Protein AF-A0A950AE88-F1 (afdb_monomer_lite)

Secondary structure (DSSP, 8-state):
----BTTBTT-EEEEEEE--S-EEEGGGTEEEE---EEEEEEEEEEETTEEEEEEEEEEEE--B-SS-TT--B-STT--BPPPPBPPEEEEEEEEEEEEEE-SSSEEEEEEEEEEEPPPB------EEE-TTS-EEEEEEEEPPEEEEEEEEEEEEEEETTEEEEEEEEEEEES--SSS------HHHHHHHHHHHHTT---TTEEEEETTEEEEEE-TTTT-EEEEEEEEEEEEEETTEEEEEEEEEEEEE-SS--EEE---SSS--PEEE--SEEEEEEEEEEEEEEEETTEEEEEEEEEEEESS----TTS------EEEEEEEEEEEE--SS-TT---EEEEEEEEEEE-GGGTT----TTSS----SS--S--TT-SEEEEEEEEEE---

pLDDT: mean 74.87, std 23.25, range [30.36, 98.56]

Foldseek 3Di:
DACPDVVQRRKDKDFAFDFPPWDDDVVVRDTLATPTAGWIWIWQCDDPQWIKTKIKHKDKPAFLCLPPDPPFDDDPPDTFDDDTQGIKIKIKIKIKTWQRDPPQFIKMKIKIKIKIAKGWPDDDQDFDQDPVRDTAGEGEIEHIWIKIKIWMKTWGDPPLPWIKIKIKMKMAIPDPSDPDQRAHDVVVVVVCVVCVVVPHHDPFWDAPDVRYIYGYDRQRHGKMKIKIKIWTWDPPDQFKTKIKIKMKIKTFSSAWDWEWQPDDDDDTDTATQDRIKIKIKIKMKMWGDPDQFKIKIKMKMKMKMARQQAHYNDHRLNDIWMKMKIKIWIKGFGGRGDPGDWIKTWMKMKMFMDLSCQLPDHPCPVPDPDPPPRPPRDSPDGMDMDTGMDTDDDD

Radius of gyration: 24.98 Å; chains: 1; bounding box: 53×55×70 Å

Sequence (395 aa):
MKNVFKSAPEITFWAGQRFYDRWNIDPNDWFWLDTSGFGIGAYNIHLGPGNLYLAWIGANQDNLNLLGNNGTFGVNGAQGQLNSIGDQFEQTFDVRYRDVDIGFGKLNFIGIGNYIKGGVVTNGTQTFTNVLGATDTVNVSSSDAYGGGGGLIWEYDYGNKSYFRLAGLAGWGVTNFSAENTGQSLNAFEQGVNGLLIGKSEPNVHEVAPGVFDGSINPYRAAHEFRVIAEWVYNVNDCFSYDLWAYWDENNQGFTTVGKNASTNTTGTFYTAGKTRDFVGVGFRPVYWLADNFAIQASGAWQYVSNVRGYSGINAFGTNGNMGIITIAPTIKPRGGYFTRPELRVFATWSIWTHNLRGSTTPIAEGGNTGPSSPPYNGNTNQGWLIGSQMEIWF

Structure (mmCIF, N/CA/C/O backbone):
data_AF-A0A950AE88-F1
#
_entry.id   AF-A0A950AE88-F1
#
loop_
_atom_site.group_PDB
_atom_site.id
_atom_site.type_symbol
_atom_site.label_atom_id
_atom_site.label_alt_id
_atom_site.label_comp_id
_atom_site.label_asym_id
_atom_site.label_entity_id
_atom_site.label_seq_id
_atom_site.pdbx_PDB_ins_code
_atom_site.Cartn_x
_atom_site.Cartn_y
_atom_site.Cartn_z
_atom_site.occupancy
_atom_site.B_iso_or_equiv
_atom_site.auth_seq_id
_atom_site.auth_comp_id
_atom_site.auth_asym_id
_atom_site.auth_atom_id
_atom_site.pdbx_PDB_model_num
ATOM 1 N N . MET A 1 1 ? 15.732 12.201 16.302 1.00 89.62 1 MET A N 1
ATOM 2 C CA . MET A 1 1 ? 16.109 13.233 17.284 1.00 89.62 1 MET A CA 1
ATOM 3 C C . MET A 1 1 ? 14.958 14.218 17.433 1.00 89.62 1 MET A C 1
ATOM 5 O O . MET A 1 1 ? 14.518 14.756 16.427 1.00 89.62 1 MET A O 1
ATOM 9 N N . LYS A 1 2 ? 14.435 14.399 18.649 1.00 90.62 2 LYS A N 1
ATOM 10 C CA . LYS A 1 2 ? 13.381 15.381 18.980 1.00 90.62 2 LYS A CA 1
ATOM 11 C C . LYS A 1 2 ? 13.991 16.550 19.755 1.00 90.62 2 LYS A C 1
ATOM 13 O O . LYS A 1 2 ? 15.105 16.397 20.255 1.00 90.62 2 LYS A O 1
ATOM 18 N N . ASN A 1 3 ? 13.263 17.658 19.904 1.00 88.81 3 ASN A N 1
ATOM 19 C CA . ASN A 1 3 ? 13.676 18.807 20.719 1.00 88.81 3 ASN A CA 1
ATOM 20 C C . ASN A 1 3 ? 15.033 19.407 20.304 1.00 88.81 3 ASN A C 1
ATOM 22 O O . ASN A 1 3 ? 15.810 19.841 21.153 1.00 88.81 3 ASN A O 1
ATOM 26 N N . VAL A 1 4 ? 15.342 19.407 19.002 1.00 91.75 4 VAL A N 1
ATOM 27 C CA . VAL A 1 4 ? 16.603 19.972 18.485 1.00 91.75 4 VAL A CA 1
ATOM 28 C C . VAL A 1 4 ? 16.596 21.498 18.594 1.00 91.75 4 VAL A C 1
ATOM 30 O O . VAL A 1 4 ? 17.584 22.095 19.020 1.00 91.75 4 VAL A O 1
ATOM 33 N N . PHE A 1 5 ? 15.466 22.130 18.270 1.00 90.56 5 PHE A N 1
ATOM 34 C CA . PHE A 1 5 ? 15.280 23.572 18.394 1.00 90.56 5 PHE A CA 1
ATOM 35 C C . PHE A 1 5 ? 14.406 23.898 19.601 1.00 90.56 5 PHE A C 1
ATOM 37 O O . PHE A 1 5 ? 13.294 23.396 19.723 1.00 90.56 5 PHE A O 1
ATOM 44 N N . LYS A 1 6 ? 14.874 24.793 20.479 1.00 88.94 6 LYS A N 1
ATOM 45 C CA . LYS A 1 6 ? 14.087 25.237 21.645 1.00 88.94 6 LYS A CA 1
ATOM 46 C C . LYS A 1 6 ? 12.805 25.977 21.253 1.00 88.94 6 LYS A C 1
ATOM 48 O O . LYS A 1 6 ? 11.823 25.891 21.974 1.00 88.94 6 LYS A O 1
ATOM 53 N N . SER A 1 7 ? 12.835 26.711 20.141 1.00 92.12 7 SER A N 1
ATOM 54 C CA . SER A 1 7 ? 11.694 27.471 19.617 1.00 92.12 7 SER A CA 1
ATOM 55 C C . SER A 1 7 ? 10.706 26.626 18.810 1.00 92.12 7 SER A C 1
ATOM 57 O O . SER A 1 7 ? 9.644 27.134 18.477 1.00 92.12 7 SER A O 1
ATOM 59 N N . ALA A 1 8 ? 11.069 25.385 18.474 1.00 90.94 8 ALA A N 1
ATOM 60 C CA . ALA A 1 8 ? 10.250 24.445 17.708 1.00 90.94 8 ALA A CA 1
ATOM 61 C C . ALA A 1 8 ? 10.560 22.997 18.154 1.00 90.94 8 ALA A C 1
ATOM 63 O O . ALA A 1 8 ? 11.153 22.216 17.395 1.00 90.94 8 ALA A O 1
ATOM 64 N N . PRO A 1 9 ? 10.286 22.649 19.430 1.00 91.69 9 PRO A N 1
ATOM 65 C CA . PRO A 1 9 ? 10.652 21.352 20.002 1.00 91.69 9 PRO A CA 1
ATOM 66 C C . PRO A 1 9 ? 9.952 20.161 19.325 1.00 91.69 9 PRO A C 1
ATOM 68 O O . PRO A 1 9 ? 10.479 19.046 19.331 1.00 91.69 9 PRO A O 1
ATOM 71 N N . GLU A 1 10 ? 8.793 20.399 18.712 1.00 92.38 10 GLU A N 1
ATOM 72 C CA . GLU A 1 10 ? 7.983 19.422 17.987 1.00 92.38 10 GLU A CA 1
ATOM 73 C C . GLU A 1 10 ? 8.688 18.828 16.757 1.00 92.38 10 GLU A C 1
ATOM 75 O O . GLU A 1 10 ? 8.434 17.666 16.404 1.00 92.38 10 GLU A O 1
ATOM 80 N N . ILE A 1 11 ? 9.615 19.579 16.146 1.00 95.94 11 ILE A N 1
ATOM 81 C CA . ILE A 1 11 ? 10.335 19.138 14.952 1.00 95.94 11 ILE A CA 1
ATOM 82 C C . ILE A 1 11 ? 11.180 17.912 15.292 1.00 95.94 11 ILE A C 1
ATOM 84 O O . ILE A 1 11 ? 12.029 17.913 16.191 1.00 95.94 11 ILE A O 1
ATOM 88 N N . THR A 1 12 ? 10.958 16.842 14.533 1.00 96.25 12 THR A N 1
ATOM 89 C CA . THR A 1 12 ? 11.644 15.566 14.729 1.00 96.25 12 THR A CA 1
ATOM 90 C C . THR A 1 12 ? 12.478 15.220 13.510 1.00 96.25 12 THR A C 1
ATOM 92 O O . THR A 1 12 ? 11.931 14.945 12.449 1.00 96.25 12 THR A O 1
ATOM 95 N N . PHE A 1 13 ? 13.794 15.142 13.679 1.00 97.06 13 PHE A N 1
ATOM 96 C CA . PHE A 1 13 ? 14.717 14.688 12.639 1.00 97.06 13 PHE A CA 1
ATOM 97 C C . PHE A 1 13 ? 14.945 13.180 12.709 1.00 97.06 13 PHE A C 1
ATOM 99 O O . PHE A 1 13 ? 14.918 12.586 13.793 1.00 97.06 13 PHE A O 1
ATOM 106 N N . TRP A 1 14 ? 15.235 12.550 11.580 1.00 96.81 14 TRP A N 1
ATOM 107 C CA . TRP A 1 14 ? 15.638 11.149 11.512 1.00 96.81 14 TRP A CA 1
ATOM 108 C C . TRP A 1 14 ? 16.672 10.932 10.407 1.00 96.81 14 TRP A C 1
ATOM 110 O O . TRP A 1 14 ? 16.745 11.707 9.457 1.00 96.81 14 TRP A O 1
ATOM 120 N N . ALA A 1 15 ? 17.476 9.884 10.570 1.00 96.88 15 ALA A N 1
ATOM 121 C CA . ALA A 1 15 ? 18.443 9.404 9.595 1.00 96.88 15 ALA A CA 1
ATOM 122 C C . ALA A 1 15 ? 18.585 7.880 9.743 1.00 96.88 15 ALA A C 1
ATOM 124 O O . ALA A 1 15 ? 18.522 7.381 10.870 1.00 96.88 15 ALA A O 1
ATOM 125 N N . GLY A 1 16 ? 18.772 7.161 8.637 1.00 93.94 16 GLY A N 1
ATOM 126 C CA . GLY A 1 16 ? 18.920 5.702 8.590 1.00 93.94 16 GLY A CA 1
ATOM 127 C C . GLY A 1 16 ? 17.777 4.997 7.854 1.00 93.94 16 GLY A C 1
ATOM 128 O O . GLY A 1 16 ? 16.996 5.635 7.158 1.00 93.94 16 GLY A O 1
ATOM 129 N N . GLN A 1 17 ? 17.675 3.674 8.001 1.00 92.75 17 GLN A N 1
ATOM 130 C CA . GLN A 1 17 ? 16.579 2.891 7.422 1.00 92.75 17 GLN A CA 1
ATOM 131 C C . GLN A 1 17 ? 15.291 3.061 8.231 1.00 92.75 17 GLN A C 1
ATOM 133 O O . GLN A 1 17 ? 15.312 2.960 9.461 1.00 92.75 17 GLN A O 1
ATOM 138 N N . ARG A 1 18 ? 14.167 3.327 7.557 1.00 89.94 18 ARG A N 1
ATOM 139 C CA . ARG A 1 18 ? 12.909 3.653 8.232 1.00 89.94 18 ARG A CA 1
ATOM 140 C C . ARG A 1 18 ? 11.674 3.263 7.427 1.00 89.94 18 ARG A C 1
ATOM 142 O O . ARG A 1 18 ? 11.602 3.542 6.236 1.00 89.94 18 ARG A O 1
ATOM 149 N N . PHE A 1 19 ? 10.661 2.754 8.134 1.00 91.75 19 PHE A N 1
ATOM 150 C CA . PHE A 1 19 ? 9.282 2.771 7.650 1.00 91.75 19 PHE A CA 1
ATOM 151 C C . PHE A 1 19 ? 8.733 4.201 7.699 1.00 91.75 19 PHE A C 1
ATOM 153 O O . PHE A 1 19 ? 8.424 4.725 8.777 1.00 91.75 19 PHE A O 1
ATOM 160 N N . TYR A 1 20 ? 8.722 4.867 6.547 1.00 92.50 20 TYR A N 1
ATOM 161 C CA . TYR A 1 20 ? 8.401 6.281 6.409 1.00 92.50 20 TYR A CA 1
ATOM 162 C C . TYR A 1 20 ? 6.918 6.458 6.087 1.00 92.50 20 TYR A C 1
ATOM 164 O O . TYR A 1 20 ? 6.498 6.321 4.946 1.00 92.50 20 TYR A O 1
ATOM 172 N N . ASP A 1 21 ? 6.137 6.763 7.126 1.00 93.69 21 ASP A N 1
ATOM 173 C CA . ASP A 1 21 ? 4.763 7.264 7.023 1.00 93.69 21 ASP A CA 1
ATOM 174 C C . ASP A 1 21 ? 3.876 6.529 5.996 1.00 93.69 21 ASP A C 1
ATOM 176 O O . ASP A 1 21 ? 3.365 7.104 5.035 1.00 93.69 21 ASP A O 1
ATOM 180 N N . ARG A 1 22 ? 3.752 5.216 6.165 1.00 92.25 22 ARG A N 1
ATOM 181 C CA . ARG A 1 22 ? 3.100 4.351 5.183 1.00 92.25 22 ARG A CA 1
ATOM 182 C C . ARG A 1 22 ? 1.588 4.335 5.348 1.00 92.25 22 ARG A C 1
ATOM 184 O O . ARG A 1 22 ? 1.099 4.384 6.475 1.00 92.25 22 ARG A O 1
ATOM 191 N N . TRP A 1 23 ? 0.878 4.157 4.241 1.00 93.88 23 TRP A N 1
ATOM 192 C CA . TRP A 1 23 ? -0.568 3.957 4.234 1.00 93.88 23 TRP A CA 1
ATOM 193 C C . TRP A 1 23 ? -0.923 2.639 3.564 1.00 93.88 23 TRP A C 1
ATOM 195 O O . TRP A 1 23 ? -0.399 2.317 2.495 1.00 93.88 23 TRP A O 1
ATOM 205 N N . ASN A 1 24 ? -1.818 1.890 4.199 1.00 93.50 24 ASN A N 1
ATOM 206 C CA . ASN A 1 24 ? -2.275 0.592 3.732 1.00 93.50 24 ASN A CA 1
ATOM 207 C C . ASN A 1 24 ? -3.795 0.445 3.816 1.00 93.50 24 ASN A C 1
ATOM 209 O O . ASN A 1 24 ? -4.474 1.281 4.407 1.00 93.50 24 ASN A O 1
ATOM 213 N N . ILE A 1 25 ? -4.286 -0.634 3.207 1.00 93.94 25 ILE A N 1
ATOM 214 C CA . ILE A 1 25 ? -5.578 -1.255 3.510 1.00 93.94 25 ILE A CA 1
ATOM 215 C C . ILE A 1 25 ? -5.266 -2.547 4.270 1.00 93.94 25 ILE A C 1
ATOM 217 O O . ILE A 1 25 ? -4.708 -3.482 3.690 1.00 93.94 25 ILE A O 1
ATOM 221 N N . ASP A 1 26 ? -5.594 -2.592 5.561 1.00 92.56 26 ASP A N 1
ATOM 222 C CA . ASP A 1 26 ? -5.211 -3.685 6.474 1.00 92.56 26 ASP A CA 1
ATOM 223 C C . ASP A 1 26 ? -5.719 -5.076 6.035 1.00 92.56 26 ASP A C 1
ATOM 225 O O . ASP A 1 26 ? -4.896 -5.987 5.933 1.00 92.56 26 ASP A O 1
ATOM 229 N N . PRO A 1 27 ? -7.007 -5.279 5.671 1.00 92.12 27 PRO A N 1
ATOM 230 C CA . PRO A 1 27 ? -7.495 -6.584 5.216 1.00 92.12 27 PRO A CA 1
ATOM 231 C C . PRO A 1 27 ? -6.754 -7.172 4.012 1.00 92.12 27 PRO A C 1
ATOM 233 O O . PRO A 1 27 ? -6.742 -8.394 3.857 1.00 92.12 27 PRO A O 1
ATOM 236 N N . ASN A 1 28 ? -6.194 -6.311 3.159 1.00 85.94 28 ASN A N 1
ATOM 237 C CA . ASN A 1 28 ? -5.517 -6.690 1.923 1.00 85.94 28 ASN A CA 1
ATOM 238 C C . ASN A 1 28 ? -3.986 -6.695 2.053 1.00 85.94 28 ASN A C 1
ATOM 240 O O . ASN A 1 28 ? -3.322 -7.066 1.090 1.00 85.94 28 ASN A O 1
ATOM 244 N N . ASP A 1 29 ? -3.439 -6.256 3.194 1.00 88.50 29 ASP A N 1
ATOM 245 C CA . ASP A 1 29 ? -2.001 -6.034 3.418 1.00 88.50 29 ASP A CA 1
ATOM 246 C C . ASP A 1 29 ? -1.324 -5.232 2.286 1.00 88.50 29 ASP A C 1
ATOM 248 O O . ASP A 1 29 ? -0.165 -5.437 1.926 1.00 88.50 29 ASP A O 1
ATOM 252 N N . TRP A 1 30 ? -2.079 -4.316 1.670 1.00 88.75 30 TRP A N 1
ATOM 253 C CA . TRP A 1 30 ? -1.602 -3.550 0.525 1.00 88.75 30 TRP A CA 1
ATOM 254 C C . TRP A 1 30 ? -1.238 -2.134 0.942 1.00 88.75 30 TRP A C 1
ATOM 256 O O . TRP A 1 30 ? -2.110 -1.325 1.269 1.00 88.75 30 TRP A O 1
ATOM 266 N N . PHE A 1 31 ? 0.059 -1.836 0.897 1.00 89.69 31 PHE A N 1
ATOM 267 C CA . PHE A 1 31 ? 0.603 -0.499 1.092 1.00 89.69 31 PHE A CA 1
ATOM 268 C C . PHE A 1 31 ? 0.510 0.306 -0.207 1.00 89.69 31 PHE A C 1
ATOM 270 O O . PHE A 1 31 ? 1.356 0.199 -1.093 1.00 89.69 31 PHE A O 1
ATOM 277 N N . TRP A 1 32 ? -0.536 1.119 -0.319 1.00 89.12 32 TRP A N 1
ATOM 278 C CA . TRP A 1 32 ? -0.797 1.944 -1.499 1.00 89.12 32 TRP A CA 1
ATOM 279 C C . TRP A 1 32 ? -0.041 3.283 -1.482 1.00 89.12 32 TRP A C 1
ATOM 281 O O . TRP A 1 32 ? -0.015 3.967 -2.507 1.00 89.12 32 TRP A O 1
ATOM 291 N N . LEU A 1 33 ? 0.576 3.656 -0.355 1.00 90.56 33 LEU A N 1
ATOM 292 C CA . LEU A 1 33 ? 1.559 4.738 -0.270 1.00 90.56 33 LEU A CA 1
ATOM 293 C C . LEU A 1 33 ? 2.710 4.340 0.664 1.00 90.56 33 LEU A C 1
ATOM 295 O O . LEU A 1 33 ? 2.550 4.352 1.887 1.00 90.56 33 LEU A O 1
ATOM 299 N N . ASP A 1 34 ? 3.872 4.019 0.099 1.00 88.50 34 ASP A N 1
ATOM 300 C CA . ASP A 1 34 ? 5.073 3.634 0.842 1.00 88.50 34 ASP A CA 1
ATOM 301 C C . ASP A 1 34 ? 6.359 4.081 0.127 1.00 88.50 34 ASP A C 1
ATOM 303 O O . ASP A 1 34 ? 6.734 3.536 -0.909 1.00 88.50 34 ASP A O 1
ATOM 307 N N . THR A 1 35 ? 7.048 5.060 0.718 1.00 87.12 35 THR A N 1
ATOM 308 C CA . THR A 1 35 ? 8.373 5.540 0.287 1.00 87.12 35 THR A CA 1
ATOM 309 C C . THR A 1 35 ? 9.481 5.110 1.251 1.00 87.12 35 THR A C 1
ATOM 311 O O . THR A 1 35 ? 10.569 5.671 1.242 1.00 87.12 35 THR A O 1
ATOM 314 N N . SER A 1 36 ? 9.225 4.132 2.123 1.00 86.56 36 SER A N 1
ATOM 315 C CA . SER A 1 36 ? 10.174 3.664 3.137 1.00 86.56 36 SER A CA 1
ATOM 316 C C . SER A 1 36 ? 11.513 3.240 2.547 1.00 86.56 36 SER A C 1
ATOM 318 O O . SER A 1 36 ? 11.587 2.607 1.500 1.00 86.56 36 SER A O 1
ATOM 320 N N . GLY A 1 37 ? 12.592 3.520 3.271 1.00 85.19 37 GLY A N 1
ATOM 321 C CA . GLY A 1 37 ? 13.935 3.207 2.801 1.00 85.19 37 GLY A CA 1
ATOM 322 C C . GLY A 1 37 ? 15.017 3.783 3.697 1.00 85.19 37 GLY A C 1
ATOM 323 O O . GLY A 1 37 ? 14.762 4.159 4.846 1.00 85.19 37 GLY A O 1
ATOM 324 N N . PHE A 1 38 ? 16.243 3.822 3.178 1.00 89.38 38 PHE A N 1
ATOM 325 C CA . PHE A 1 38 ? 17.376 4.445 3.851 1.00 89.38 38 PHE A CA 1
ATOM 326 C C . PHE A 1 38 ? 17.440 5.923 3.480 1.00 89.38 38 PHE A C 1
ATOM 328 O O . PHE A 1 38 ? 17.540 6.275 2.311 1.00 89.38 38 PHE A O 1
ATOM 335 N N . GLY A 1 39 ? 17.383 6.812 4.466 1.00 93.25 39 GLY A N 1
ATOM 336 C CA . GLY A 1 39 ? 17.287 8.232 4.163 1.00 93.25 39 GLY A CA 1
ATOM 337 C C . GLY A 1 39 ? 17.497 9.141 5.353 1.00 93.25 39 GLY A C 1
ATOM 338 O O . GLY A 1 39 ? 17.981 8.731 6.411 1.00 93.25 39 GLY A O 1
ATOM 339 N N . ILE A 1 40 ? 17.120 10.398 5.155 1.00 97.00 40 ILE A N 1
ATOM 340 C CA . ILE A 1 40 ? 17.052 11.424 6.188 1.00 97.00 40 ILE A CA 1
ATOM 341 C C . ILE A 1 40 ? 15.756 12.208 6.030 1.00 97.00 40 ILE A C 1
ATOM 343 O O . ILE A 1 40 ? 15.226 12.355 4.931 1.00 97.00 40 ILE A O 1
ATOM 347 N N . GLY A 1 41 ? 15.262 12.783 7.117 1.00 97.31 41 GLY A N 1
ATOM 348 C CA . GLY A 1 41 ? 14.115 13.668 7.016 1.00 97.31 41 GLY A CA 1
ATOM 349 C C . GLY A 1 41 ? 13.751 14.363 8.310 1.00 97.31 41 GLY A C 1
ATOM 350 O O . GLY A 1 41 ? 14.387 14.186 9.354 1.00 97.31 41 GLY A O 1
ATOM 351 N N . ALA A 1 42 ? 12.694 15.156 8.219 1.00 97.25 42 ALA A N 1
ATOM 352 C CA . ALA A 1 42 ? 12.116 15.919 9.303 1.00 97.25 42 ALA A CA 1
ATOM 353 C C . ALA A 1 42 ? 10.590 15.773 9.300 1.00 97.25 42 ALA A C 1
ATOM 355 O O . ALA A 1 42 ? 9.948 15.782 8.251 1.00 97.25 42 ALA A O 1
ATOM 356 N N . TYR A 1 43 ? 10.020 15.657 10.492 1.00 95.25 43 TYR A N 1
ATOM 357 C CA . TYR A 1 43 ? 8.583 15.627 10.739 1.00 95.25 43 TYR A CA 1
ATOM 358 C C . TYR A 1 43 ? 8.157 16.838 11.556 1.00 95.25 43 TYR A C 1
ATOM 360 O O . TYR A 1 43 ? 8.968 17.402 12.297 1.00 95.25 43 TYR A O 1
ATOM 368 N N . ASN A 1 44 ? 6.855 17.125 11.513 1.00 95.69 44 ASN A N 1
ATOM 369 C CA . ASN A 1 44 ? 6.182 18.085 12.388 1.00 95.69 44 ASN A CA 1
ATOM 370 C C . ASN A 1 44 ? 6.770 19.498 12.310 1.00 95.69 44 ASN A C 1
ATOM 372 O O . ASN A 1 44 ? 6.878 20.178 13.324 1.00 95.69 44 ASN A O 1
ATOM 376 N N . ILE A 1 45 ? 7.163 19.948 11.117 1.00 96.31 45 ILE A N 1
ATOM 377 C CA . ILE A 1 45 ? 7.503 21.356 10.909 1.00 96.31 45 ILE A CA 1
ATOM 378 C C . ILE A 1 45 ? 6.181 22.117 10.835 1.00 96.31 45 ILE A C 1
ATOM 380 O O . ILE A 1 45 ? 5.491 22.068 9.817 1.00 96.31 45 ILE A O 1
ATOM 384 N N . HIS A 1 46 ? 5.792 22.767 11.928 1.00 94.94 46 HIS A N 1
ATOM 385 C CA . HIS A 1 46 ? 4.523 23.480 11.986 1.00 94.94 46 HIS A CA 1
ATOM 386 C C . HIS A 1 46 ? 4.516 24.652 10.994 1.00 94.94 46 HIS A C 1
ATOM 388 O O . HIS A 1 46 ? 5.383 25.528 11.042 1.00 94.94 46 HIS A O 1
ATOM 394 N N . LEU A 1 47 ? 3.548 24.662 10.076 1.00 93.56 47 LEU A N 1
ATOM 395 C CA . LEU A 1 47 ? 3.430 25.679 9.036 1.00 93.56 47 LEU A CA 1
ATOM 396 C C . LEU A 1 47 ? 1.952 25.989 8.800 1.00 93.56 47 LEU A C 1
ATOM 398 O O . LEU A 1 47 ? 1.277 25.283 8.056 1.00 93.56 47 LEU A O 1
ATOM 402 N N . GLY A 1 48 ? 1.442 27.056 9.418 1.00 93.50 48 GLY A N 1
ATOM 403 C CA . GLY A 1 48 ? 0.044 27.469 9.270 1.00 93.50 48 GLY A CA 1
ATOM 404 C C . GLY A 1 48 ? -0.940 26.410 9.801 1.00 93.50 48 GLY A C 1
ATOM 405 O O . GLY A 1 48 ? -0.757 25.947 10.923 1.00 93.50 48 GLY A O 1
ATOM 406 N N . PRO A 1 49 ? -1.984 26.024 9.041 1.00 95.44 49 PRO A N 1
ATOM 407 C CA . PRO A 1 49 ? -3.020 25.097 9.516 1.00 95.44 49 PRO A CA 1
ATOM 408 C C . PRO A 1 49 ? -2.599 23.620 9.596 1.00 95.44 49 PRO A C 1
ATOM 410 O O . PRO A 1 49 ? -3.424 22.783 9.944 1.00 95.44 49 PRO A O 1
ATOM 413 N N . GLY A 1 50 ? -1.354 23.279 9.264 1.00 96.19 50 GLY A N 1
ATOM 414 C CA . GLY A 1 50 ? -0.894 21.897 9.176 1.00 96.19 50 GLY A CA 1
ATOM 415 C C . GLY A 1 50 ? 0.595 21.744 9.461 1.00 96.19 50 GLY A C 1
ATOM 416 O O . GLY A 1 50 ? 1.280 22.673 9.901 1.00 96.19 50 GLY A O 1
ATOM 417 N N . ASN A 1 51 ? 1.106 20.546 9.196 1.00 97.38 51 ASN A N 1
ATOM 418 C CA . ASN A 1 51 ? 2.485 20.166 9.480 1.00 97.38 51 ASN A CA 1
ATOM 419 C C . ASN A 1 51 ? 3.206 19.727 8.206 1.00 97.38 51 ASN A C 1
ATOM 421 O O . ASN A 1 51 ? 2.743 18.838 7.495 1.00 97.38 51 ASN A O 1
ATOM 425 N N . LEU A 1 52 ? 4.362 20.327 7.935 1.00 97.94 52 LEU A N 1
ATOM 426 C CA . LEU A 1 52 ? 5.224 19.974 6.815 1.00 97.94 52 LEU A CA 1
ATOM 427 C C . LEU A 1 52 ? 6.183 18.846 7.212 1.00 97.94 52 LEU A C 1
ATOM 429 O O . LEU A 1 52 ? 6.879 18.916 8.231 1.00 97.94 52 LEU A O 1
ATOM 433 N N . TYR A 1 53 ? 6.188 17.786 6.411 1.00 97.75 53 TYR A N 1
ATOM 434 C CA . TYR A 1 53 ? 7.073 16.633 6.516 1.00 97.75 53 TYR A CA 1
ATOM 435 C C . TYR A 1 53 ? 7.955 16.619 5.270 1.00 97.75 53 TYR A C 1
ATOM 437 O O . TYR A 1 53 ? 7.463 16.814 4.159 1.00 97.75 53 TYR A O 1
ATOM 445 N N . LEU A 1 54 ? 9.252 16.405 5.464 1.00 97.69 54 LEU A N 1
ATOM 446 C CA . LEU A 1 54 ? 10.242 16.366 4.391 1.00 97.69 54 LEU A CA 1
ATOM 447 C C . LEU A 1 54 ? 11.105 15.124 4.558 1.00 97.69 54 LEU A C 1
ATOM 449 O O . LEU A 1 54 ? 11.574 14.840 5.664 1.00 97.69 54 LEU A O 1
ATOM 453 N N . ALA A 1 55 ? 11.362 14.414 3.471 1.00 96.88 55 ALA A N 1
ATOM 454 C CA . ALA A 1 55 ? 12.331 13.337 3.451 1.00 96.88 55 ALA A CA 1
ATOM 455 C C . ALA A 1 55 ? 13.089 13.281 2.128 1.00 96.88 55 ALA A C 1
ATOM 457 O O . ALA A 1 55 ? 12.556 13.575 1.061 1.00 96.88 55 ALA A O 1
ATOM 458 N N . TRP A 1 56 ? 14.346 12.872 2.233 1.00 95.38 56 TRP A N 1
ATOM 459 C CA . TRP A 1 56 ? 15.111 12.327 1.128 1.00 95.38 56 TRP A CA 1
ATOM 460 C C . TRP A 1 56 ? 15.401 10.868 1.448 1.00 95.38 56 TRP A C 1
ATOM 462 O O . TRP A 1 56 ? 15.878 10.551 2.543 1.00 95.38 56 TRP A O 1
ATOM 472 N N . ILE A 1 57 ? 15.084 9.986 0.513 1.00 89.19 57 ILE A N 1
ATOM 473 C CA . ILE A 1 57 ? 15.188 8.544 0.681 1.00 89.19 57 ILE A CA 1
ATOM 474 C C . ILE A 1 57 ? 15.928 8.003 -0.533 1.00 89.19 57 ILE A C 1
ATOM 476 O O . ILE A 1 57 ? 15.527 8.231 -1.670 1.00 89.19 57 ILE A O 1
ATOM 480 N N . GLY A 1 58 ? 17.040 7.324 -0.279 1.00 81.00 58 GLY A N 1
ATOM 481 C CA . GLY A 1 58 ? 17.766 6.578 -1.289 1.00 81.00 58 GLY A CA 1
ATOM 482 C C . GLY A 1 58 ? 17.287 5.133 -1.288 1.00 81.00 58 GLY A C 1
ATOM 483 O O . GLY A 1 58 ? 17.238 4.489 -0.235 1.00 81.00 58 GLY A O 1
ATOM 484 N N . ALA A 1 59 ? 16.967 4.618 -2.467 1.00 67.44 59 ALA A N 1
ATOM 485 C CA . ALA A 1 59 ? 16.758 3.198 -2.683 1.00 67.44 59 ALA A CA 1
ATOM 486 C C . ALA A 1 59 ? 17.817 2.677 -3.658 1.00 67.44 59 ALA A C 1
ATOM 488 O O . ALA A 1 59 ? 18.087 3.279 -4.700 1.00 67.44 59 ALA A O 1
ATOM 489 N N . ASN A 1 60 ? 18.414 1.539 -3.315 1.00 52.38 60 ASN A N 1
ATOM 490 C CA . ASN A 1 60 ? 19.183 0.771 -4.280 1.00 52.38 60 ASN A CA 1
ATOM 491 C C . ASN A 1 60 ? 18.182 -0.079 -5.055 1.00 52.38 60 ASN A C 1
ATOM 493 O O . ASN A 1 60 ? 17.449 -0.867 -4.456 1.00 52.38 60 ASN A O 1
ATOM 497 N N . GLN A 1 61 ? 18.148 0.072 -6.372 1.00 55.50 61 GLN A N 1
ATOM 498 C CA . GLN A 1 61 ? 17.623 -0.980 -7.224 1.00 55.50 61 GLN A CA 1
ATOM 499 C C . GLN A 1 61 ? 18.811 -1.874 -7.566 1.00 55.50 61 GLN A C 1
ATOM 501 O O . GLN A 1 61 ? 19.606 -1.567 -8.459 1.00 55.50 61 GLN A O 1
ATOM 506 N N . ASP A 1 62 ? 18.958 -2.944 -6.785 1.00 41.84 62 ASP A N 1
ATOM 507 C CA . ASP A 1 62 ? 19.998 -3.946 -6.996 1.00 41.84 62 ASP A CA 1
ATOM 508 C C . ASP A 1 62 ? 19.787 -4.567 -8.371 1.00 41.84 62 ASP A C 1
ATOM 510 O O . ASP A 1 62 ? 18.762 -5.206 -8.601 1.00 41.84 62 ASP A O 1
ATOM 514 N N . ASN A 1 63 ? 20.755 -4.344 -9.263 1.00 40.84 63 ASN A N 1
ATOM 515 C CA . ASN A 1 63 ? 20.782 -4.782 -10.653 1.00 40.84 63 ASN A CA 1
ATOM 516 C C . ASN A 1 63 ? 19.413 -4.750 -11.335 1.00 40.84 63 ASN A C 1
ATOM 518 O O . ASN A 1 63 ? 18.619 -5.691 -11.255 1.00 40.84 63 ASN A O 1
ATOM 522 N N . LEU A 1 64 ? 19.197 -3.723 -12.155 1.00 45.28 64 LEU A N 1
ATOM 523 C CA . LEU A 1 64 ? 18.262 -3.831 -13.262 1.00 45.28 64 LEU A CA 1
ATOM 524 C C . LEU A 1 64 ? 18.747 -4.981 -14.161 1.00 45.28 64 LEU A C 1
ATOM 526 O O . LEU A 1 64 ? 19.465 -4.794 -15.145 1.00 45.28 64 LEU A O 1
ATOM 530 N N . ASN A 1 65 ? 18.324 -6.199 -13.813 1.00 40.50 65 ASN A N 1
ATOM 531 C CA . ASN A 1 65 ? 18.302 -7.378 -14.654 1.00 40.50 65 ASN A CA 1
ATOM 532 C C . ASN A 1 65 ? 17.256 -7.090 -15.728 1.00 40.50 65 ASN A C 1
ATOM 534 O O . ASN A 1 65 ? 16.190 -7.699 -15.810 1.00 40.50 65 ASN A O 1
ATOM 538 N N . LEU A 1 66 ? 17.590 -6.133 -16.593 1.00 40.50 66 LEU A N 1
ATOM 539 C CA . LEU A 1 66 ? 16.933 -5.881 -17.868 1.00 40.50 66 LEU A CA 1
ATOM 540 C C . LEU A 1 66 ? 16.966 -7.131 -18.754 1.00 40.50 66 LEU A C 1
ATOM 542 O O . LEU A 1 66 ? 16.289 -7.194 -19.774 1.00 40.50 66 LEU A O 1
ATOM 546 N N . LEU A 1 67 ? 17.758 -8.110 -18.321 1.00 43.00 67 LEU A N 1
ATOM 547 C CA . LEU A 1 67 ? 18.158 -9.350 -18.926 1.00 43.00 67 LEU A CA 1
ATOM 548 C C . LEU A 1 67 ? 18.092 -10.366 -17.793 1.00 43.00 67 LEU A C 1
ATOM 550 O O . LEU A 1 67 ? 18.980 -10.396 -16.947 1.00 43.00 67 LEU A O 1
ATOM 554 N N . GLY A 1 68 ? 16.982 -11.102 -17.691 1.00 37.25 68 GLY A N 1
ATOM 555 C CA . GLY A 1 68 ? 16.784 -12.077 -16.618 1.00 37.25 68 GLY A CA 1
ATOM 556 C C . GLY A 1 68 ? 18.001 -12.994 -16.462 1.00 37.25 68 GLY A C 1
ATOM 557 O O . GLY A 1 68 ? 18.702 -13.263 -17.440 1.00 37.25 68 GLY A O 1
ATOM 558 N N . ASN A 1 69 ? 18.246 -13.468 -15.237 1.00 35.75 69 ASN A N 1
ATOM 559 C CA . ASN A 1 69 ? 19.243 -14.501 -14.949 1.00 35.75 69 ASN A CA 1
ATOM 560 C C . ASN A 1 69 ? 19.272 -15.543 -16.083 1.00 35.75 69 ASN A C 1
ATOM 562 O O . ASN A 1 69 ? 18.292 -16.255 -16.294 1.00 35.75 69 ASN A O 1
ATOM 566 N N . ASN A 1 70 ? 20.385 -15.620 -16.818 1.00 39.19 70 ASN A N 1
ATOM 567 C CA . ASN A 1 70 ? 20.594 -16.579 -17.908 1.00 39.19 70 ASN A CA 1
ATOM 568 C C . ASN A 1 70 ? 19.577 -16.535 -19.072 1.00 39.19 70 ASN A C 1
ATOM 570 O O . ASN A 1 70 ? 19.224 -17.574 -19.635 1.00 39.19 70 ASN A O 1
ATOM 574 N N . GLY A 1 71 ? 19.157 -15.349 -19.515 1.00 38.88 71 GLY A N 1
ATOM 575 C CA . GLY A 1 71 ? 18.531 -15.194 -20.831 1.00 38.88 71 GLY A CA 1
ATOM 576 C C . GLY A 1 71 ? 19.525 -15.500 -21.957 1.00 38.88 71 GLY A C 1
ATOM 577 O O . GLY A 1 71 ? 20.214 -14.608 -22.440 1.00 38.88 71 GLY A O 1
ATOM 578 N N . THR A 1 72 ? 19.625 -16.764 -22.374 1.00 37.78 72 THR A N 1
ATOM 579 C CA . THR A 1 72 ? 20.432 -17.168 -23.537 1.00 37.78 72 THR A CA 1
ATOM 580 C C . THR A 1 72 ? 19.807 -16.563 -24.796 1.00 37.78 72 THR A C 1
ATOM 582 O O . THR A 1 72 ? 18.775 -17.046 -25.265 1.00 37.78 72 THR A O 1
ATOM 585 N N . PHE A 1 73 ? 20.409 -15.512 -25.355 1.00 40.22 73 PHE A N 1
ATOM 586 C CA . PHE A 1 73 ? 20.030 -15.020 -26.677 1.00 40.22 73 PHE A CA 1
ATOM 587 C C . PHE A 1 73 ? 20.842 -15.770 -27.731 1.00 40.22 73 PHE A C 1
ATOM 589 O O . PHE A 1 73 ? 22.071 -15.763 -27.703 1.00 40.22 73 PHE A O 1
ATOM 596 N N . GLY A 1 74 ? 20.140 -16.438 -28.643 1.00 34.81 74 GLY A N 1
ATOM 597 C CA . GLY A 1 74 ? 20.739 -17.114 -29.782 1.00 34.81 74 GLY A CA 1
ATOM 598 C C . GLY A 1 74 ? 19.776 -17.135 -30.961 1.00 34.81 74 GLY A C 1
ATOM 599 O O . GLY A 1 74 ? 18.650 -17.634 -30.861 1.00 34.81 74 GLY A O 1
ATOM 600 N N . VAL A 1 75 ? 20.241 -16.603 -32.085 1.00 36.16 75 VAL A N 1
ATOM 601 C CA . VAL A 1 75 ? 19.760 -16.953 -33.421 1.00 36.16 75 VAL A CA 1
ATOM 602 C C . VAL A 1 75 ? 20.896 -17.773 -34.033 1.00 36.16 75 VAL A C 1
ATOM 604 O O . VAL A 1 75 ? 22.033 -17.316 -34.053 1.00 36.16 75 VAL A O 1
ATOM 607 N N . ASN A 1 76 ? 20.619 -19.012 -34.448 1.00 37.44 76 ASN A N 1
ATOM 608 C CA . ASN A 1 76 ? 21.595 -19.918 -35.074 1.00 37.44 76 ASN A CA 1
ATOM 609 C C . ASN A 1 76 ? 22.871 -20.219 -34.252 1.00 37.44 76 ASN A C 1
ATOM 611 O O . ASN A 1 76 ? 23.981 -20.164 -34.770 1.00 37.44 76 ASN A O 1
ATOM 615 N N . GLY A 1 77 ? 22.727 -20.600 -32.979 1.00 39.56 77 GLY A N 1
ATOM 616 C CA . GLY A 1 77 ? 23.806 -21.276 -32.237 1.00 39.56 77 GLY A CA 1
ATOM 617 C C . GLY A 1 77 ? 24.939 -20.398 -31.688 1.00 39.56 77 GLY A C 1
ATOM 618 O O . GLY A 1 77 ? 25.834 -20.936 -31.043 1.00 39.56 77 GLY A O 1
ATOM 619 N N . ALA A 1 78 ? 24.899 -19.075 -31.861 1.00 38.00 78 ALA A N 1
ATOM 620 C CA . ALA A 1 78 ? 25.778 -18.157 -31.134 1.00 38.00 78 ALA A CA 1
ATOM 621 C C . ALA A 1 78 ? 25.142 -17.790 -29.779 1.00 38.00 78 ALA A C 1
ATOM 623 O O . ALA A 1 78 ? 24.069 -17.192 -29.743 1.00 38.00 78 ALA A O 1
ATOM 624 N N . GLN A 1 79 ? 25.774 -18.193 -28.671 1.00 42.28 79 GLN A N 1
ATOM 625 C CA . GLN A 1 79 ? 25.352 -17.864 -27.305 1.00 42.28 79 GLN A CA 1
ATOM 626 C C . GLN A 1 79 ? 26.117 -16.627 -26.817 1.00 42.28 79 GLN A C 1
ATOM 628 O O . GLN A 1 79 ? 27.312 -16.713 -26.545 1.00 42.28 79 GLN A O 1
ATOM 633 N N . GLY A 1 80 ? 25.437 -15.487 -26.689 1.00 40.56 80 GLY A N 1
ATOM 634 C CA . GLY A 1 80 ? 25.971 -14.306 -26.004 1.00 40.56 80 GLY A CA 1
ATOM 635 C C . GLY A 1 80 ? 25.332 -14.157 -24.625 1.00 40.56 80 GLY A C 1
ATOM 636 O O . GLY A 1 80 ? 24.113 -14.021 -24.531 1.00 40.56 80 GLY A O 1
ATOM 637 N N . GLN A 1 81 ? 26.131 -14.184 -23.553 1.00 41.62 81 GLN A N 1
ATOM 638 C CA . GLN A 1 81 ? 25.676 -13.792 -22.214 1.00 41.62 81 GLN A CA 1
ATOM 639 C C . GLN A 1 81 ? 25.603 -12.266 -22.152 1.00 41.62 81 GLN A C 1
ATOM 641 O O . GLN A 1 81 ? 26.525 -11.590 -22.603 1.00 41.62 81 GLN A O 1
ATOM 646 N N . LEU A 1 82 ? 24.504 -11.716 -21.644 1.00 46.53 82 LEU A N 1
ATOM 647 C CA . LEU A 1 82 ? 24.348 -10.273 -21.503 1.00 46.53 82 LEU A CA 1
ATOM 648 C C . LEU A 1 82 ? 24.719 -9.864 -20.072 1.00 46.53 82 LEU A C 1
ATOM 650 O O . LEU A 1 82 ? 24.107 -10.341 -19.118 1.00 46.53 82 LEU A O 1
ATOM 654 N N . ASN A 1 83 ? 25.734 -9.008 -19.932 1.00 44.84 83 ASN A N 1
ATOM 655 C CA . ASN A 1 83 ? 26.170 -8.476 -18.639 1.00 44.84 83 ASN A CA 1
ATOM 656 C C . ASN A 1 83 ? 25.197 -7.387 -18.153 1.00 44.84 83 ASN A C 1
ATOM 658 O O . ASN A 1 83 ? 24.636 -6.645 -18.962 1.00 44.84 83 ASN A O 1
ATOM 662 N N . SER A 1 84 ? 24.979 -7.315 -16.837 1.00 48.47 84 SER A N 1
ATOM 663 C CA . SER A 1 84 ? 24.016 -6.415 -16.197 1.00 48.47 84 SER A CA 1
ATOM 664 C C . SER A 1 84 ? 24.276 -4.936 -16.518 1.00 48.47 84 SER A C 1
ATOM 666 O O . SER A 1 84 ? 25.419 -4.488 -16.628 1.00 48.47 84 SER A O 1
ATOM 668 N N . ILE A 1 85 ? 23.198 -4.150 -16.638 1.00 47.44 85 ILE A N 1
ATOM 669 C CA . ILE A 1 85 ? 23.295 -2.694 -16.481 1.00 47.44 85 ILE A CA 1
ATOM 670 C C . ILE A 1 85 ? 23.425 -2.502 -14.971 1.00 47.44 85 ILE A C 1
ATOM 672 O O . ILE A 1 85 ? 22.515 -2.900 -14.248 1.00 47.44 85 ILE A O 1
ATOM 676 N N . GLY A 1 86 ? 24.587 -2.030 -14.508 1.00 48.81 86 GLY A N 1
ATOM 677 C CA . GLY A 1 86 ? 24.926 -1.970 -13.081 1.00 48.81 86 GLY A CA 1
ATOM 678 C C . GLY A 1 86 ? 23.880 -1.262 -12.210 1.00 48.81 86 GLY A C 1
ATOM 679 O O . GLY A 1 86 ? 22.942 -0.650 -12.718 1.00 48.81 86 GLY A O 1
ATOM 680 N N . ASP A 1 87 ? 24.059 -1.350 -10.891 1.00 54.31 87 ASP A N 1
ATOM 681 C CA . ASP A 1 87 ? 23.088 -0.876 -9.898 1.00 54.31 87 ASP A CA 1
ATOM 682 C C . ASP A 1 87 ? 22.606 0.555 -10.180 1.00 54.31 87 ASP A C 1
ATOM 684 O O . ASP A 1 87 ? 23.400 1.495 -10.313 1.00 54.31 87 ASP A O 1
ATOM 688 N N . GLN A 1 88 ? 21.285 0.713 -10.282 1.00 58.78 88 GLN A N 1
ATOM 689 C CA . GLN A 1 88 ? 20.652 2.017 -10.424 1.00 58.78 88 GLN A CA 1
ATOM 690 C C . GLN A 1 88 ? 20.184 2.491 -9.053 1.00 58.78 88 GLN A C 1
ATOM 692 O O . GLN A 1 88 ? 19.530 1.769 -8.304 1.00 58.78 88 GLN A O 1
ATOM 697 N N . PHE A 1 89 ? 20.536 3.728 -8.720 1.00 68.44 89 PHE A N 1
ATOM 698 C CA . PHE A 1 89 ? 20.177 4.336 -7.446 1.00 68.44 89 PHE A CA 1
ATOM 699 C C . PHE A 1 89 ? 19.007 5.284 -7.668 1.00 68.44 89 PHE A C 1
ATOM 701 O O . PHE A 1 89 ? 19.149 6.293 -8.366 1.00 68.44 89 PHE A O 1
ATOM 708 N N . GLU A 1 90 ? 17.868 4.960 -7.065 1.00 75.44 90 GLU A N 1
ATOM 709 C CA . GLU A 1 90 ? 16.703 5.831 -7.035 1.00 75.44 90 GLU A CA 1
ATOM 710 C C . GLU A 1 90 ? 16.815 6.803 -5.862 1.00 75.44 90 GLU A C 1
ATOM 712 O O . GLU A 1 90 ? 17.158 6.441 -4.735 1.00 75.44 90 GLU A O 1
ATOM 717 N N . GLN A 1 91 ? 16.547 8.066 -6.161 1.00 83.75 91 GLN A N 1
ATOM 718 C CA . GLN A 1 91 ? 16.550 9.178 -5.230 1.00 83.75 91 GLN A CA 1
ATOM 719 C C . GLN A 1 91 ? 15.125 9.698 -5.113 1.00 83.75 91 GLN A C 1
ATOM 721 O O . GLN A 1 91 ? 14.606 10.265 -6.073 1.00 83.75 91 GLN A O 1
ATOM 726 N N . THR A 1 92 ? 14.522 9.538 -3.942 1.00 87.62 92 THR A N 1
ATOM 727 C CA . THR A 1 92 ? 13.157 9.971 -3.641 1.00 87.62 92 THR A CA 1
ATOM 728 C C . THR A 1 92 ? 13.180 11.204 -2.754 1.00 87.62 92 THR A C 1
ATOM 730 O O . THR A 1 92 ? 13.742 11.194 -1.660 1.00 87.62 92 THR A O 1
ATOM 733 N N . PHE A 1 93 ? 12.536 12.270 -3.210 1.00 93.31 93 PHE A N 1
ATOM 734 C CA . PHE A 1 93 ? 12.226 13.459 -2.427 1.00 93.31 93 PHE A CA 1
ATOM 735 C C . PHE A 1 93 ? 10.735 13.438 -2.098 1.00 93.31 93 PHE A C 1
ATOM 737 O O . PHE A 1 93 ? 9.902 13.568 -2.992 1.00 93.31 93 PHE A O 1
ATOM 744 N N . ASP A 1 94 ? 10.401 13.271 -0.822 1.00 94.94 94 ASP A N 1
ATOM 745 C CA . ASP A 1 94 ? 9.028 13.176 -0.324 1.00 94.94 94 ASP A CA 1
ATOM 746 C C . ASP A 1 94 ? 8.696 14.434 0.493 1.00 94.94 94 ASP A C 1
ATOM 748 O O . ASP A 1 94 ? 9.410 14.806 1.432 1.00 94.94 94 ASP A O 1
ATOM 752 N N . VAL A 1 95 ? 7.630 15.122 0.092 1.00 97.25 95 VAL A N 1
ATOM 753 C CA . VAL A 1 95 ? 7.106 16.328 0.729 1.00 97.25 95 VAL A CA 1
ATOM 754 C C . VAL A 1 95 ? 5.645 16.087 1.063 1.00 97.25 95 VAL A C 1
ATOM 756 O O . VAL A 1 95 ? 4.828 15.850 0.174 1.00 97.25 95 VAL A O 1
ATOM 759 N N . ARG A 1 96 ? 5.281 16.211 2.340 1.00 97.56 96 ARG A N 1
ATOM 760 C CA . ARG A 1 96 ? 3.884 16.069 2.774 1.00 97.56 96 ARG A CA 1
ATOM 761 C C . ARG A 1 96 ? 3.449 17.246 3.609 1.00 97.56 96 ARG A C 1
ATOM 763 O O . ARG A 1 96 ? 4.188 17.701 4.476 1.00 97.56 96 ARG A O 1
ATOM 770 N N . TYR A 1 97 ? 2.228 17.703 3.383 1.00 98.19 97 TYR A N 1
ATOM 771 C CA . TYR A 1 97 ? 1.585 18.700 4.222 1.00 98.19 97 TYR A CA 1
ATOM 772 C C . TYR A 1 97 ? 0.356 18.081 4.872 1.00 98.19 97 TYR A C 1
ATOM 774 O O . TYR A 1 97 ? -0.605 17.732 4.191 1.00 98.19 97 TYR A O 1
ATOM 782 N N . ARG A 1 98 ? 0.435 17.862 6.181 1.00 97.19 98 ARG A N 1
ATOM 783 C CA . ARG A 1 98 ? -0.460 16.976 6.924 1.00 97.19 98 ARG A CA 1
ATOM 784 C C . ARG A 1 98 ? -1.349 17.706 7.906 1.00 97.19 98 ARG A C 1
ATOM 786 O O . ARG A 1 98 ? -1.015 18.796 8.366 1.00 97.19 98 ARG A O 1
ATOM 793 N N . ASP A 1 99 ? -2.429 17.021 8.275 1.00 95.88 99 ASP A N 1
ATOM 794 C CA . ASP A 1 99 ? -3.345 17.418 9.344 1.00 95.88 99 ASP A CA 1
ATOM 795 C C . ASP A 1 99 ? -4.007 18.787 9.128 1.00 95.88 99 ASP A C 1
ATOM 797 O O . ASP A 1 99 ? -4.306 19.482 10.096 1.00 95.88 99 ASP A O 1
ATOM 801 N N . VAL A 1 100 ? -4.261 19.171 7.872 1.00 98.00 100 VAL A N 1
ATOM 802 C CA . VAL A 1 100 ? -4.998 20.403 7.574 1.00 98.00 100 VAL A CA 1
ATOM 803 C C . VAL A 1 100 ? -6.468 20.179 7.901 1.00 98.00 100 VAL A C 1
ATOM 805 O O . VAL A 1 100 ? -7.157 19.436 7.203 1.00 98.00 100 VAL A O 1
ATOM 808 N N . ASP A 1 101 ? -6.947 20.810 8.966 1.00 96.50 101 ASP A N 1
ATOM 809 C CA . ASP A 1 101 ? -8.359 20.769 9.342 1.00 96.50 101 ASP A CA 1
ATOM 810 C C . ASP A 1 101 ? -9.197 21.595 8.354 1.00 96.50 101 ASP A C 1
ATOM 812 O O . ASP A 1 101 ? -8.948 22.786 8.147 1.00 96.50 101 ASP A O 1
ATOM 816 N N . ILE A 1 102 ? -10.185 20.950 7.732 1.00 96.50 102 ILE A N 1
ATOM 817 C CA . ILE A 1 102 ? -11.125 21.582 6.795 1.00 96.50 102 ILE A CA 1
ATOM 818 C C . ILE A 1 102 ? -12.564 21.619 7.342 1.00 96.50 102 ILE A C 1
ATOM 820 O O . ILE A 1 102 ? -13.512 21.851 6.594 1.00 96.50 102 ILE A O 1
ATOM 824 N N . GLY A 1 103 ? -12.747 21.383 8.645 1.00 94.94 103 GLY A N 1
ATOM 825 C CA . GLY A 1 103 ? -14.019 21.447 9.375 1.00 94.94 103 GLY A CA 1
ATOM 826 C C . GLY A 1 103 ? -14.860 20.167 9.327 1.00 94.94 103 GLY A C 1
ATOM 827 O O . GLY A 1 103 ? -15.655 19.917 10.229 1.00 94.94 103 GLY A O 1
ATOM 828 N N . PHE A 1 104 ? -14.675 19.332 8.306 1.00 95.44 104 PHE A N 1
ATOM 829 C CA . PHE A 1 104 ? -15.344 18.034 8.148 1.00 95.44 104 PHE A CA 1
ATOM 830 C C . PHE A 1 104 ? -14.325 16.918 7.896 1.00 95.44 104 PHE A C 1
ATOM 832 O O . PHE A 1 104 ? -14.532 16.032 7.073 1.00 95.44 104 PHE A O 1
ATOM 839 N N . GLY A 1 105 ? -13.195 16.976 8.595 1.00 97.00 105 GLY A N 1
ATOM 840 C CA . GLY A 1 105 ? -12.106 16.012 8.482 1.00 97.00 105 GLY A CA 1
ATOM 841 C C . GLY A 1 105 ? -10.765 16.693 8.251 1.00 97.00 105 GLY A C 1
ATOM 842 O O . GLY A 1 105 ? -10.660 17.922 8.230 1.00 97.00 105 GLY A O 1
ATOM 843 N N . LYS A 1 106 ? -9.736 15.872 8.075 1.00 98.12 106 LYS A N 1
ATOM 844 C CA . LYS A 1 106 ? -8.363 16.309 7.844 1.00 98.12 106 LYS A CA 1
ATOM 845 C C . LYS A 1 106 ? -7.941 16.017 6.418 1.00 98.12 106 LYS A C 1
ATOM 847 O O . LYS A 1 106 ? -8.211 14.937 5.899 1.00 98.12 106 LYS A O 1
ATOM 852 N N . LEU A 1 107 ? -7.232 16.962 5.817 1.00 98.25 107 LEU A N 1
ATOM 853 C CA . LEU A 1 107 ? -6.629 16.826 4.502 1.00 98.25 107 LEU A CA 1
ATOM 854 C C . LEU A 1 107 ? -5.108 16.704 4.634 1.00 98.25 107 LEU A C 1
ATOM 856 O O . LEU A 1 107 ? -4.462 17.460 5.363 1.00 98.25 107 LEU A O 1
ATOM 860 N N . ASN A 1 108 ? -4.539 15.747 3.912 1.00 98.12 108 ASN A N 1
ATOM 861 C CA . ASN A 1 108 ? -3.104 15.565 3.757 1.00 98.12 108 ASN A CA 1
ATOM 862 C C . ASN A 1 108 ? -2.765 15.696 2.274 1.00 98.12 108 ASN A C 1
ATOM 864 O O . ASN A 1 108 ? -3.415 15.070 1.441 1.00 98.12 108 ASN A O 1
ATOM 868 N N . PHE A 1 109 ? -1.743 16.477 1.956 1.00 98.00 109 PHE A N 1
ATOM 869 C CA . PHE A 1 109 ? -1.199 16.630 0.612 1.00 98.00 109 PHE A CA 1
ATOM 870 C C . PHE A 1 109 ? 0.137 15.909 0.529 1.00 98.00 109 PHE A C 1
ATOM 872 O O . PHE A 1 109 ? 0.938 15.986 1.462 1.00 98.00 109 PHE A O 1
ATOM 879 N N . ILE A 1 110 ? 0.382 15.240 -0.591 1.00 96.62 110 ILE A N 1
ATOM 880 C CA . ILE A 1 110 ? 1.590 14.458 -0.838 1.00 96.62 110 ILE A CA 1
ATOM 881 C C . ILE A 1 110 ? 2.181 14.902 -2.169 1.00 96.62 110 ILE A C 1
ATOM 883 O O . ILE A 1 110 ? 1.462 14.996 -3.161 1.00 96.62 110 ILE A O 1
ATOM 887 N N . GLY A 1 111 ? 3.484 15.156 -2.186 1.00 95.94 111 GLY A N 1
ATOM 888 C CA . GLY A 1 111 ? 4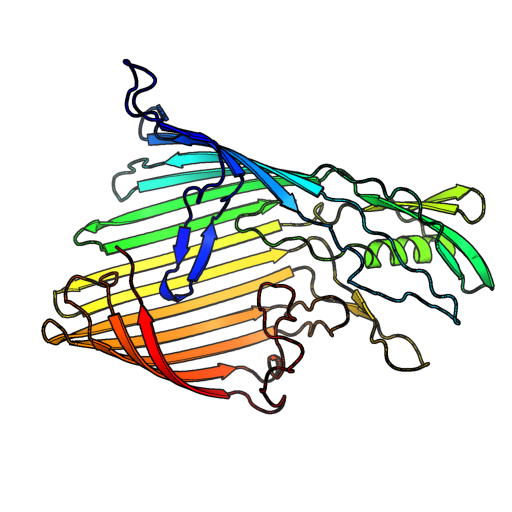.283 15.380 -3.381 1.00 95.94 111 GLY A CA 1
ATOM 889 C C . GLY A 1 111 ? 5.552 14.541 -3.310 1.00 95.94 111 GLY A C 1
ATOM 890 O O . GLY A 1 111 ? 6.274 14.584 -2.319 1.00 95.94 111 GLY A O 1
ATOM 891 N N . ILE A 1 112 ? 5.812 13.767 -4.357 1.00 92.12 112 ILE A N 1
ATOM 892 C CA . ILE A 1 112 ? 6.949 12.857 -4.464 1.00 92.12 112 ILE A CA 1
ATOM 893 C C . ILE A 1 112 ? 7.658 13.142 -5.783 1.00 92.12 112 ILE A C 1
ATOM 895 O O . ILE A 1 112 ? 7.043 13.132 -6.851 1.00 92.12 112 ILE A O 1
ATOM 899 N N . GLY A 1 113 ? 8.957 13.402 -5.703 1.00 89.69 113 GLY A N 1
ATOM 900 C CA . GLY A 1 113 ? 9.840 13.534 -6.853 1.00 89.69 113 GLY A CA 1
ATOM 901 C C . GLY A 1 113 ? 10.901 12.446 -6.824 1.00 89.69 113 GLY A C 1
ATOM 902 O O . GLY A 1 113 ? 11.572 12.279 -5.811 1.00 89.69 113 GLY A O 1
ATOM 903 N N . ASN A 1 114 ? 11.076 11.742 -7.934 1.00 84.62 114 ASN A N 1
ATOM 904 C CA . ASN A 1 114 ? 12.031 10.651 -8.055 1.00 84.62 114 ASN A CA 1
ATOM 905 C C . ASN A 1 114 ? 13.039 10.920 -9.170 1.00 84.62 114 ASN A C 1
ATOM 907 O O . ASN A 1 114 ? 12.706 11.470 -10.225 1.00 84.62 114 ASN A O 1
ATOM 911 N N . TYR A 1 115 ? 14.276 10.500 -8.937 1.00 83.25 115 TYR A N 1
ATOM 912 C CA . TYR A 1 115 ? 15.353 10.541 -9.913 1.00 83.25 115 TYR A CA 1
ATOM 913 C C . TYR A 1 115 ? 16.140 9.238 -9.880 1.00 83.25 115 TYR A C 1
ATOM 915 O O . TYR A 1 115 ? 16.643 8.838 -8.834 1.00 83.25 115 TYR A O 1
ATOM 923 N N . ILE A 1 116 ? 16.283 8.611 -11.041 1.00 75.44 116 ILE A N 1
ATOM 924 C CA . ILE A 1 116 ? 17.191 7.494 -11.255 1.00 75.44 116 ILE A CA 1
ATOM 925 C C . ILE A 1 116 ? 18.257 7.949 -12.240 1.00 75.44 116 ILE A C 1
ATOM 927 O O . ILE A 1 116 ? 17.955 8.399 -13.348 1.00 75.44 116 ILE A O 1
ATOM 931 N N . LYS A 1 117 ? 19.518 7.800 -11.843 1.00 74.94 117 LYS A N 1
ATOM 932 C CA . LYS A 1 117 ? 20.640 8.041 -12.743 1.00 74.94 117 LYS A CA 1
ATOM 933 C C . LYS A 1 117 ? 20.773 6.887 -13.736 1.00 74.94 117 LYS A C 1
ATOM 935 O O . LYS A 1 117 ? 20.812 5.724 -13.337 1.00 74.94 117 LYS A O 1
ATOM 940 N N . GLY A 1 118 ? 20.893 7.219 -15.016 1.00 63.91 118 GLY A N 1
ATOM 941 C CA . GLY A 1 118 ? 21.158 6.262 -16.077 1.00 63.91 118 GLY A CA 1
ATOM 942 C C . GLY A 1 118 ? 22.525 5.600 -15.909 1.00 63.91 118 GLY A C 1
ATOM 943 O O . GLY A 1 118 ? 23.524 6.242 -15.575 1.00 63.91 118 GLY A O 1
ATOM 944 N N . GLY A 1 119 ? 22.563 4.294 -16.143 1.00 59.69 119 GLY A N 1
ATOM 945 C CA . GLY A 1 119 ? 23.781 3.498 -16.233 1.00 59.69 119 GLY A CA 1
ATOM 946 C C . GLY A 1 119 ? 24.222 3.295 -17.684 1.00 59.69 119 GLY A C 1
ATOM 947 O O . GLY A 1 119 ? 23.400 3.045 -18.575 1.00 59.69 119 GLY A O 1
ATOM 948 N N . VAL A 1 120 ? 25.534 3.360 -17.908 1.00 55.19 120 VAL A N 1
ATOM 949 C CA . VAL A 1 120 ? 26.183 2.951 -19.161 1.00 55.19 120 VAL A CA 1
ATOM 950 C C . VAL A 1 120 ? 26.546 1.470 -19.049 1.00 55.19 120 VAL A C 1
ATOM 952 O O . VAL A 1 120 ? 27.183 1.070 -18.072 1.00 55.19 120 VAL A O 1
ATOM 955 N N . VAL A 1 121 ? 26.179 0.653 -20.042 1.00 52.69 121 VAL A N 1
ATOM 956 C CA . VAL A 1 121 ? 26.729 -0.706 -20.160 1.00 52.69 121 VAL A CA 1
ATOM 957 C C . VAL A 1 121 ? 28.223 -0.578 -20.412 1.00 52.69 121 VAL A C 1
ATOM 959 O O . VAL A 1 121 ? 28.656 -0.072 -21.445 1.00 52.69 121 VAL A O 1
ATOM 962 N N . THR A 1 122 ? 29.024 -1.033 -19.454 1.00 43.41 122 THR A N 1
ATOM 963 C CA . THR A 1 122 ? 30.467 -1.138 -19.648 1.00 43.41 122 THR A CA 1
ATOM 964 C C . THR A 1 122 ? 30.751 -2.494 -20.288 1.00 43.41 122 THR A C 1
ATOM 966 O O . THR A 1 122 ? 30.709 -3.513 -19.612 1.00 43.41 122 THR A O 1
ATOM 969 N N . ASN A 1 123 ? 31.025 -2.483 -21.596 1.00 42.72 123 ASN A N 1
ATOM 970 C CA . ASN A 1 123 ? 31.615 -3.573 -22.382 1.00 42.72 123 ASN A CA 1
ATOM 971 C C . ASN A 1 123 ? 30.962 -4.963 -22.263 1.00 42.72 123 ASN A C 1
ATOM 973 O O . ASN A 1 123 ? 31.394 -5.829 -21.503 1.00 42.72 123 ASN A O 1
ATOM 977 N N . GLY A 1 124 ? 30.026 -5.232 -23.168 1.00 42.31 124 GLY A N 1
ATOM 978 C CA . GLY A 1 124 ? 29.818 -6.573 -23.704 1.00 42.31 124 GLY A CA 1
ATOM 979 C C . GLY A 1 124 ? 29.636 -6.456 -25.209 1.00 42.31 124 GLY A C 1
ATOM 980 O O . GLY A 1 124 ? 28.561 -6.081 -25.658 1.00 42.31 124 GLY A O 1
ATOM 981 N N . THR A 1 125 ? 30.685 -6.698 -25.996 1.00 43.38 125 THR A N 1
ATOM 982 C CA . THR A 1 125 ? 30.572 -6.804 -27.457 1.00 43.38 125 THR A CA 1
ATOM 983 C C . THR A 1 125 ? 29.657 -7.984 -27.788 1.00 43.38 125 THR A C 1
ATOM 985 O O . THR A 1 125 ? 30.089 -9.130 -27.703 1.00 43.38 125 THR A O 1
ATOM 988 N N . GLN A 1 126 ? 28.403 -7.722 -28.159 1.00 50.34 126 GLN A N 1
ATOM 989 C CA . GLN A 1 126 ? 27.456 -8.771 -28.548 1.00 50.34 126 GLN A CA 1
ATOM 990 C C . GLN A 1 126 ? 27.333 -8.829 -30.063 1.00 50.34 126 GLN A C 1
ATOM 992 O O . GLN A 1 126 ? 26.953 -7.847 -30.683 1.00 50.34 126 GLN A O 1
ATOM 997 N N . THR A 1 127 ? 27.645 -9.985 -30.639 1.00 48.44 127 THR A N 1
ATOM 998 C CA . THR A 1 127 ? 27.497 -10.282 -32.066 1.00 48.44 127 THR A CA 1
ATOM 999 C C . THR A 1 127 ? 26.136 -10.912 -32.329 1.00 48.44 127 THR A C 1
ATOM 1001 O O . THR A 1 127 ? 25.846 -11.980 -31.787 1.00 48.44 127 THR A O 1
ATOM 1004 N N . PHE A 1 128 ? 25.333 -10.317 -33.209 1.00 49.06 128 PHE A N 1
ATOM 1005 C CA . PHE A 1 128 ? 24.161 -10.985 -33.778 1.00 49.06 128 PHE A CA 1
ATOM 1006 C C . PHE A 1 128 ? 24.365 -11.215 -35.268 1.00 49.06 128 PHE A C 1
ATOM 1008 O O . PHE A 1 128 ? 24.916 -10.363 -35.959 1.00 49.06 128 PHE A O 1
ATOM 1015 N N . THR A 1 129 ? 23.920 -12.372 -35.759 1.00 46.22 129 THR A N 1
ATOM 1016 C CA . THR A 1 129 ? 23.867 -12.655 -37.193 1.00 46.22 129 THR A CA 1
ATOM 1017 C C . THR A 1 129 ? 22.552 -12.118 -37.739 1.00 46.22 129 THR A C 1
ATOM 1019 O O . THR A 1 129 ? 21.487 -12.655 -37.424 1.00 46.22 129 THR A O 1
ATOM 1022 N N . ASN A 1 130 ? 22.612 -11.047 -38.527 1.00 48.00 130 ASN A N 1
ATOM 1023 C CA . ASN A 1 130 ? 21.420 -10.457 -39.127 1.00 48.00 130 ASN A CA 1
ATOM 1024 C C . ASN A 1 130 ? 20.806 -11.376 -40.207 1.00 48.00 130 ASN A C 1
ATOM 1026 O O . ASN A 1 130 ? 21.364 -12.414 -40.569 1.00 48.00 130 ASN A O 1
ATOM 1030 N N . VAL A 1 131 ? 19.646 -10.994 -40.754 1.00 43.78 131 VAL A N 1
ATOM 1031 C CA . VAL A 1 131 ? 18.921 -11.765 -41.792 1.00 43.78 131 VAL A CA 1
ATOM 1032 C C . VAL A 1 131 ? 19.772 -12.000 -43.058 1.00 43.78 131 VAL A C 1
ATOM 1034 O O . VAL A 1 131 ? 19.485 -12.906 -43.837 1.00 43.78 131 VAL A O 1
ATOM 1037 N N . LEU A 1 132 ? 20.846 -11.222 -43.241 1.00 48.12 132 LEU A N 1
ATOM 1038 C CA . LEU A 1 132 ? 21.797 -11.302 -44.352 1.00 48.12 132 LEU A CA 1
ATOM 1039 C C . LEU A 1 132 ? 23.099 -12.047 -43.996 1.00 48.12 132 LEU A C 1
ATOM 1041 O O . LEU A 1 132 ? 23.970 -12.179 -44.853 1.00 48.12 132 LEU A O 1
ATOM 1045 N N . GLY A 1 133 ? 23.246 -12.554 -42.768 1.00 49.78 133 GLY A N 1
ATOM 1046 C CA . GLY A 1 133 ? 24.417 -13.320 -42.341 1.00 49.78 133 GLY A CA 1
ATOM 1047 C C . GLY A 1 133 ? 25.596 -12.498 -41.800 1.00 49.78 133 GLY A C 1
ATOM 1048 O O . GLY A 1 133 ? 26.649 -13.085 -41.561 1.00 49.78 133 GLY A O 1
ATOM 1049 N N . ALA A 1 134 ? 25.460 -11.180 -41.603 1.00 53.19 134 ALA A N 1
ATOM 1050 C CA . ALA A 1 134 ? 26.537 -10.333 -41.076 1.00 53.19 134 ALA A CA 1
ATOM 1051 C C . ALA A 1 134 ? 26.511 -10.229 -39.542 1.00 53.19 134 ALA A C 1
ATOM 1053 O O . ALA A 1 134 ? 25.450 -10.344 -38.930 1.00 53.19 134 ALA A O 1
ATOM 1054 N N . THR A 1 135 ? 27.693 -10.025 -38.952 1.00 56.16 135 THR A N 1
ATOM 1055 C CA . THR A 1 135 ? 27.931 -9.852 -37.512 1.00 56.16 135 THR A CA 1
ATOM 1056 C C . THR A 1 135 ? 27.865 -8.374 -37.141 1.00 56.16 135 THR A C 1
ATOM 1058 O O . THR A 1 135 ? 28.769 -7.627 -37.507 1.00 56.16 135 THR A O 1
ATOM 1061 N N . ASP A 1 136 ? 26.854 -7.991 -36.363 1.00 56.00 136 ASP A N 1
ATOM 1062 C CA . ASP A 1 136 ? 26.675 -6.621 -35.868 1.00 56.00 136 ASP A CA 1
ATOM 1063 C C . ASP A 1 136 ? 26.884 -6.551 -34.341 1.00 56.00 136 ASP A C 1
ATOM 1065 O O . ASP A 1 136 ? 26.477 -7.460 -33.615 1.00 56.00 136 ASP A O 1
ATOM 1069 N N . THR A 1 137 ? 27.533 -5.483 -33.862 1.00 60.16 137 THR A N 1
ATOM 1070 C CA . THR A 1 137 ? 27.763 -5.138 -32.448 1.00 60.16 137 THR A CA 1
ATOM 1071 C C . THR A 1 137 ? 26.750 -4.108 -31.971 1.00 60.16 137 THR A C 1
ATOM 1073 O O . THR A 1 137 ? 26.464 -3.145 -32.681 1.00 60.16 137 THR A O 1
ATOM 1076 N N . VAL A 1 138 ? 26.242 -4.266 -30.746 1.00 56.38 138 VAL A N 1
ATOM 1077 C CA . VAL A 1 138 ? 25.236 -3.347 -30.209 1.00 56.38 138 VAL A CA 1
ATOM 1078 C C . VAL A 1 138 ? 25.557 -2.882 -28.791 1.00 56.38 138 VAL A C 1
ATOM 1080 O O . VAL A 1 138 ? 25.694 -3.704 -27.885 1.00 56.38 138 VAL A O 1
ATOM 1083 N N . ASN A 1 139 ? 25.612 -1.562 -28.593 1.00 64.25 139 ASN A N 1
ATOM 1084 C CA . ASN A 1 139 ? 25.746 -0.932 -27.283 1.00 64.25 139 ASN A CA 1
ATOM 1085 C C . ASN A 1 139 ? 24.393 -0.380 -26.816 1.00 64.25 139 ASN A C 1
ATOM 1087 O O . ASN A 1 139 ? 23.723 0.378 -27.522 1.00 64.25 139 ASN A O 1
ATOM 1091 N N . VAL A 1 140 ? 24.009 -0.727 -25.587 1.00 58.34 140 VAL A N 1
ATOM 1092 C CA . VAL A 1 140 ? 22.789 -0.226 -24.940 1.00 58.34 140 VAL A CA 1
ATOM 1093 C C . VAL A 1 140 ? 23.175 0.624 -23.747 1.00 58.34 140 VAL A C 1
ATOM 1095 O O . VAL A 1 140 ? 23.975 0.216 -22.914 1.00 58.34 140 VAL A O 1
ATOM 1098 N N . SER A 1 141 ? 22.579 1.800 -23.626 1.00 62.44 141 SER A N 1
ATOM 1099 C CA . SER A 1 141 ? 22.670 2.619 -22.420 1.00 62.44 141 SER A CA 1
ATOM 1100 C C . SER A 1 141 ? 21.277 2.904 -21.878 1.00 62.44 141 SER A C 1
ATOM 1102 O O . SER A 1 141 ? 20.295 2.934 -22.621 1.00 62.44 141 SER A O 1
ATOM 1104 N N . SER A 1 142 ? 21.182 3.127 -20.573 1.00 62.91 142 SER A N 1
ATOM 1105 C CA . SER A 1 142 ? 19.970 3.686 -19.975 1.00 62.91 142 SER A CA 1
ATOM 1106 C C . SER A 1 142 ? 20.160 5.183 -19.776 1.00 62.91 142 SER A C 1
ATOM 1108 O O . SER A 1 142 ? 21.218 5.613 -19.314 1.00 62.91 142 SER A O 1
ATOM 1110 N N . SER A 1 143 ? 19.163 5.980 -20.153 1.00 68.44 143 SER A N 1
ATOM 1111 C CA . SER A 1 143 ? 19.177 7.408 -19.837 1.00 68.44 143 SER A CA 1
ATOM 1112 C C . SER A 1 143 ? 18.764 7.631 -18.386 1.00 68.44 143 SER A C 1
ATOM 1114 O O . SER A 1 143 ? 18.063 6.806 -17.799 1.00 68.44 143 SER A O 1
ATOM 1116 N N . ASP A 1 144 ? 19.093 8.804 -17.856 1.00 75.38 144 ASP A N 1
ATOM 1117 C CA . ASP A 1 144 ? 18.472 9.315 -16.638 1.00 75.38 144 ASP A CA 1
ATOM 1118 C C . ASP A 1 144 ? 16.941 9.261 -16.742 1.00 75.38 144 ASP A C 1
ATOM 1120 O O . ASP A 1 144 ? 16.355 9.499 -17.808 1.00 75.38 144 ASP A O 1
ATOM 1124 N N . ALA A 1 145 ? 16.297 8.941 -15.626 1.00 72.62 145 ALA A N 1
ATOM 1125 C CA . ALA A 1 145 ? 14.855 8.871 -15.515 1.00 72.62 145 ALA A CA 1
ATOM 1126 C C . ALA A 1 145 ? 14.372 9.738 -14.356 1.00 72.62 145 ALA A C 1
ATOM 1128 O O . ALA A 1 145 ? 14.972 9.786 -13.284 1.00 72.62 145 ALA A O 1
ATOM 1129 N N . TYR A 1 146 ? 13.268 10.432 -14.597 1.00 80.25 146 TYR A N 1
ATOM 1130 C CA . TYR A 1 146 ? 12.657 11.346 -13.647 1.00 80.25 146 TYR A CA 1
ATOM 1131 C C . TYR A 1 146 ? 11.202 10.946 -13.464 1.00 80.25 146 TYR A C 1
ATOM 1133 O O . TYR A 1 146 ? 10.560 10.467 -14.403 1.00 80.25 146 TYR A O 1
ATOM 1141 N N . GLY A 1 147 ? 10.686 11.143 -12.261 1.00 80.19 147 GLY A N 1
ATOM 1142 C CA . GLY A 1 147 ? 9.284 10.944 -11.944 1.00 80.19 147 GLY A CA 1
ATOM 1143 C C . GLY A 1 147 ? 8.781 12.022 -11.004 1.00 80.19 147 GLY A C 1
ATOM 1144 O O . GLY A 1 147 ? 9.526 12.526 -10.166 1.00 80.19 147 GLY A O 1
ATOM 1145 N N . GLY A 1 148 ? 7.517 12.386 -11.156 1.00 86.88 148 GLY A N 1
ATOM 1146 C CA . GLY A 1 148 ? 6.846 13.333 -10.280 1.00 86.88 148 GLY A CA 1
ATOM 1147 C C . GLY A 1 148 ? 5.399 12.924 -10.096 1.00 86.88 148 GLY A C 1
ATOM 1148 O O . GLY A 1 148 ? 4.691 12.672 -11.072 1.00 86.88 148 GLY A O 1
ATOM 1149 N N . GLY A 1 149 ? 4.968 12.830 -8.847 1.00 90.00 149 GLY A N 1
ATOM 1150 C CA . GLY A 1 149 ? 3.624 12.403 -8.507 1.00 90.00 149 GLY A CA 1
ATOM 1151 C C . GLY A 1 149 ? 3.201 12.917 -7.149 1.00 90.00 149 GLY A C 1
ATOM 1152 O O . GLY A 1 149 ? 3.966 13.546 -6.422 1.00 90.00 149 GLY A O 1
ATOM 1153 N N . GLY A 1 150 ? 1.950 12.676 -6.811 1.00 93.50 150 GLY A N 1
ATOM 1154 C CA . GLY A 1 150 ? 1.396 13.132 -5.556 1.00 93.50 150 GLY A CA 1
ATOM 1155 C C . GLY A 1 150 ? -0.109 13.030 -5.548 1.00 93.50 150 GLY A C 1
ATOM 1156 O O . GLY A 1 150 ? -0.720 12.426 -6.428 1.00 93.50 150 GLY A O 1
ATOM 1157 N N . GLY A 1 151 ? -0.710 13.647 -4.546 1.00 96.81 151 GLY A N 1
ATOM 1158 C CA . GLY A 1 151 ? -2.150 13.687 -4.430 1.00 96.81 151 GLY A CA 1
ATOM 1159 C C . GLY A 1 151 ? -2.596 14.110 -3.050 1.00 96.81 151 GLY A C 1
ATOM 1160 O O . GLY A 1 151 ? -1.904 14.861 -2.356 1.00 96.81 151 GLY A O 1
ATOM 1161 N N . LEU A 1 152 ? -3.778 13.644 -2.674 1.00 97.81 152 LEU A N 1
ATOM 1162 C CA . LEU A 1 152 ? -4.425 14.035 -1.435 1.00 97.81 152 LEU A CA 1
ATOM 1163 C C . LEU A 1 152 ? -5.075 12.847 -0.739 1.00 97.81 152 LEU A C 1
ATOM 1165 O O . LEU A 1 152 ? -5.573 11.926 -1.384 1.00 97.81 152 LEU A O 1
ATOM 1169 N N . ILE A 1 153 ? -5.081 12.909 0.588 1.00 98.44 153 ILE A N 1
ATOM 1170 C CA . ILE A 1 153 ? -5.760 11.964 1.471 1.00 98.44 153 ILE A CA 1
ATOM 1171 C C . ILE A 1 153 ? -6.655 12.782 2.388 1.00 98.44 153 ILE A C 1
ATOM 1173 O O . ILE A 1 153 ? -6.164 13.586 3.185 1.00 98.44 153 ILE A O 1
ATOM 1177 N N . TRP A 1 154 ? -7.957 12.573 2.275 1.00 98.56 154 TRP A N 1
ATOM 1178 C CA . TRP A 1 154 ? -8.943 13.099 3.202 1.00 98.56 154 TRP A CA 1
ATOM 1179 C C . TRP A 1 154 ? -9.388 11.997 4.160 1.00 98.56 154 TRP A C 1
ATOM 1181 O O . TRP A 1 154 ? -9.640 10.867 3.742 1.00 98.56 154 TRP A O 1
ATOM 1191 N N . GLU A 1 155 ? -9.494 12.330 5.441 1.00 98.31 155 GLU A N 1
ATOM 1192 C CA . GLU A 1 155 ? -9.967 11.410 6.469 1.00 98.31 155 GLU A CA 1
ATOM 1193 C C . GLU A 1 155 ? -10.943 12.112 7.413 1.00 98.31 155 GLU A C 1
ATOM 1195 O O . GLU A 1 155 ? -10.669 13.203 7.924 1.00 98.31 155 GLU A O 1
ATOM 1200 N N . TYR A 1 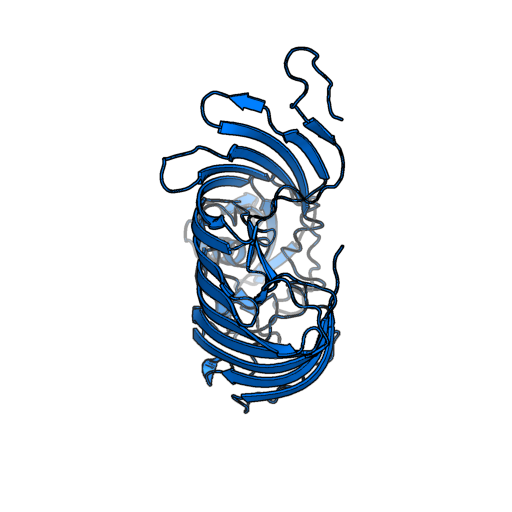156 ? -12.079 11.470 7.658 1.00 98.25 156 TYR A N 1
ATOM 1201 C CA . TYR A 1 156 ? -13.032 11.850 8.688 1.00 98.25 156 TYR A CA 1
ATOM 1202 C C . TYR A 1 156 ? -12.962 10.856 9.844 1.00 98.25 156 TYR A C 1
ATOM 1204 O O . TYR A 1 156 ? -13.244 9.672 9.662 1.00 98.25 156 TYR A O 1
ATOM 1212 N N . ASP A 1 157 ? -12.610 11.346 11.030 1.00 96.88 157 ASP A N 1
ATOM 1213 C CA . ASP A 1 157 ? -12.597 10.570 12.270 1.00 96.88 157 ASP A CA 1
ATOM 1214 C C . ASP A 1 157 ? -13.982 10.646 12.932 1.00 96.88 157 ASP A C 1
ATOM 1216 O O . ASP A 1 157 ? -14.428 11.716 13.352 1.00 96.88 157 ASP A O 1
ATOM 1220 N N . TYR A 1 158 ? -14.673 9.508 13.027 1.00 96.25 158 TYR A N 1
ATOM 1221 C CA . TYR A 1 158 ? -15.967 9.398 13.713 1.00 96.25 158 TYR A CA 1
ATOM 1222 C C . TYR A 1 158 ? -15.816 9.274 15.240 1.00 96.25 158 TYR A C 1
ATOM 1224 O O . TYR A 1 158 ? -16.813 9.151 15.955 1.00 96.25 158 TYR A O 1
ATOM 1232 N N . GLY A 1 159 ? -14.587 9.255 15.758 1.00 94.19 159 GLY A N 1
ATOM 1233 C CA . GLY A 1 159 ? -14.278 8.832 17.114 1.00 94.19 159 GLY A CA 1
ATOM 1234 C C . GLY A 1 159 ? -14.349 7.310 17.262 1.00 94.19 159 GLY A C 1
ATOM 1235 O O . GLY A 1 159 ? -14.569 6.562 16.310 1.00 94.19 159 GLY A O 1
ATOM 1236 N N . ASN A 1 160 ? -14.132 6.814 18.483 1.00 94.12 160 ASN A N 1
ATOM 1237 C CA . ASN A 1 160 ? -14.154 5.376 18.788 1.00 94.12 160 ASN A CA 1
ATOM 1238 C C . ASN A 1 160 ? -13.277 4.531 17.833 1.00 94.12 160 ASN A C 1
ATOM 1240 O O . ASN A 1 160 ? -13.680 3.451 17.402 1.00 94.12 160 ASN A O 1
ATOM 1244 N N . LYS A 1 161 ? -12.097 5.047 17.448 1.00 94.12 161 LYS A N 1
ATOM 1245 C CA . LYS A 1 161 ? -11.166 4.402 16.498 1.00 94.12 161 LYS A CA 1
ATOM 1246 C C . LYS A 1 161 ? -11.816 4.053 15.147 1.00 94.12 161 LYS A C 1
ATOM 1248 O O . LYS A 1 161 ? -11.506 3.014 14.565 1.00 94.12 161 LYS A O 1
ATOM 1253 N N . SER A 1 162 ? -12.764 4.871 14.702 1.00 97.75 162 SER A N 1
ATOM 1254 C CA . SER A 1 162 ? -13.511 4.685 13.462 1.00 97.75 162 SER A CA 1
ATOM 1255 C C . SER A 1 162 ? -13.224 5.841 12.520 1.00 97.75 162 SER A C 1
ATOM 1257 O O . SER A 1 162 ? -13.245 6.992 12.945 1.00 97.75 162 SER A O 1
ATOM 1259 N N . TYR A 1 163 ? -13.001 5.557 11.245 1.00 97.94 163 TYR A N 1
ATOM 1260 C CA . TYR A 1 163 ? -12.681 6.580 10.262 1.00 97.94 163 TYR A CA 1
ATOM 1261 C C . TYR A 1 163 ? -13.230 6.223 8.886 1.00 97.94 163 TYR A C 1
ATOM 1263 O O . TYR A 1 163 ? -13.369 5.049 8.549 1.00 97.94 163 TYR A O 1
ATOM 1271 N N . PHE A 1 164 ? -13.499 7.246 8.080 1.00 98.38 164 PHE A N 1
ATOM 1272 C CA . PHE A 1 164 ? -13.662 7.104 6.638 1.00 98.38 164 PHE A CA 1
ATOM 1273 C C . PHE A 1 164 ? -12.559 7.872 5.926 1.00 98.38 164 PHE A C 1
ATOM 1275 O O . PHE A 1 164 ? -12.314 9.039 6.227 1.00 98.38 164 PHE A O 1
ATOM 1282 N N . ARG A 1 165 ? -11.893 7.206 4.990 1.00 98.25 165 ARG A N 1
ATOM 1283 C CA . ARG A 1 165 ? -10.746 7.715 4.252 1.00 98.25 165 ARG A CA 1
ATOM 1284 C C . ARG A 1 165 ? -11.031 7.681 2.764 1.00 98.25 165 ARG A C 1
ATOM 1286 O O . ARG A 1 165 ? -11.493 6.669 2.244 1.00 98.25 165 ARG A O 1
ATOM 1293 N N . LEU A 1 166 ? -10.683 8.769 2.088 1.00 98.44 166 LEU A N 1
ATOM 1294 C CA . LEU A 1 166 ? -10.611 8.855 0.636 1.00 98.44 166 LEU A CA 1
ATOM 1295 C C . LEU A 1 166 ? -9.223 9.336 0.233 1.00 98.44 166 LEU A C 1
ATOM 1297 O O . LEU A 1 166 ? -8.721 10.315 0.784 1.00 98.44 166 LEU A O 1
ATOM 1301 N N . ALA A 1 167 ? -8.616 8.686 -0.752 1.00 98.31 167 ALA A N 1
ATOM 1302 C CA . ALA A 1 167 ? -7.353 9.127 -1.321 1.00 98.31 167 ALA A CA 1
ATOM 1303 C C . ALA A 1 167 ? -7.397 9.106 -2.846 1.00 98.31 167 ALA A C 1
ATOM 1305 O O . ALA A 1 167 ? -8.040 8.248 -3.451 1.00 98.31 167 ALA A O 1
ATOM 1306 N N . GLY A 1 168 ? -6.688 10.051 -3.453 1.00 97.69 168 GLY A N 1
ATOM 1307 C CA . GLY A 1 168 ? -6.447 10.103 -4.888 1.00 97.69 168 GLY A CA 1
ATOM 1308 C C . GLY A 1 168 ? -4.994 10.470 -5.140 1.00 97.69 168 GLY A C 1
ATOM 1309 O O . GLY A 1 168 ? -4.549 11.510 -4.653 1.00 97.69 168 GLY A O 1
ATOM 1310 N N . LEU A 1 169 ? -4.270 9.629 -5.877 1.00 95.75 169 LEU A N 1
ATOM 1311 C CA . LEU A 1 169 ? -2.863 9.815 -6.230 1.00 95.75 169 LEU A CA 1
ATOM 1312 C C . LEU A 1 169 ? -2.683 9.710 -7.748 1.00 95.75 169 LEU A C 1
ATOM 1314 O O . LEU A 1 169 ? -3.342 8.903 -8.404 1.00 95.75 169 LEU A O 1
ATOM 1318 N N . ALA A 1 170 ? -1.784 10.521 -8.297 1.00 94.44 170 ALA A N 1
ATOM 1319 C CA . ALA A 1 170 ? -1.432 10.526 -9.711 1.00 94.44 170 ALA A CA 1
ATOM 1320 C C . ALA A 1 170 ? 0.062 10.796 -9.886 1.00 94.44 170 ALA A C 1
ATOM 1322 O O . ALA A 1 170 ? 0.611 11.712 -9.263 1.00 94.44 170 ALA A O 1
ATOM 1323 N N . GLY A 1 171 ? 0.716 10.010 -10.732 1.00 89.38 171 GLY A N 1
ATOM 1324 C CA . GLY A 1 171 ? 2.150 10.088 -10.960 1.00 89.38 171 GLY A CA 1
ATOM 1325 C C . GLY A 1 171 ? 2.541 9.784 -12.398 1.00 89.38 171 GLY A C 1
ATOM 1326 O O . GLY A 1 171 ? 1.857 9.040 -13.099 1.00 89.38 171 GLY A O 1
ATOM 1327 N N . TRP A 1 172 ? 3.649 10.383 -12.834 1.00 84.69 172 TRP A N 1
ATOM 1328 C CA . TRP A 1 172 ? 4.241 10.185 -14.154 1.00 84.69 172 TRP A CA 1
ATOM 1329 C C . TRP A 1 172 ? 5.736 9.941 -14.050 1.00 84.69 172 TRP A C 1
ATOM 1331 O O . TRP A 1 172 ? 6.424 10.565 -13.240 1.00 84.69 172 TRP A O 1
ATOM 1341 N N . GLY A 1 173 ? 6.261 9.112 -14.944 1.00 75.00 173 GLY A N 1
ATOM 1342 C CA . GLY A 1 173 ? 7.669 8.751 -14.943 1.00 75.00 173 GLY A CA 1
ATOM 1343 C C . GLY A 1 173 ? 7.976 7.711 -13.874 1.00 75.00 173 GLY A C 1
ATOM 1344 O O . GLY A 1 173 ? 7.195 6.792 -13.643 1.00 75.00 173 GLY A O 1
ATOM 1345 N N . VAL A 1 174 ? 9.115 7.862 -13.202 1.00 70.00 174 VAL A N 1
ATOM 1346 C CA . VAL A 1 174 ? 9.537 6.982 -12.098 1.00 70.00 174 VAL A CA 1
ATOM 1347 C C . VAL A 1 174 ? 8.754 7.273 -10.808 1.00 70.00 174 VAL A C 1
ATOM 1349 O O . VAL A 1 174 ? 9.338 7.497 -9.759 1.00 70.00 174 VAL A O 1
ATOM 1352 N N . THR A 1 175 ? 7.431 7.382 -10.841 1.00 65.94 175 THR A N 1
ATOM 1353 C CA . THR A 1 175 ? 6.646 7.628 -9.623 1.00 65.94 175 THR A CA 1
ATOM 1354 C C . THR A 1 175 ? 6.362 6.331 -8.907 1.00 65.94 175 THR A C 1
ATOM 1356 O O . THR A 1 175 ? 5.615 5.503 -9.414 1.00 65.94 175 THR A O 1
ATOM 1359 N N . ASN A 1 176 ? 6.941 6.175 -7.723 1.00 64.06 176 ASN A N 1
ATOM 1360 C CA . ASN A 1 176 ? 6.700 5.025 -6.869 1.00 64.06 176 ASN A CA 1
ATOM 1361 C C . ASN A 1 176 ? 5.800 5.466 -5.713 1.00 64.06 176 ASN A C 1
ATOM 1363 O O . ASN A 1 176 ? 6.279 5.999 -4.714 1.00 64.06 176 ASN A O 1
ATOM 1367 N N . PHE A 1 177 ? 4.487 5.256 -5.849 1.00 59.19 177 PHE A N 1
ATOM 1368 C CA . PHE A 1 177 ? 3.594 5.263 -4.684 1.00 59.19 177 PHE A CA 1
ATOM 1369 C C . PHE A 1 177 ? 3.766 3.982 -3.855 1.00 59.19 177 PHE A C 1
ATOM 1371 O O . PHE A 1 177 ? 3.400 3.944 -2.690 1.00 59.19 177 PHE A O 1
ATOM 1378 N N . SER A 1 178 ? 4.366 2.944 -4.433 1.00 50.88 178 SER A N 1
ATOM 1379 C CA . SER A 1 178 ? 4.879 1.754 -3.753 1.00 50.88 178 SER A CA 1
ATOM 1380 C C . SER A 1 178 ? 6.036 1.194 -4.585 1.00 50.88 178 SER A C 1
ATOM 1382 O O . SER A 1 178 ? 5.986 1.258 -5.813 1.00 50.88 178 SER A O 1
ATOM 1384 N N . ALA A 1 179 ? 7.086 0.686 -3.943 1.00 41.09 179 ALA A N 1
ATOM 1385 C CA . ALA A 1 179 ? 8.267 0.159 -4.623 1.00 41.09 179 ALA A CA 1
ATOM 1386 C C . ALA A 1 179 ? 7.923 -1.087 -5.455 1.00 41.09 179 ALA A C 1
ATOM 1388 O O . ALA A 1 179 ? 7.805 -2.156 -4.881 1.00 41.09 179 ALA A O 1
ATOM 1389 N N . GLU A 1 180 ? 7.746 -0.941 -6.773 1.00 43.41 180 GLU A N 1
ATOM 1390 C CA . GLU A 1 180 ? 7.767 -2.027 -7.772 1.00 43.41 180 GLU A CA 1
ATOM 1391 C C . GLU A 1 180 ? 7.544 -1.442 -9.179 1.00 43.41 180 GLU A C 1
ATOM 1393 O O . GLU A 1 180 ? 6.421 -1.360 -9.665 1.00 43.41 180 GLU A O 1
ATOM 1398 N N . ASN A 1 181 ? 8.606 -1.003 -9.864 1.00 42.06 181 ASN A N 1
ATOM 1399 C CA . ASN A 1 181 ? 8.489 -0.541 -11.257 1.00 42.06 181 ASN A CA 1
ATOM 1400 C C . ASN A 1 181 ? 9.693 -0.912 -12.135 1.00 42.06 181 ASN A C 1
ATOM 1402 O O . ASN A 1 181 ? 10.009 -0.206 -13.084 1.00 42.06 181 ASN A O 1
ATOM 1406 N N . THR A 1 182 ? 10.386 -2.021 -11.882 1.00 40.94 182 THR A N 1
ATOM 1407 C CA . THR A 1 182 ? 11.601 -2.357 -12.645 1.00 40.94 182 THR A CA 1
ATOM 1408 C C . THR A 1 182 ? 11.491 -3.702 -13.340 1.00 40.94 182 THR A C 1
ATOM 1410 O O . THR A 1 182 ? 11.808 -4.750 -12.789 1.00 40.94 182 THR A O 1
ATOM 1413 N N . GLY A 1 183 ? 11.041 -3.681 -14.599 1.00 42.34 183 GLY A N 1
ATOM 1414 C CA . GLY A 1 183 ? 10.735 -4.925 -15.302 1.00 42.34 183 GLY A CA 1
ATOM 1415 C C . GLY A 1 183 ? 10.820 -4.923 -16.826 1.00 42.34 183 GLY A C 1
ATOM 1416 O O . GLY A 1 183 ? 9.893 -5.411 -17.450 1.00 42.34 183 GLY A O 1
ATOM 1417 N N . GLN A 1 184 ? 11.973 -4.539 -17.395 1.00 46.78 184 GLN A N 1
ATOM 1418 C CA . GLN A 1 184 ? 12.528 -5.026 -18.687 1.00 46.78 184 GLN A CA 1
ATOM 1419 C C . GLN A 1 184 ? 12.276 -4.220 -19.984 1.00 46.78 184 GLN A C 1
ATOM 1421 O O . GLN A 1 184 ? 11.201 -4.210 -20.572 1.00 46.78 184 GLN A O 1
ATOM 1426 N N . SER A 1 185 ? 13.359 -3.641 -20.515 1.00 43.66 185 SER A N 1
ATOM 1427 C CA . SER A 1 185 ? 13.393 -2.644 -21.598 1.00 43.66 185 SER A CA 1
ATOM 1428 C C . SER A 1 185 ? 14.055 -3.101 -22.913 1.00 43.66 185 SER A C 1
ATOM 1430 O O . SER A 1 185 ? 14.068 -2.332 -23.875 1.00 43.66 185 SER A O 1
ATOM 1432 N N . LEU A 1 186 ? 14.595 -4.324 -23.011 1.00 41.44 186 LEU A N 1
ATOM 1433 C CA . LEU A 1 186 ? 15.396 -4.717 -24.184 1.00 41.44 186 LEU A CA 1
ATOM 1434 C C . LEU A 1 186 ? 14.605 -4.961 -25.474 1.00 41.44 186 LEU A C 1
ATOM 1436 O O . LEU A 1 186 ? 15.114 -4.704 -26.562 1.00 41.44 186 LEU A O 1
ATOM 1440 N N . ASN A 1 187 ? 13.352 -5.397 -25.379 1.00 42.88 187 ASN A N 1
ATOM 1441 C CA . ASN A 1 187 ? 12.563 -5.743 -26.567 1.00 42.88 187 ASN A CA 1
ATOM 1442 C C . ASN A 1 187 ? 12.211 -4.520 -27.437 1.00 42.88 187 ASN A C 1
ATOM 1444 O O . ASN A 1 187 ? 12.092 -4.634 -28.655 1.00 42.88 187 ASN A O 1
ATOM 1448 N N . ALA A 1 188 ? 12.071 -3.336 -26.826 1.00 41.22 188 ALA A N 1
ATOM 1449 C CA . ALA A 1 188 ? 11.839 -2.080 -27.546 1.00 41.22 188 ALA A CA 1
ATOM 1450 C C . ALA A 1 188 ? 13.083 -1.630 -28.332 1.00 41.22 188 ALA A C 1
ATOM 1452 O O . ALA A 1 188 ? 12.970 -1.031 -29.399 1.00 41.22 188 ALA A O 1
ATOM 1453 N N . PHE A 1 189 ? 14.268 -1.957 -27.821 1.00 47.03 189 PHE A N 1
ATOM 1454 C CA . PHE A 1 189 ? 15.537 -1.647 -28.459 1.00 47.03 189 PHE A CA 1
ATOM 1455 C C . PHE A 1 189 ? 15.869 -2.636 -29.594 1.00 47.03 189 PHE A C 1
ATOM 1457 O O . PHE A 1 189 ? 16.309 -2.208 -30.657 1.00 47.03 189 PHE A O 1
ATOM 1464 N N . GLU A 1 190 ? 15.539 -3.925 -29.444 1.00 44.34 190 GLU A N 1
ATOM 1465 C CA . GLU A 1 190 ? 15.633 -4.924 -30.525 1.00 44.34 190 GLU A CA 1
ATOM 1466 C C . GLU A 1 190 ? 14.713 -4.586 -31.715 1.00 44.34 190 GLU A C 1
ATOM 1468 O O . GLU A 1 190 ? 15.110 -4.735 -32.871 1.00 44.34 190 GLU A O 1
ATOM 1473 N N . GLN A 1 191 ? 13.505 -4.064 -31.465 1.00 46.19 191 GLN A N 1
ATOM 1474 C CA . GLN A 1 191 ? 12.655 -3.531 -32.539 1.00 46.19 191 GLN A CA 1
ATOM 1475 C C . GLN A 1 191 ? 13.246 -2.273 -33.186 1.00 46.19 191 GLN A C 1
ATOM 1477 O O . GLN A 1 191 ? 13.133 -2.120 -34.401 1.00 46.19 191 GLN A O 1
ATOM 1482 N N . GLY A 1 192 ? 13.921 -1.425 -32.403 1.00 43.66 192 GLY A N 1
ATOM 1483 C CA . GLY A 1 192 ? 14.655 -0.259 -32.895 1.00 43.66 192 GLY A CA 1
ATOM 1484 C C . GLY A 1 192 ? 15.776 -0.628 -33.875 1.00 43.66 192 GLY A C 1
ATOM 1485 O O . GLY A 1 192 ? 15.855 -0.081 -34.974 1.00 43.66 192 GLY A O 1
ATOM 1486 N N . VAL A 1 193 ? 16.603 -1.610 -33.503 1.00 47.56 193 VAL A N 1
ATOM 1487 C CA . VAL A 1 193 ? 17.696 -2.131 -34.342 1.00 47.56 193 VAL A CA 1
ATOM 1488 C C . VAL A 1 193 ? 17.145 -2.852 -35.578 1.00 47.56 193 VAL A C 1
ATOM 1490 O O . VAL A 1 193 ? 17.566 -2.556 -36.692 1.00 47.56 193 VAL A O 1
ATOM 1493 N N . ASN A 1 194 ? 16.145 -3.730 -35.426 1.00 44.34 194 ASN A N 1
ATOM 1494 C CA . ASN A 1 194 ? 15.511 -4.408 -36.565 1.00 44.34 194 ASN A CA 1
ATOM 1495 C C . ASN A 1 194 ? 14.836 -3.427 -37.535 1.00 44.34 194 ASN A C 1
ATOM 1497 O O . ASN A 1 194 ? 14.884 -3.646 -38.742 1.00 44.34 194 ASN A O 1
ATOM 1501 N N . GLY A 1 195 ? 14.226 -2.352 -37.024 1.00 40.75 195 GLY A N 1
ATOM 1502 C CA . GLY A 1 195 ? 13.656 -1.265 -37.817 1.00 40.75 195 GLY A CA 1
ATOM 1503 C C . GLY A 1 195 ? 14.714 -0.537 -38.645 1.00 40.75 195 GLY A C 1
ATOM 1504 O O . GLY A 1 195 ? 14.529 -0.377 -39.853 1.00 40.75 195 GLY A O 1
ATOM 1505 N N . LEU A 1 196 ? 15.846 -0.180 -38.034 1.00 44.75 196 LEU A N 1
ATOM 1506 C CA . LEU A 1 196 ? 16.966 0.476 -38.715 1.00 44.75 196 LEU A CA 1
ATOM 1507 C C . LEU A 1 196 ? 17.580 -0.409 -39.811 1.00 44.75 196 LEU A C 1
ATOM 1509 O O . LEU A 1 196 ? 17.799 0.059 -40.928 1.00 44.75 196 LEU A O 1
ATOM 1513 N N . LEU A 1 197 ? 17.765 -1.704 -39.535 1.00 45.09 197 LEU A N 1
ATOM 1514 C CA . LEU A 1 197 ? 18.322 -2.678 -40.483 1.00 45.09 197 LEU A CA 1
ATOM 1515 C C . LEU A 1 197 ? 17.430 -2.930 -41.714 1.00 45.09 197 LEU A C 1
ATOM 1517 O O . LEU A 1 197 ? 17.928 -3.350 -42.756 1.00 45.09 197 LEU A O 1
ATOM 1521 N N . ILE A 1 198 ? 16.123 -2.653 -41.625 1.00 38.81 198 ILE A N 1
ATOM 1522 C CA . ILE A 1 198 ? 15.180 -2.712 -42.760 1.00 38.81 198 ILE A CA 1
ATOM 1523 C C . ILE A 1 198 ? 14.835 -1.323 -43.326 1.00 38.81 198 ILE A C 1
ATOM 1525 O O . ILE A 1 198 ? 13.871 -1.185 -44.081 1.00 38.81 198 ILE A O 1
ATOM 1529 N N . GLY A 1 199 ? 15.615 -0.293 -42.974 1.00 31.80 199 GLY A N 1
ATOM 1530 C CA . GLY A 1 199 ? 15.517 1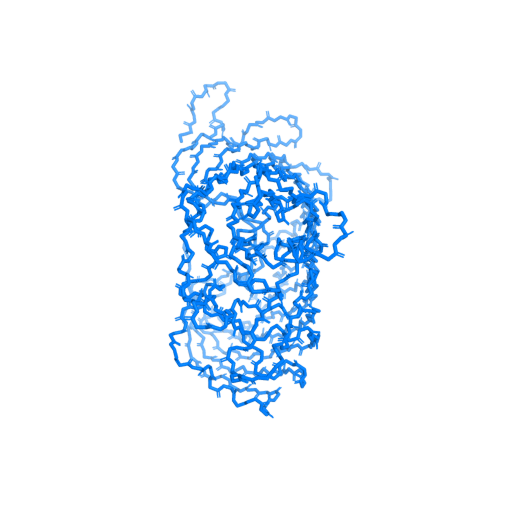.056 -43.541 1.00 31.80 199 GLY A CA 1
ATOM 1531 C C . GLY A 1 199 ? 14.454 1.964 -42.914 1.00 31.80 199 GLY A C 1
ATOM 1532 O O . GLY A 1 199 ? 14.068 2.957 -43.531 1.00 31.80 199 GLY A O 1
ATOM 1533 N N . LYS A 1 200 ? 13.959 1.653 -41.710 1.00 35.72 200 LYS A N 1
ATOM 1534 C CA . LYS A 1 200 ? 13.079 2.541 -40.931 1.00 35.72 200 LYS A CA 1
ATOM 1535 C C . LYS A 1 200 ? 13.899 3.359 -39.935 1.00 35.72 200 LYS A C 1
ATOM 1537 O O . LYS A 1 200 ? 14.717 2.816 -39.205 1.00 35.72 200 LYS A O 1
ATOM 1542 N N . SER A 1 201 ? 13.664 4.667 -39.876 1.00 35.44 201 SER A N 1
ATOM 1543 C CA . SER A 1 201 ? 14.299 5.534 -38.880 1.00 35.44 201 SER A CA 1
ATOM 1544 C C . SER A 1 201 ? 13.636 5.359 -37.513 1.00 35.44 201 SER A C 1
ATOM 1546 O O . SER A 1 201 ? 12.453 5.670 -37.372 1.00 35.44 201 SER A O 1
ATOM 1548 N N . GLU A 1 202 ? 14.400 4.932 -36.511 1.00 52.03 202 GLU A N 1
ATOM 1549 C CA . GLU A 1 202 ? 13.961 4.861 -35.115 1.00 52.03 202 GLU A CA 1
ATOM 1550 C C . GLU A 1 202 ? 14.736 5.900 -34.288 1.00 52.03 202 GLU A C 1
ATOM 1552 O O . GLU A 1 202 ? 15.961 5.963 -34.380 1.00 52.03 202 GLU A O 1
ATOM 1557 N N . PRO A 1 203 ? 14.065 6.749 -33.488 1.00 49.06 203 PRO A N 1
ATOM 1558 C CA . PRO A 1 203 ? 14.661 7.972 -32.938 1.00 49.06 203 PRO A CA 1
ATOM 1559 C C . PRO A 1 203 ? 15.774 7.747 -31.903 1.00 49.06 203 PRO A C 1
ATOM 1561 O O . PRO A 1 203 ? 16.454 8.700 -31.537 1.00 49.06 203 PRO A O 1
ATOM 1564 N N . ASN A 1 204 ? 15.962 6.512 -31.429 1.00 57.59 204 ASN A N 1
ATOM 1565 C CA . ASN A 1 204 ? 16.877 6.186 -30.333 1.00 57.59 204 ASN A CA 1
ATOM 1566 C C . ASN A 1 204 ? 17.955 5.157 -30.707 1.00 57.59 204 ASN A C 1
ATOM 1568 O O . ASN A 1 204 ? 18.644 4.682 -29.808 1.00 57.59 204 ASN A O 1
ATOM 1572 N N . VAL A 1 205 ? 18.093 4.797 -31.988 1.00 57.97 205 VAL A N 1
ATOM 1573 C CA . VAL A 1 205 ? 19.107 3.847 -32.476 1.00 57.97 205 VAL A CA 1
ATOM 1574 C C . VAL A 1 205 ? 19.849 4.474 -33.649 1.00 57.97 205 VAL A C 1
ATOM 1576 O O . VAL A 1 205 ? 19.225 4.953 -34.592 1.00 57.97 205 VAL A O 1
ATOM 1579 N N . HIS A 1 206 ? 21.177 4.481 -33.592 1.00 66.44 206 HIS A N 1
ATOM 1580 C CA . HIS A 1 206 ? 22.024 5.031 -34.645 1.00 66.44 206 HIS A CA 1
ATOM 1581 C C . HIS A 1 206 ? 23.255 4.157 -34.868 1.00 66.44 206 HIS A C 1
ATOM 1583 O O . HIS A 1 206 ? 23.832 3.615 -33.928 1.00 66.44 206 HIS A O 1
ATOM 1589 N N . GLU A 1 207 ? 23.649 4.010 -36.129 1.00 66.25 207 GLU A N 1
ATOM 1590 C CA . GLU A 1 207 ? 24.897 3.346 -36.493 1.00 66.25 207 GLU A CA 1
ATOM 1591 C C . GLU A 1 207 ? 26.063 4.316 -36.261 1.00 66.25 207 GLU A C 1
ATOM 1593 O O . GLU A 1 207 ? 26.071 5.428 -36.795 1.00 66.25 207 GLU A O 1
ATOM 1598 N N . VAL A 1 208 ? 27.029 3.916 -35.437 1.00 72.19 208 VAL A N 1
ATOM 1599 C CA . VAL A 1 208 ? 28.205 4.734 -35.078 1.00 72.19 208 VAL A CA 1
ATOM 1600 C C . VAL A 1 208 ? 29.464 4.309 -35.831 1.00 72.19 208 VAL A C 1
ATOM 1602 O O . VAL A 1 208 ? 30.384 5.104 -36.015 1.00 72.19 208 VAL A O 1
ATOM 1605 N N . ALA A 1 209 ? 29.493 3.067 -36.304 1.00 68.12 209 ALA A N 1
ATOM 1606 C CA . ALA A 1 209 ? 30.475 2.523 -37.233 1.00 68.12 209 ALA A CA 1
ATOM 1607 C C . ALA A 1 209 ? 29.817 1.370 -38.010 1.00 68.12 209 ALA A C 1
ATOM 1609 O O . ALA A 1 209 ? 28.815 0.850 -37.527 1.00 68.12 209 ALA A O 1
ATOM 1610 N N . PRO A 1 210 ? 30.354 0.942 -39.168 1.00 71.44 210 PRO A N 1
ATOM 1611 C CA . PRO A 1 210 ? 29.787 -0.168 -39.931 1.00 71.44 210 PRO A CA 1
ATOM 1612 C C . PRO A 1 210 ? 29.545 -1.404 -39.058 1.00 71.44 210 PRO A C 1
ATOM 1614 O O . PRO A 1 210 ? 30.497 -1.975 -38.521 1.00 71.44 210 PRO A O 1
ATOM 1617 N N . GLY A 1 211 ? 28.278 -1.785 -38.899 1.00 59.31 211 GLY A N 1
ATOM 1618 C CA . GLY A 1 211 ? 27.870 -2.909 -38.053 1.00 59.31 211 GLY A CA 1
ATOM 1619 C C . GLY A 1 211 ? 28.010 -2.660 -36.547 1.00 59.31 211 GLY A C 1
ATOM 1620 O O . GLY A 1 211 ? 28.077 -3.614 -35.779 1.00 59.31 211 GLY A O 1
ATOM 1621 N N . VAL A 1 212 ? 28.082 -1.403 -36.096 1.00 64.38 212 VAL A N 1
ATOM 1622 C CA . VAL A 1 212 ? 28.075 -1.007 -34.678 1.00 64.38 212 VAL A CA 1
ATOM 1623 C C . VAL A 1 212 ? 26.941 -0.020 -34.436 1.00 64.38 212 VAL A C 1
ATOM 1625 O O . VAL A 1 212 ? 26.943 1.087 -34.978 1.00 64.38 212 VAL A O 1
ATOM 1628 N N . PHE A 1 213 ? 25.996 -0.406 -33.583 1.00 64.69 213 PHE A N 1
ATOM 1629 C CA . PHE A 1 213 ? 24.801 0.376 -33.282 1.00 64.69 213 PHE A CA 1
ATOM 1630 C C . PHE A 1 213 ? 24.764 0.803 -31.818 1.00 64.69 213 PHE A C 1
ATOM 1632 O O . PHE A 1 213 ? 24.927 -0.024 -30.920 1.00 64.69 213 PHE A O 1
ATOM 1639 N N . ASP A 1 214 ? 24.461 2.078 -31.594 1.00 66.19 214 ASP A N 1
ATOM 1640 C CA . ASP A 1 214 ? 24.262 2.658 -30.273 1.00 66.19 214 ASP A CA 1
ATOM 1641 C C . ASP A 1 214 ? 22.799 3.057 -30.089 1.00 66.19 214 ASP A C 1
ATOM 1643 O O . ASP A 1 214 ? 22.150 3.607 -30.987 1.00 66.19 214 ASP A O 1
ATOM 1647 N N . GLY A 1 215 ? 22.284 2.858 -28.879 1.00 62.19 215 GLY A N 1
ATOM 1648 C CA . GLY A 1 215 ? 21.067 3.543 -28.482 1.00 62.19 215 GLY A CA 1
ATOM 1649 C C . GLY A 1 215 ? 20.837 3.641 -26.989 1.00 62.19 215 GLY A C 1
ATOM 1650 O O . GLY A 1 215 ? 21.507 3.021 -26.157 1.00 62.19 215 GLY A O 1
ATOM 1651 N N . SER A 1 216 ? 19.880 4.501 -26.663 1.00 60.97 216 SER A N 1
ATOM 1652 C CA . SER A 1 216 ? 19.499 4.814 -25.295 1.00 60.97 216 SER A CA 1
ATOM 1653 C C . SER A 1 216 ? 18.037 4.466 -25.065 1.00 60.97 216 SER A C 1
ATOM 1655 O O . SER A 1 216 ? 17.170 4.768 -25.888 1.00 60.97 216 SER A O 1
ATOM 1657 N N . ILE A 1 217 ? 17.762 3.829 -23.934 1.00 59.50 217 ILE A N 1
ATOM 1658 C CA . ILE A 1 217 ? 16.416 3.458 -23.507 1.00 59.50 217 ILE A CA 1
ATOM 1659 C C . ILE A 1 217 ? 16.031 4.208 -22.232 1.00 59.50 217 ILE A C 1
ATOM 1661 O O . ILE A 1 217 ? 16.794 4.268 -21.268 1.00 59.50 217 ILE A O 1
ATOM 1665 N N . ASN A 1 218 ? 14.803 4.727 -22.216 1.00 60.38 218 ASN A N 1
ATOM 1666 C CA . ASN A 1 218 ? 14.150 5.232 -21.014 1.00 60.38 218 ASN A CA 1
ATOM 1667 C C . ASN A 1 218 ? 12.801 4.519 -20.845 1.00 60.38 218 ASN A C 1
ATOM 1669 O O . ASN A 1 218 ? 11.818 4.943 -21.463 1.00 60.38 218 ASN A O 1
ATOM 1673 N N . PRO A 1 219 ? 12.732 3.434 -20.053 1.00 56.03 219 PRO A N 1
ATOM 1674 C CA . PRO A 1 219 ? 11.489 2.681 -19.892 1.00 56.03 219 PRO A CA 1
ATOM 1675 C C . PRO A 1 219 ? 10.389 3.511 -19.215 1.00 56.03 219 PRO A C 1
ATOM 1677 O O . PRO A 1 219 ? 9.209 3.282 -19.451 1.00 56.03 219 PRO A O 1
ATOM 1680 N N . TYR A 1 220 ? 10.765 4.536 -18.451 1.00 62.12 220 TYR A N 1
ATOM 1681 C CA . TYR A 1 220 ? 9.847 5.304 -17.617 1.00 62.12 220 TYR A CA 1
ATOM 1682 C C . TYR A 1 220 ? 9.213 6.497 -18.333 1.00 62.12 220 TYR A C 1
ATOM 1684 O O . TYR A 1 220 ? 8.272 7.087 -17.818 1.00 62.12 220 TYR A O 1
ATOM 1692 N N . ARG A 1 221 ? 9.677 6.872 -19.533 1.00 62.69 221 ARG A N 1
ATOM 1693 C CA . ARG A 1 221 ? 9.245 8.117 -20.200 1.00 62.69 221 ARG A CA 1
ATOM 1694 C C . ARG A 1 221 ? 7.734 8.204 -20.450 1.00 62.69 221 ARG A C 1
ATOM 1696 O O . ARG A 1 221 ? 7.191 9.303 -20.488 1.00 62.69 221 ARG A O 1
ATOM 1703 N N . ALA A 1 222 ? 7.073 7.067 -20.654 1.00 68.06 222 ALA A N 1
ATOM 1704 C CA . ALA A 1 222 ? 5.625 6.986 -20.848 1.00 68.06 222 ALA A CA 1
ATOM 1705 C C . ALA A 1 222 ? 4.891 6.359 -19.649 1.00 68.06 222 ALA A C 1
ATOM 1707 O O . ALA A 1 222 ? 3.685 6.118 -19.735 1.00 68.06 222 ALA A O 1
ATOM 1708 N N . ALA A 1 223 ? 5.613 6.073 -18.561 1.00 74.00 223 ALA A N 1
ATOM 1709 C CA . ALA A 1 223 ? 5.043 5.454 -17.381 1.00 74.00 223 ALA A CA 1
ATOM 1710 C C . ALA A 1 223 ? 4.144 6.440 -16.631 1.00 74.00 223 ALA A C 1
ATOM 1712 O O . ALA A 1 223 ? 4.414 7.644 -16.584 1.00 74.00 223 ALA A O 1
ATOM 1713 N N . HIS A 1 224 ? 3.061 5.921 -16.072 1.00 82.06 224 HIS A N 1
ATOM 1714 C CA . HIS A 1 224 ? 2.151 6.666 -15.216 1.00 82.06 224 HIS A CA 1
ATOM 1715 C C . HIS A 1 224 ? 1.397 5.721 -14.296 1.00 82.06 224 HIS A C 1
ATOM 1717 O O . HIS A 1 224 ? 1.213 4.543 -14.605 1.00 82.06 224 HIS A O 1
ATOM 1723 N N . GLU A 1 225 ? 0.939 6.263 -13.179 1.00 85.00 225 GLU A N 1
ATOM 1724 C CA . GLU A 1 225 ? 0.168 5.530 -12.191 1.00 85.00 225 GLU A CA 1
ATOM 1725 C C . GLU A 1 225 ? -0.920 6.422 -11.597 1.00 85.00 225 GLU A C 1
ATOM 1727 O O . GLU A 1 225 ? -0.673 7.581 -11.249 1.00 85.00 225 GLU A O 1
ATOM 1732 N N . PHE A 1 226 ? -2.121 5.870 -11.472 1.00 92.00 226 PHE A N 1
ATOM 1733 C CA . PHE A 1 226 ? -3.280 6.516 -10.876 1.00 92.00 226 PHE A CA 1
ATOM 1734 C C . PHE A 1 226 ? -3.887 5.596 -9.828 1.00 92.00 226 PHE A C 1
ATOM 1736 O O . PHE A 1 226 ? -4.117 4.417 -10.087 1.00 92.00 226 PHE A O 1
ATOM 1743 N N . ARG A 1 227 ? -4.176 6.144 -8.647 1.00 93.81 227 ARG A N 1
ATOM 1744 C CA . ARG A 1 227 ? -4.818 5.408 -7.556 1.00 93.81 227 ARG A CA 1
ATOM 1745 C C . ARG A 1 227 ? -5.972 6.198 -6.983 1.00 93.81 227 ARG A C 1
ATOM 1747 O O . ARG A 1 227 ? -5.839 7.387 -6.702 1.00 93.81 227 ARG A O 1
ATOM 1754 N N . VAL A 1 228 ? -7.079 5.513 -6.743 1.00 97.75 228 VAL A N 1
ATOM 1755 C CA . VAL A 1 228 ? -8.200 6.010 -5.947 1.00 97.75 228 VAL A CA 1
ATOM 1756 C C . VAL A 1 228 ? -8.497 4.977 -4.879 1.00 97.75 228 VAL A C 1
ATOM 1758 O O . VAL A 1 228 ? -8.688 3.810 -5.201 1.00 97.75 228 VAL A O 1
ATOM 1761 N N . ILE A 1 229 ? -8.539 5.407 -3.621 1.00 97.94 229 ILE A N 1
ATOM 1762 C CA . ILE A 1 229 ? -8.778 4.549 -2.459 1.00 97.94 229 ILE A CA 1
ATOM 1763 C C . ILE A 1 229 ? -9.969 5.090 -1.675 1.00 97.94 229 ILE A C 1
ATOM 1765 O O . ILE A 1 229 ? -10.076 6.298 -1.458 1.00 97.94 229 ILE A O 1
ATOM 1769 N N . ALA A 1 230 ? -10.825 4.189 -1.210 1.00 98.44 230 ALA A N 1
ATOM 1770 C CA . ALA A 1 230 ? -11.820 4.450 -0.186 1.00 98.44 230 ALA A CA 1
ATOM 1771 C C . ALA A 1 230 ? -11.749 3.352 0.878 1.00 98.44 230 ALA A C 1
ATOM 1773 O O . ALA A 1 230 ? -11.724 2.172 0.540 1.00 98.44 230 ALA A O 1
ATOM 1774 N N . GLU A 1 231 ? -11.735 3.726 2.151 1.00 98.31 231 GLU A N 1
ATOM 1775 C CA . GLU A 1 231 ? -11.682 2.778 3.268 1.00 98.31 231 GLU A CA 1
ATOM 1776 C C . GLU A 1 231 ? -12.531 3.305 4.421 1.00 98.31 231 GLU A C 1
ATOM 1778 O O . GLU A 1 231 ? -12.407 4.464 4.819 1.00 98.31 231 GLU A O 1
ATOM 1783 N N . TRP A 1 232 ? -13.419 2.467 4.944 1.00 98.56 232 TRP A N 1
ATOM 1784 C CA . TRP A 1 232 ? -14.316 2.801 6.036 1.00 98.56 232 TRP A CA 1
ATOM 1785 C C . TRP A 1 232 ? -14.217 1.757 7.135 1.00 98.56 232 TRP A C 1
ATOM 1787 O O . TRP A 1 232 ? -14.814 0.683 7.048 1.00 98.56 232 TRP A O 1
ATOM 1797 N N . VAL A 1 233 ? -13.529 2.127 8.210 1.00 98.50 233 VAL A N 1
ATOM 1798 C CA . VAL A 1 233 ? -13.504 1.348 9.443 1.00 98.50 233 VAL A CA 1
ATOM 1799 C C . VAL A 1 233 ? -14.507 1.940 10.411 1.00 98.50 233 VAL A C 1
ATOM 1801 O O . VAL A 1 233 ? -14.418 3.114 10.778 1.00 98.50 233 VAL A O 1
ATOM 1804 N N . TYR A 1 234 ? -15.455 1.126 10.864 1.00 98.44 234 TYR A N 1
ATOM 1805 C CA . TYR A 1 234 ? -16.502 1.594 11.759 1.00 98.44 234 TYR A CA 1
ATOM 1806 C C . TYR A 1 234 ? -16.765 0.606 12.894 1.00 98.44 234 TYR A C 1
ATOM 1808 O O . TYR A 1 234 ? -17.165 -0.541 12.684 1.00 98.44 234 TYR A O 1
ATOM 1816 N N . ASN A 1 235 ? -16.543 1.068 14.124 1.00 98.25 235 ASN A N 1
ATOM 1817 C CA . ASN A 1 235 ? -16.880 0.360 15.354 1.00 98.25 235 ASN A CA 1
ATOM 1818 C C . ASN A 1 235 ? -18.283 0.794 15.790 1.00 98.25 235 ASN A C 1
ATOM 1820 O O . ASN A 1 235 ? -18.437 1.736 16.570 1.00 98.25 235 ASN A O 1
ATOM 1824 N N . VAL A 1 236 ? -19.298 0.119 15.242 1.00 96.88 236 VAL A N 1
ATOM 1825 C CA . VAL A 1 236 ? -20.721 0.460 15.413 1.00 96.88 236 VAL A CA 1
ATOM 1826 C C . VAL A 1 236 ? -21.129 0.409 16.884 1.00 96.88 236 VAL A C 1
ATOM 1828 O O . VAL A 1 236 ? -21.826 1.293 17.374 1.00 96.88 236 VAL A O 1
ATOM 1831 N N . ASN A 1 237 ? -20.733 -0.658 17.576 1.00 94.56 237 ASN A N 1
ATOM 1832 C CA . ASN A 1 237 ? -20.957 -0.865 19.003 1.00 94.56 237 ASN A CA 1
ATOM 1833 C C . ASN A 1 237 ? -19.967 -1.911 19.538 1.00 94.56 237 ASN A C 1
ATOM 1835 O O . ASN A 1 237 ? -19.165 -2.465 18.789 1.00 94.56 237 ASN A O 1
ATOM 1839 N N . ASP A 1 238 ? -20.059 -2.233 20.827 1.00 91.50 238 ASP A N 1
ATOM 1840 C CA . ASP A 1 238 ? -19.155 -3.182 21.484 1.00 91.50 238 ASP A CA 1
ATOM 1841 C C . ASP A 1 238 ? -19.194 -4.600 20.885 1.00 91.50 238 ASP A C 1
ATOM 1843 O O . ASP A 1 238 ? -18.264 -5.381 21.080 1.00 91.50 238 ASP A O 1
ATOM 1847 N N . CYS A 1 239 ? -20.270 -4.988 20.199 1.00 95.00 239 CYS A N 1
ATOM 1848 C CA . CYS A 1 239 ? -20.430 -6.314 19.601 1.00 95.00 239 CYS A CA 1
ATOM 1849 C C . CYS A 1 239 ? -20.124 -6.352 18.105 1.00 95.00 239 CYS A C 1
ATOM 1851 O O . CYS A 1 239 ? -20.034 -7.451 17.566 1.00 95.00 239 CYS A O 1
ATOM 1853 N N . PHE A 1 240 ? -20.009 -5.214 17.418 1.00 97.50 240 PHE A N 1
ATOM 1854 C CA . PHE A 1 240 ? -19.935 -5.198 15.962 1.00 97.50 240 PHE A CA 1
ATOM 1855 C C . PHE A 1 240 ? -19.036 -4.085 15.430 1.00 97.50 240 PHE A C 1
ATOM 1857 O O . PHE A 1 240 ? -19.262 -2.898 15.676 1.00 97.50 240 PHE A O 1
ATOM 1864 N N . SER A 1 241 ? -18.068 -4.503 14.622 1.00 98.38 241 SER A N 1
ATOM 1865 C CA . SER A 1 241 ? -17.180 -3.633 13.861 1.00 98.38 241 SER A CA 1
ATOM 1866 C C . SER A 1 241 ? -17.081 -4.134 12.431 1.00 98.38 241 SER A C 1
ATOM 1868 O O . SER A 1 241 ? -17.250 -5.327 12.175 1.00 98.38 241 SER A O 1
ATOM 1870 N N . TYR A 1 242 ? -16.747 -3.253 11.501 1.00 98.31 242 TYR A N 1
ATOM 1871 C CA . TYR A 1 242 ? -16.403 -3.666 10.150 1.00 98.31 242 TYR A CA 1
ATOM 1872 C C . TYR A 1 242 ? -15.341 -2.773 9.528 1.00 98.31 242 TYR A C 1
ATOM 1874 O O . TYR A 1 242 ? -15.090 -1.660 9.991 1.00 98.31 242 TYR A O 1
ATOM 1882 N N . ASP A 1 243 ? -14.789 -3.290 8.441 1.00 98.56 243 ASP A N 1
ATOM 1883 C CA . ASP A 1 243 ? -13.995 -2.565 7.466 1.00 98.56 243 ASP A CA 1
ATOM 1884 C C . ASP A 1 243 ? -14.595 -2.786 6.071 1.00 98.56 243 ASP A C 1
ATOM 1886 O O . ASP A 1 243 ? -14.970 -3.908 5.719 1.00 98.56 243 ASP A O 1
ATOM 1890 N N . LEU A 1 244 ? -14.755 -1.710 5.311 1.00 98.38 244 LEU A N 1
ATOM 1891 C CA . LEU A 1 244 ? -15.193 -1.700 3.921 1.00 98.38 244 LEU A CA 1
ATOM 1892 C C . LEU A 1 244 ? -14.153 -0.929 3.121 1.00 98.38 244 LEU A C 1
ATOM 1894 O O . LEU A 1 244 ? -13.930 0.248 3.389 1.00 98.38 244 LEU A O 1
ATOM 1898 N N . TRP A 1 245 ? -13.594 -1.548 2.091 1.00 98.38 245 TRP A N 1
ATOM 1899 C CA . TRP A 1 245 ? -12.605 -0.904 1.241 1.00 98.38 245 TRP A CA 1
ATOM 1900 C C . TRP A 1 245 ? -12.965 -1.029 -0.232 1.00 98.38 245 TRP A C 1
ATOM 1902 O O . TRP A 1 245 ? -13.612 -1.982 -0.671 1.00 98.38 245 TRP A O 1
ATOM 1912 N N . ALA A 1 246 ? -12.519 -0.047 -1.000 1.00 98.25 246 ALA A N 1
ATOM 1913 C CA . ALA A 1 246 ? -12.574 -0.040 -2.444 1.00 98.25 246 ALA A CA 1
ATOM 1914 C C . ALA A 1 246 ? -11.336 0.659 -2.998 1.00 98.25 246 ALA A C 1
ATOM 1916 O O . ALA A 1 246 ? -10.830 1.616 -2.409 1.00 98.25 246 ALA A O 1
ATOM 1917 N N . TYR A 1 247 ? -10.860 0.200 -4.144 1.00 97.38 247 TYR A N 1
ATOM 1918 C CA . TYR A 1 247 ? -9.763 0.849 -4.836 1.00 97.38 247 TYR A CA 1
ATOM 1919 C C . TYR A 1 247 ? -9.850 0.678 -6.341 1.00 97.38 247 TYR A C 1
ATOM 1921 O O . TYR A 1 247 ? -10.379 -0.312 -6.851 1.00 97.38 247 TYR A O 1
ATOM 1929 N N . TRP A 1 248 ? -9.268 1.646 -7.033 1.00 96.19 248 TRP A N 1
ATOM 1930 C CA . TRP A 1 248 ? -8.858 1.543 -8.421 1.00 96.19 248 TRP A CA 1
ATOM 1931 C C . TRP A 1 248 ? -7.376 1.908 -8.507 1.00 96.19 248 TRP A C 1
ATOM 1933 O O . TRP A 1 248 ? -6.964 2.925 -7.953 1.00 96.19 248 TRP A O 1
ATOM 1943 N N . ASP A 1 249 ? -6.592 1.057 -9.157 1.00 90.81 249 ASP A N 1
ATOM 1944 C CA . ASP A 1 249 ? -5.166 1.236 -9.434 1.00 90.81 249 ASP A CA 1
ATOM 1945 C C . ASP A 1 249 ? -4.956 1.013 -10.930 1.00 90.81 249 ASP A C 1
ATOM 1947 O O . ASP A 1 249 ? -5.124 -0.102 -11.419 1.00 90.81 249 ASP A O 1
ATOM 1951 N N . GLU A 1 250 ? -4.630 2.071 -11.662 1.00 88.25 250 GLU A N 1
ATOM 1952 C CA . GLU A 1 250 ? -4.154 1.980 -13.038 1.00 88.25 250 GLU A CA 1
ATOM 1953 C C . GLU A 1 250 ? -2.654 2.238 -13.031 1.00 88.25 250 GLU A C 1
ATOM 1955 O O . GLU A 1 250 ? -2.190 3.278 -12.570 1.00 88.25 250 GLU A O 1
ATOM 1960 N N . ASN A 1 251 ? -1.890 1.306 -13.584 1.00 79.62 251 ASN A N 1
ATOM 1961 C CA . ASN A 1 251 ? -0.452 1.447 -13.723 1.00 79.62 251 ASN A CA 1
ATOM 1962 C C . ASN A 1 251 ? -0.036 1.102 -15.153 1.00 79.62 251 ASN A C 1
ATOM 1964 O O . ASN A 1 251 ? -0.266 -0.011 -15.645 1.00 79.62 251 ASN A O 1
ATOM 1968 N N . ASN A 1 252 ? 0.643 2.048 -15.792 1.00 76.56 252 ASN A N 1
ATOM 1969 C CA . ASN A 1 252 ? 1.330 1.873 -17.055 1.00 76.56 252 ASN A CA 1
ATOM 1970 C C . ASN A 1 252 ? 2.838 1.941 -16.831 1.00 76.56 252 ASN A C 1
ATOM 1972 O O . ASN A 1 252 ? 3.366 2.982 -16.448 1.00 76.56 252 ASN A O 1
ATOM 1976 N N . GLN A 1 253 ? 3.546 0.859 -17.147 1.00 65.75 253 GLN A N 1
ATOM 1977 C CA . GLN A 1 253 ? 5.001 0.808 -16.974 1.00 65.75 253 GLN A CA 1
ATOM 1978 C C . GLN A 1 253 ? 5.771 1.509 -18.104 1.00 65.75 253 GLN A C 1
ATOM 1980 O O . GLN A 1 253 ? 6.994 1.493 -18.124 1.00 65.75 253 GLN A O 1
ATOM 1985 N N . GLY A 1 254 ? 5.083 2.130 -19.065 1.00 54.78 254 GLY A N 1
ATOM 1986 C CA . GLY A 1 254 ? 5.679 2.868 -20.181 1.00 54.78 254 GLY A CA 1
ATOM 1987 C C . GLY A 1 254 ? 6.173 1.983 -21.331 1.00 54.78 254 GLY A C 1
ATOM 1988 O O . GLY A 1 254 ? 6.345 2.471 -22.452 1.00 54.78 254 GLY A O 1
ATOM 1989 N N . PHE A 1 255 ? 6.325 0.675 -21.110 1.00 53.56 255 PHE A N 1
ATOM 1990 C CA . PHE A 1 255 ? 6.797 -0.288 -22.103 1.00 53.56 255 PHE A CA 1
ATOM 1991 C C . PHE A 1 255 ? 6.012 -1.604 -22.064 1.00 53.56 255 PHE A C 1
ATOM 1993 O O . PHE A 1 255 ? 5.217 -1.877 -21.170 1.00 53.56 255 PHE A O 1
ATOM 2000 N N . THR A 1 256 ? 6.217 -2.404 -23.105 1.00 47.22 256 THR A N 1
ATOM 2001 C CA . THR A 1 256 ? 5.545 -3.681 -23.329 1.00 47.22 256 THR A CA 1
ATOM 2002 C C . THR A 1 256 ? 6.556 -4.803 -23.113 1.00 47.22 256 THR A C 1
ATOM 2004 O O . THR A 1 256 ? 7.519 -4.900 -23.878 1.00 47.22 256 THR A O 1
ATOM 2007 N N . THR A 1 257 ? 6.375 -5.655 -22.102 1.00 46.06 257 THR A N 1
ATOM 2008 C CA . THR A 1 257 ? 7.245 -6.829 -21.916 1.00 46.06 257 THR A CA 1
ATOM 2009 C C . THR A 1 257 ? 6.983 -7.810 -23.050 1.00 46.06 257 THR A C 1
ATOM 2011 O O . THR A 1 257 ? 5.845 -8.230 -23.244 1.00 46.06 257 THR A O 1
ATOM 2014 N N . VAL A 1 258 ? 8.009 -8.176 -23.819 1.00 42.00 258 VAL A N 1
ATOM 2015 C CA . VAL A 1 258 ? 7.886 -9.208 -24.850 1.00 42.00 258 VAL A CA 1
ATOM 2016 C C . VAL A 1 258 ? 8.596 -10.474 -24.379 1.00 42.00 258 VAL A C 1
ATOM 2018 O O . VAL A 1 258 ? 9.805 -10.474 -24.162 1.00 42.00 258 VAL A O 1
ATOM 2021 N N . GLY A 1 259 ? 7.840 -11.551 -24.177 1.00 39.75 259 GLY A N 1
ATOM 2022 C CA . GLY A 1 259 ? 8.387 -12.875 -23.886 1.00 39.75 259 GLY A CA 1
ATOM 2023 C C . GLY A 1 259 ? 8.605 -13.666 -25.176 1.00 39.75 259 GLY A C 1
ATOM 2024 O O . GLY A 1 259 ? 7.717 -13.707 -26.031 1.00 39.75 259 GLY A O 1
ATOM 2025 N N . LYS A 1 260 ? 9.764 -14.321 -25.318 1.00 37.94 260 LYS A N 1
ATOM 2026 C CA . LYS A 1 260 ? 9.999 -15.352 -26.342 1.00 37.94 260 LYS A CA 1
ATOM 2027 C C . LYS A 1 260 ? 9.698 -16.717 -25.734 1.00 37.94 260 LYS A C 1
ATOM 2029 O O . LYS A 1 260 ? 10.266 -17.067 -24.703 1.00 37.94 260 LYS A O 1
ATOM 2034 N N . ASN A 1 261 ? 8.858 -17.512 -26.391 1.00 36.88 261 ASN A N 1
ATOM 2035 C CA . ASN A 1 261 ? 8.706 -18.915 -26.024 1.00 36.88 261 ASN A CA 1
ATOM 2036 C C . ASN A 1 261 ? 9.963 -19.673 -26.487 1.00 36.88 261 ASN A C 1
ATOM 2038 O O . ASN A 1 261 ? 10.182 -19.862 -27.686 1.00 36.88 261 ASN A O 1
ATOM 2042 N N . ALA A 1 262 ? 10.835 -20.048 -25.551 1.00 38.78 262 ALA A N 1
ATOM 2043 C CA . ALA A 1 262 ? 12.022 -20.852 -25.824 1.00 38.78 262 ALA A CA 1
ATOM 2044 C C . ALA A 1 262 ? 11.635 -22.334 -25.957 1.00 38.78 262 ALA A C 1
ATOM 2046 O O . ALA A 1 262 ? 12.046 -23.176 -25.168 1.00 38.78 262 ALA A O 1
ATOM 2047 N N . SER A 1 263 ? 10.816 -22.659 -26.957 1.00 36.19 263 SER A N 1
ATOM 2048 C CA . SER A 1 263 ? 10.522 -24.041 -27.323 1.00 36.19 263 SER A CA 1
ATOM 2049 C C . SER A 1 263 ? 10.541 -24.188 -28.842 1.00 36.19 263 SER A C 1
ATOM 2051 O O . SER A 1 263 ? 9.632 -23.761 -29.546 1.00 36.19 263 SER A O 1
ATOM 2053 N N . THR A 1 264 ? 11.636 -24.784 -29.318 1.00 36.78 264 THR A N 1
ATOM 2054 C CA . THR A 1 264 ? 11.802 -25.495 -30.599 1.00 36.78 264 THR A CA 1
ATOM 2055 C C . THR A 1 264 ? 11.529 -24.741 -31.916 1.00 36.78 264 THR A C 1
ATOM 2057 O O . THR A 1 264 ? 10.396 -24.600 -32.355 1.00 36.78 264 THR A O 1
ATOM 2060 N N . ASN A 1 265 ? 12.620 -24.361 -32.599 1.00 42.31 265 ASN A N 1
ATOM 2061 C CA . ASN A 1 265 ? 12.882 -24.432 -34.054 1.00 42.31 265 ASN A CA 1
ATOM 2062 C C . ASN A 1 265 ? 11.787 -24.138 -35.105 1.00 42.31 265 ASN A C 1
ATOM 2064 O O . ASN A 1 265 ? 11.919 -24.578 -36.244 1.00 42.31 265 ASN A O 1
ATOM 2068 N N . THR A 1 266 ? 10.776 -23.325 -34.816 1.00 40.78 266 THR A N 1
ATOM 2069 C CA . THR A 1 266 ? 9.901 -22.774 -35.865 1.00 40.78 266 THR A CA 1
ATOM 2070 C C . THR A 1 266 ? 9.283 -21.472 -35.374 1.00 40.78 266 THR A C 1
ATOM 2072 O O . THR A 1 266 ? 8.627 -21.469 -34.343 1.00 40.78 266 THR A O 1
ATOM 2075 N N . THR A 1 267 ? 9.545 -20.372 -36.087 1.00 39.47 267 THR A N 1
ATOM 2076 C CA . THR A 1 267 ? 8.877 -19.059 -35.975 1.00 39.47 267 THR A CA 1
ATOM 2077 C C . THR A 1 267 ? 8.590 -18.602 -34.535 1.00 39.47 267 THR A C 1
ATOM 2079 O O . THR A 1 267 ? 7.509 -18.828 -33.995 1.00 39.47 267 THR A O 1
ATOM 2082 N N . GLY A 1 268 ? 9.559 -17.934 -33.899 1.00 41.41 268 GLY A N 1
ATOM 2083 C CA . GLY A 1 268 ? 9.388 -17.390 -32.549 1.00 41.41 268 GLY A CA 1
ATOM 2084 C C . GLY A 1 268 ? 8.152 -16.491 -32.461 1.00 41.41 268 GLY A C 1
ATOM 2085 O O . GLY A 1 268 ? 8.116 -15.422 -33.064 1.00 41.41 268 GLY A O 1
ATOM 2086 N N . THR A 1 269 ? 7.131 -16.936 -31.728 1.00 38.03 269 THR A N 1
ATOM 2087 C CA . THR A 1 269 ? 5.962 -16.110 -31.418 1.00 38.03 269 THR A CA 1
ATOM 2088 C C . THR A 1 269 ? 6.325 -15.219 -30.237 1.00 38.03 269 THR A C 1
ATOM 2090 O O . THR A 1 269 ? 6.681 -15.709 -29.164 1.00 38.03 269 THR A O 1
ATOM 2093 N N . PHE A 1 270 ? 6.289 -13.912 -30.466 1.00 44.38 270 PHE A N 1
ATOM 2094 C CA . PHE A 1 270 ? 6.538 -12.888 -29.462 1.00 44.38 270 PHE A CA 1
ATOM 2095 C C . PHE A 1 270 ? 5.231 -12.594 -28.719 1.00 44.38 270 PHE A C 1
ATOM 2097 O O . PHE A 1 270 ? 4.257 -12.171 -29.341 1.00 44.38 270 PHE A O 1
ATOM 2104 N N . TYR A 1 271 ? 5.193 -12.810 -27.402 1.00 42.41 271 TYR A N 1
ATOM 2105 C CA . TYR A 1 271 ? 4.030 -12.455 -26.583 1.00 42.41 271 TYR A CA 1
ATOM 2106 C C . TYR A 1 271 ? 4.233 -11.089 -25.963 1.00 42.41 271 TYR A C 1
ATOM 2108 O O . TYR A 1 271 ? 5.182 -10.883 -25.218 1.00 42.41 271 TYR A O 1
ATOM 2116 N N . THR A 1 272 ? 3.337 -10.165 -26.275 1.00 45.66 272 THR A N 1
ATOM 2117 C CA . THR A 1 272 ? 3.377 -8.769 -25.851 1.00 45.66 272 THR A CA 1
ATOM 2118 C C . THR A 1 272 ? 2.491 -8.585 -24.611 1.00 45.66 272 THR A C 1
ATOM 2120 O O . THR A 1 272 ? 1.275 -8.723 -24.700 1.00 45.66 272 THR A O 1
ATOM 2123 N N . ALA A 1 273 ? 3.079 -8.297 -23.448 1.00 50.97 273 ALA A N 1
ATOM 2124 C CA . ALA A 1 273 ? 2.354 -7.988 -22.212 1.00 50.97 273 ALA A CA 1
ATOM 2125 C C . ALA A 1 273 ? 1.774 -6.572 -22.274 1.00 50.97 273 ALA A C 1
ATOM 2127 O O . ALA A 1 273 ? 2.507 -5.650 -22.600 1.00 50.97 273 ALA A O 1
ATOM 2128 N N . GLY A 1 274 ? 0.501 -6.361 -21.933 1.00 54.38 274 GLY A N 1
ATOM 2129 C CA . GLY A 1 274 ? -0.096 -5.019 -21.958 1.00 54.38 274 GLY A CA 1
ATOM 2130 C C . GLY A 1 274 ? 0.721 -3.985 -21.166 1.00 54.38 274 GLY A C 1
ATOM 2131 O O . GLY A 1 274 ? 1.168 -4.267 -20.057 1.00 54.38 274 GLY A O 1
ATOM 2132 N N . LYS A 1 275 ? 0.912 -2.786 -21.741 1.00 63.16 275 LYS A N 1
ATOM 2133 C CA . LYS A 1 275 ? 1.637 -1.673 -21.092 1.00 63.16 275 LYS A CA 1
ATOM 2134 C C . LYS A 1 275 ? 0.927 -1.201 -19.821 1.00 63.16 275 LYS A C 1
ATOM 2136 O O . LYS A 1 275 ? 1.563 -0.956 -18.801 1.00 63.16 275 LYS A O 1
ATOM 2141 N N . THR A 1 276 ? -0.398 -1.125 -19.901 1.00 75.06 276 THR A N 1
ATOM 2142 C CA . THR A 1 276 ? -1.302 -0.687 -18.834 1.00 75.06 276 THR A CA 1
ATOM 2143 C C . THR A 1 276 ? -1.947 -1.889 -18.158 1.00 75.06 276 THR A C 1
ATOM 2145 O O . THR A 1 276 ? -2.335 -2.834 -18.846 1.00 75.06 276 THR A O 1
ATOM 2148 N N . ARG A 1 277 ? -2.092 -1.825 -16.837 1.00 80.19 277 ARG A N 1
ATOM 2149 C CA . ARG A 1 277 ? -2.839 -2.760 -15.993 1.00 80.19 277 ARG A CA 1
ATOM 2150 C C . ARG A 1 277 ? -3.779 -1.952 -15.121 1.00 80.19 277 ARG A C 1
ATOM 2152 O O . ARG A 1 277 ? -3.324 -1.026 -14.458 1.00 80.19 277 ARG A O 1
ATOM 215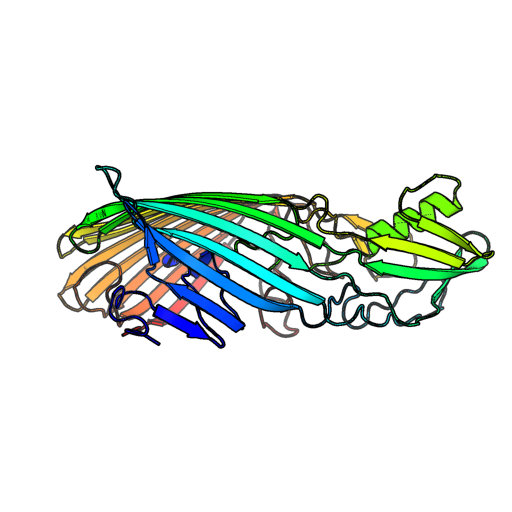9 N N . ASP A 1 278 ? -5.023 -2.395 -15.061 1.00 86.88 278 ASP A N 1
ATOM 2160 C CA . ASP A 1 278 ? -6.023 -1.863 -14.148 1.00 86.88 278 ASP A CA 1
ATOM 2161 C C . ASP A 1 278 ? -6.370 -2.918 -13.114 1.00 86.88 278 ASP A C 1
ATOM 2163 O O . ASP A 1 278 ? -6.664 -4.068 -13.453 1.00 86.88 278 ASP A O 1
ATOM 2167 N N . PHE A 1 279 ? -6.404 -2.504 -11.860 1.00 89.56 279 PHE A N 1
ATOM 2168 C CA . PHE A 1 279 ? -7.022 -3.236 -10.779 1.00 89.56 279 PHE A CA 1
ATOM 2169 C C . PHE A 1 279 ? -8.192 -2.443 -10.237 1.00 89.56 279 PHE A C 1
ATOM 2171 O O . PHE A 1 279 ? -8.079 -1.257 -9.945 1.00 89.56 279 PHE A O 1
ATOM 2178 N N . VAL A 1 280 ? -9.315 -3.123 -10.057 1.00 95.38 280 VAL A N 1
ATOM 2179 C CA . VAL A 1 280 ? -10.437 -2.604 -9.281 1.00 95.38 280 VAL A CA 1
ATOM 2180 C C . VAL A 1 280 ? -10.736 -3.628 -8.213 1.00 95.38 280 VAL A C 1
ATOM 2182 O O . VAL A 1 280 ? -10.928 -4.795 -8.540 1.00 95.38 280 VAL A O 1
ATOM 2185 N N . GLY A 1 281 ? -10.770 -3.213 -6.955 1.00 96.50 281 GLY A N 1
ATOM 2186 C CA . GLY A 1 281 ? -11.086 -4.094 -5.842 1.00 96.50 281 GLY A CA 1
ATOM 2187 C C . GLY A 1 281 ? -12.129 -3.485 -4.929 1.00 96.50 281 GLY A C 1
ATOM 2188 O O . GLY A 1 281 ? -12.158 -2.275 -4.727 1.00 96.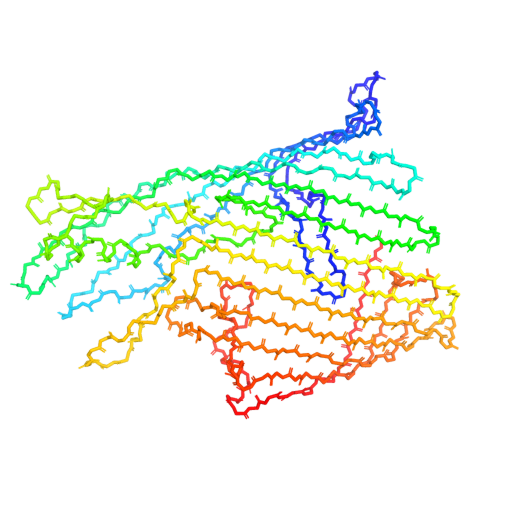50 281 GLY A O 1
ATOM 2189 N N . VAL A 1 282 ? -12.985 -4.335 -4.377 1.00 98.25 282 VAL A N 1
ATOM 2190 C CA . VAL A 1 282 ? -13.922 -3.999 -3.303 1.00 98.25 282 VAL A CA 1
ATOM 2191 C C . VAL A 1 282 ? -13.918 -5.147 -2.313 1.00 98.25 282 VAL A C 1
ATOM 2193 O O . VAL A 1 282 ? -13.953 -6.310 -2.717 1.00 98.25 282 VAL A O 1
ATOM 2196 N N . GLY A 1 283 ? -13.936 -4.844 -1.024 1.00 98.25 283 GLY A N 1
ATOM 2197 C CA . GLY A 1 283 ? -14.133 -5.871 -0.019 1.00 98.25 283 GLY A CA 1
ATOM 2198 C C . GLY A 1 283 ? -14.728 -5.352 1.272 1.00 98.25 283 GLY A C 1
ATOM 2199 O O . GLY A 1 283 ? -14.789 -4.155 1.527 1.00 98.25 283 GLY A O 1
ATOM 2200 N N . PHE A 1 284 ? -15.232 -6.290 2.059 1.00 98.50 284 PHE A N 1
ATOM 2201 C CA . PHE A 1 284 ? -15.928 -6.038 3.304 1.00 98.50 284 PHE A CA 1
ATOM 2202 C C . PHE A 1 284 ? -15.554 -7.104 4.327 1.00 98.50 284 PHE A C 1
ATOM 2204 O O . PHE A 1 284 ? -15.609 -8.302 4.035 1.00 98.50 284 PHE A O 1
ATOM 2211 N N . ARG A 1 285 ? -15.208 -6.674 5.540 1.00 98.19 285 ARG A N 1
ATOM 2212 C CA . ARG A 1 285 ? -14.774 -7.540 6.635 1.00 98.19 285 ARG A CA 1
ATOM 2213 C C . ARG A 1 285 ? -15.482 -7.176 7.941 1.00 98.19 285 ARG A C 1
ATOM 2215 O O . ARG A 1 285 ? -15.011 -6.313 8.680 1.00 98.19 285 ARG A O 1
ATOM 2222 N N . PRO A 1 286 ? -16.617 -7.819 8.257 1.00 98.19 286 PRO A N 1
ATOM 2223 C CA . PRO A 1 286 ? -17.274 -7.663 9.546 1.00 98.19 286 PRO A CA 1
ATOM 2224 C C . PRO A 1 286 ? -16.631 -8.532 10.634 1.00 98.19 286 PRO A C 1
ATOM 2226 O O . PRO A 1 286 ? -16.171 -9.652 10.395 1.00 98.19 286 PRO A O 1
ATOM 2229 N N . VAL A 1 287 ? -16.694 -8.032 11.864 1.00 98.31 287 VAL A N 1
ATOM 2230 C CA . VAL A 1 287 ? -16.320 -8.722 13.098 1.00 98.31 287 VAL A CA 1
ATOM 2231 C C . VAL A 1 287 ? -17.483 -8.611 14.076 1.00 98.31 287 VAL A C 1
ATOM 2233 O O . VAL A 1 287 ? -17.899 -7.507 14.426 1.00 98.31 287 VAL A O 1
ATOM 2236 N N . TYR A 1 288 ? -18.001 -9.753 14.527 1.00 98.00 288 TYR A N 1
ATOM 2237 C CA . TYR A 1 288 ? -19.083 -9.822 15.505 1.00 98.00 288 TYR A CA 1
ATOM 2238 C C . TYR A 1 288 ? -18.639 -10.574 16.762 1.00 98.00 288 TYR A C 1
ATOM 2240 O O . TYR A 1 288 ? -18.328 -11.763 16.692 1.00 98.00 288 TYR A O 1
ATOM 2248 N N . TRP A 1 289 ? -18.613 -9.904 17.914 1.00 98.38 289 TRP A N 1
ATOM 2249 C CA . TRP A 1 289 ? -18.265 -10.519 19.197 1.00 98.38 289 TRP A CA 1
ATOM 2250 C C . TRP A 1 289 ? -19.481 -11.222 19.802 1.00 98.38 289 TRP A C 1
ATOM 2252 O O . TRP A 1 289 ? -20.512 -10.602 20.054 1.00 98.38 289 TRP A O 1
ATOM 2262 N N . LEU A 1 290 ? -19.330 -12.520 20.069 1.00 97.00 290 LEU A N 1
ATOM 2263 C CA . LEU A 1 290 ? -20.317 -13.345 20.773 1.00 97.00 290 LEU A CA 1
ATOM 2264 C C . LEU A 1 290 ? -20.049 -13.387 22.284 1.00 97.00 290 LEU A C 1
ATOM 2266 O O . LEU A 1 290 ? -20.962 -13.628 23.069 1.00 97.00 290 LEU A O 1
ATOM 2270 N N . ALA A 1 291 ? -18.798 -13.157 22.683 1.00 96.06 291 ALA A N 1
ATOM 2271 C CA . ALA A 1 291 ? -18.350 -13.033 24.065 1.00 96.06 291 ALA A CA 1
ATOM 2272 C C . ALA A 1 291 ? -17.164 -12.056 24.139 1.00 96.06 291 ALA A C 1
ATOM 2274 O O . ALA A 1 291 ? -16.608 -11.664 23.113 1.00 96.06 291 ALA A O 1
ATOM 2275 N N . ASP A 1 292 ? -16.725 -11.705 25.348 1.00 95.69 292 ASP A N 1
ATOM 2276 C CA . ASP A 1 292 ? -15.624 -10.747 25.553 1.00 95.69 292 ASP A CA 1
ATOM 2277 C C . ASP A 1 292 ? -14.279 -11.196 24.958 1.00 95.69 292 ASP A C 1
ATOM 2279 O O . ASP A 1 292 ? -13.392 -10.374 24.723 1.00 95.69 292 ASP A O 1
ATOM 2283 N N . ASN A 1 293 ? -14.130 -12.497 24.706 1.00 96.56 293 ASN A N 1
ATOM 2284 C CA . ASN A 1 293 ? -12.923 -13.127 24.178 1.00 96.56 293 ASN A CA 1
ATOM 2285 C C . ASN A 1 293 ? -13.170 -13.972 22.914 1.00 96.56 293 ASN A C 1
ATOM 2287 O O . ASN A 1 293 ? -12.267 -14.691 22.481 1.00 96.56 293 ASN A O 1
ATOM 2291 N N . PHE A 1 294 ? -14.367 -13.908 22.322 1.00 97.81 294 PHE A N 1
ATOM 2292 C CA . PHE A 1 294 ? -14.725 -14.727 21.165 1.00 97.81 294 PHE A CA 1
ATOM 2293 C C . PHE A 1 294 ? -15.571 -13.952 20.155 1.00 97.81 294 PHE A C 1
ATOM 2295 O O . PHE A 1 294 ? -16.605 -13.372 20.496 1.00 97.81 294 PHE A O 1
ATOM 2302 N N . ALA A 1 295 ? -15.148 -13.986 18.894 1.00 98.19 295 ALA A N 1
ATOM 2303 C CA . ALA A 1 295 ? -15.801 -13.320 17.780 1.00 98.19 295 ALA A CA 1
ATOM 2304 C C . ALA A 1 295 ? -15.913 -14.236 16.558 1.00 98.19 295 ALA A C 1
ATOM 2306 O O . ALA A 1 295 ? -15.097 -15.132 16.356 1.00 98.19 295 ALA A O 1
ATOM 2307 N N . ILE A 1 296 ? -16.897 -13.966 15.708 1.00 98.25 296 ILE A N 1
ATOM 2308 C CA . ILE A 1 296 ? -16.949 -14.474 14.339 1.00 98.25 296 ILE A CA 1
ATOM 2309 C C . ILE A 1 296 ? -16.529 -13.338 13.417 1.00 98.25 296 ILE A C 1
ATOM 2311 O O . ILE A 1 296 ? -17.130 -12.264 13.424 1.00 98.25 296 ILE A O 1
ATOM 2315 N N . GLN A 1 297 ? -15.495 -13.581 12.624 1.00 97.94 297 GLN A N 1
ATOM 2316 C CA . GLN A 1 297 ? -15.101 -12.707 11.529 1.00 97.94 297 GLN A CA 1
ATOM 2317 C C . GLN A 1 297 ? -15.556 -13.321 10.212 1.00 97.94 297 GLN A C 1
ATOM 2319 O O . GLN A 1 297 ? -15.544 -14.543 10.047 1.00 97.94 297 GLN A O 1
ATOM 2324 N N . ALA A 1 298 ? -15.914 -12.479 9.257 1.00 97.88 298 ALA A N 1
ATOM 2325 C CA . ALA A 1 298 ? -16.064 -12.890 7.872 1.00 97.88 298 ALA A CA 1
ATOM 2326 C C . ALA A 1 298 ? -15.349 -11.889 6.970 1.00 97.88 298 ALA A C 1
ATOM 2328 O O . ALA A 1 298 ? -15.101 -10.763 7.379 1.00 97.88 298 ALA A O 1
ATOM 2329 N N . SER A 1 299 ? -14.999 -12.297 5.758 1.00 96.88 299 SER A N 1
ATOM 2330 C CA . SER A 1 299 ? -14.487 -11.397 4.728 1.00 96.88 299 SER A CA 1
ATOM 2331 C C . SER A 1 299 ? -15.072 -11.800 3.387 1.00 96.88 299 SER A C 1
ATOM 2333 O O . SER A 1 299 ? -15.186 -12.990 3.097 1.00 96.88 299 SER A O 1
ATOM 2335 N N . GLY A 1 300 ? -15.453 -10.819 2.586 1.00 97.88 300 GLY A N 1
ATOM 2336 C CA . GLY A 1 300 ? -15.798 -10.998 1.187 1.00 97.88 300 GLY A CA 1
ATOM 2337 C C . GLY A 1 300 ? -15.071 -9.939 0.383 1.00 97.88 300 GLY A C 1
ATOM 2338 O O . GLY A 1 300 ? -15.219 -8.758 0.682 1.00 97.88 300 GLY A O 1
ATOM 2339 N N . ALA A 1 301 ? -14.300 -10.341 -0.621 1.00 97.50 301 ALA A N 1
ATOM 2340 C CA . ALA A 1 301 ? -13.636 -9.402 -1.513 1.00 97.50 301 ALA A CA 1
ATOM 2341 C C . ALA A 1 301 ? -13.753 -9.859 -2.963 1.00 97.50 301 ALA A C 1
ATOM 2343 O O . ALA A 1 301 ? -13.784 -11.054 -3.255 1.00 97.50 301 ALA A O 1
ATOM 2344 N N . TRP A 1 302 ? -13.823 -8.890 -3.862 1.00 97.50 302 TRP A N 1
ATOM 2345 C CA . TRP A 1 302 ? -13.847 -9.064 -5.303 1.00 97.50 302 TRP A CA 1
ATOM 2346 C C . TRP A 1 302 ? -12.804 -8.147 -5.925 1.00 97.50 302 TRP A C 1
ATOM 2348 O O . TRP A 1 302 ? -12.626 -7.011 -5.487 1.00 97.50 302 TRP A O 1
ATOM 2358 N N . GLN A 1 303 ? -12.137 -8.643 -6.959 1.00 94.75 303 GLN A N 1
ATOM 2359 C CA . GLN A 1 303 ? -11.146 -7.903 -7.711 1.00 94.75 303 GLN A CA 1
ATOM 2360 C C . GLN A 1 303 ? -11.274 -8.206 -9.200 1.00 94.75 303 GLN A C 1
ATOM 2362 O O . GLN A 1 303 ? -11.338 -9.366 -9.614 1.00 94.75 303 GLN A O 1
ATOM 2367 N N . TYR A 1 304 ? -11.264 -7.154 -10.005 1.00 93.44 304 TYR A N 1
ATOM 2368 C CA . TYR A 1 304 ? -11.057 -7.211 -11.441 1.00 93.44 304 TYR A CA 1
ATOM 2369 C C . TYR A 1 304 ? -9.614 -6.835 -11.765 1.00 93.44 304 TYR A C 1
ATOM 2371 O O . TYR A 1 304 ? -9.054 -5.915 -11.168 1.00 93.44 304 TYR A O 1
ATOM 2379 N N . VAL A 1 305 ? -9.034 -7.542 -12.731 1.00 86.44 305 VAL A N 1
ATOM 2380 C CA . VAL A 1 305 ? -7.728 -7.231 -13.309 1.00 86.44 305 VAL A CA 1
ATOM 2381 C C . VAL A 1 305 ? -7.834 -7.150 -14.824 1.00 86.44 305 VAL A C 1
ATOM 2383 O O . VAL A 1 305 ? -8.375 -8.058 -15.464 1.00 86.44 305 VAL A O 1
ATOM 2386 N N . SER A 1 306 ? -7.299 -6.077 -15.401 1.00 84.88 306 SER A N 1
ATOM 2387 C CA . SER A 1 306 ? -7.047 -5.959 -16.835 1.00 84.88 306 SER A CA 1
ATOM 2388 C C . SER A 1 306 ? -5.575 -6.246 -17.130 1.00 84.88 306 SER A C 1
ATOM 2390 O O . SER A 1 306 ? -4.696 -5.921 -16.333 1.00 84.88 306 SER A O 1
ATOM 2392 N N . ASN A 1 307 ? -5.308 -6.860 -18.286 1.00 72.31 307 ASN A N 1
ATOM 2393 C CA . ASN A 1 307 ? -3.961 -7.070 -18.816 1.00 72.31 307 ASN A CA 1
ATOM 2394 C C . ASN A 1 307 ? -2.987 -7.680 -17.798 1.00 72.31 307 ASN A C 1
ATOM 2396 O O . ASN A 1 307 ? -1.976 -7.066 -17.456 1.00 72.31 307 ASN A O 1
ATOM 2400 N N . VAL 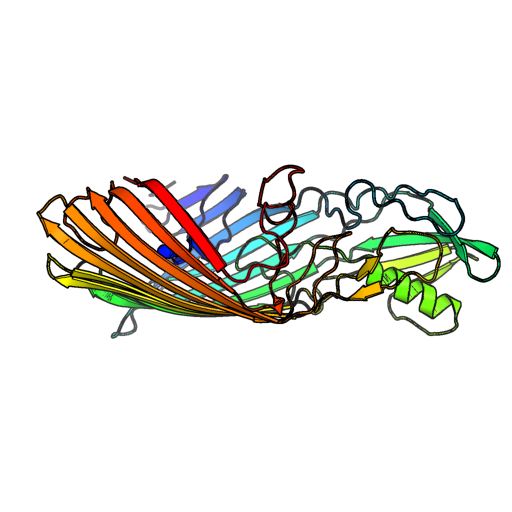A 1 308 ? -3.269 -8.904 -17.336 1.00 65.69 308 VAL A N 1
ATOM 2401 C CA . VAL A 1 308 ? -2.346 -9.649 -16.465 1.00 65.69 308 VAL A CA 1
ATOM 2402 C C . VAL A 1 308 ? -0.965 -9.702 -17.127 1.00 65.69 308 VAL A C 1
ATOM 2404 O O . VAL A 1 308 ? -0.774 -10.343 -18.171 1.00 65.69 308 VAL A O 1
ATOM 2407 N N . ARG A 1 309 ? -0.011 -8.981 -16.530 1.00 63.94 309 ARG A N 1
ATOM 2408 C CA . ARG A 1 309 ? 1.376 -8.904 -16.992 1.00 63.94 309 ARG A CA 1
ATOM 2409 C C . ARG A 1 309 ? 2.141 -10.135 -16.503 1.00 63.94 309 ARG A C 1
ATOM 2411 O O . ARG A 1 309 ? 1.903 -10.623 -15.404 1.00 63.94 309 ARG A O 1
ATOM 2418 N N . GLY A 1 310 ? 3.022 -10.661 -17.350 1.00 48.28 310 GLY A N 1
ATOM 2419 C CA . GLY A 1 310 ? 3.943 -11.749 -17.009 1.00 48.28 310 GLY A CA 1
ATOM 2420 C C . GLY A 1 310 ? 5.376 -11.234 -16.865 1.00 48.28 310 GLY A C 1
ATOM 2421 O O . GLY A 1 310 ? 5.717 -10.195 -17.431 1.00 48.28 310 GLY A O 1
ATOM 2422 N N . TYR A 1 311 ? 6.214 -11.979 -16.142 1.00 42.34 311 TYR A N 1
ATOM 2423 C CA . TYR A 1 311 ? 7.659 -11.742 -16.053 1.00 42.34 311 TYR A CA 1
ATOM 2424 C C . TYR A 1 311 ? 8.429 -12.569 -17.101 1.00 42.34 311 TYR A C 1
ATOM 2426 O O . TYR A 1 311 ? 7.941 -13.593 -17.583 1.00 42.34 311 TYR A O 1
ATOM 2434 N N . SER A 1 312 ? 9.638 -12.109 -17.441 1.00 39.72 312 SER A N 1
ATOM 2435 C CA . SER A 1 312 ? 10.609 -12.699 -18.378 1.00 39.72 312 SER A CA 1
ATOM 2436 C C . SER A 1 312 ? 10.518 -14.229 -18.524 1.00 39.72 312 SER A C 1
ATOM 2438 O O . SER A 1 312 ? 10.663 -14.968 -17.552 1.00 39.72 312 SER A O 1
ATOM 2440 N N . GLY A 1 313 ? 10.295 -14.708 -19.754 1.00 37.50 313 GLY A N 1
ATOM 2441 C CA . GLY A 1 313 ? 10.270 -16.139 -20.094 1.00 37.50 313 GLY A CA 1
ATOM 2442 C C . GLY A 1 313 ? 8.951 -16.876 -19.824 1.00 37.50 313 GLY A C 1
ATOM 2443 O O . GLY A 1 313 ? 8.836 -18.042 -20.196 1.00 37.50 313 GLY A O 1
ATOM 2444 N N . ILE A 1 314 ? 7.946 -16.221 -19.234 1.00 42.34 314 ILE A N 1
ATOM 2445 C CA . ILE A 1 314 ? 6.606 -16.787 -19.031 1.00 42.34 314 ILE A CA 1
ATOM 2446 C C . ILE A 1 314 ? 5.599 -15.942 -19.808 1.00 42.34 314 ILE A C 1
ATOM 2448 O O . ILE A 1 314 ? 5.677 -14.714 -19.830 1.00 42.34 314 ILE A O 1
ATOM 2452 N N . ASN A 1 315 ? 4.667 -16.608 -20.492 1.00 43.28 315 ASN A N 1
ATOM 2453 C CA . ASN A 1 315 ? 3.665 -15.944 -21.318 1.00 43.28 315 ASN A CA 1
ATOM 2454 C C . ASN A 1 315 ? 2.868 -14.947 -20.465 1.00 43.28 315 ASN A C 1
ATOM 2456 O O . ASN A 1 315 ? 2.124 -15.346 -19.571 1.00 43.28 315 ASN A O 1
ATOM 2460 N N . ALA A 1 316 ? 3.004 -13.652 -20.757 1.00 50.47 316 ALA A N 1
ATOM 2461 C CA . ALA A 1 316 ? 2.026 -12.675 -20.313 1.00 50.47 316 ALA A CA 1
ATOM 2462 C C . ALA A 1 316 ? 0.687 -13.061 -20.938 1.00 50.47 316 ALA A C 1
ATOM 2464 O O . ALA A 1 316 ? 0.592 -13.221 -22.156 1.00 50.47 316 ALA A O 1
ATOM 2465 N N . PHE A 1 317 ? -0.332 -13.256 -20.108 1.00 52.31 317 PHE A N 1
ATOM 2466 C CA . PHE A 1 317 ? -1.603 -13.760 -20.607 1.00 52.31 317 PHE A CA 1
ATOM 2467 C C . PHE A 1 317 ? -2.307 -12.711 -21.473 1.00 52.31 317 PHE A C 1
ATOM 2469 O O . PHE A 1 317 ? -3.088 -13.080 -22.344 1.00 52.31 317 PHE A O 1
ATOM 2476 N N . GLY A 1 318 ? -2.036 -11.411 -21.259 1.00 61.00 318 GLY A N 1
ATOM 2477 C CA . GLY A 1 318 ? -2.766 -10.338 -21.948 1.00 61.00 318 GLY A CA 1
ATOM 2478 C C . GLY A 1 318 ? -4.278 -10.467 -21.738 1.00 61.00 318 GLY A C 1
ATOM 2479 O O . GLY A 1 318 ? -5.072 -9.987 -22.541 1.00 61.00 318 GLY A O 1
ATOM 2480 N N . THR A 1 319 ? -4.668 -11.184 -20.683 1.00 69.81 319 THR A N 1
ATOM 2481 C CA . THR A 1 319 ? -6.044 -11.497 -20.351 1.00 69.81 319 THR A CA 1
ATOM 2482 C C . THR A 1 319 ? -6.529 -10.563 -19.263 1.00 69.81 319 THR A C 1
ATOM 2484 O O . THR A 1 319 ? -5.761 -9.941 -18.526 1.00 69.81 319 THR A O 1
ATOM 2487 N N . ASN A 1 320 ? -7.845 -10.486 -19.169 1.00 83.50 320 ASN A N 1
ATOM 2488 C CA . ASN A 1 320 ? -8.561 -9.849 -18.088 1.00 83.50 320 ASN A CA 1
ATOM 2489 C C . ASN A 1 320 ? -9.409 -10.889 -17.360 1.00 83.50 320 ASN A C 1
ATOM 2491 O O . ASN A 1 320 ? -9.742 -11.952 -17.900 1.00 83.50 320 ASN A O 1
ATOM 2495 N N . GLY A 1 321 ? -9.784 -10.582 -16.129 1.00 87.69 321 GLY A N 1
ATOM 2496 C CA . GLY A 1 321 ? -10.630 -11.479 -15.373 1.00 87.69 321 GLY A CA 1
ATOM 2497 C C . GLY A 1 321 ? -11.001 -10.957 -14.007 1.00 87.69 321 GLY A C 1
ATOM 2498 O O . GLY A 1 321 ? -10.575 -9.888 -13.582 1.00 87.69 321 GLY A O 1
ATOM 2499 N N . ASN A 1 322 ? -11.820 -11.751 -13.331 1.00 92.69 322 ASN A N 1
ATOM 2500 C CA . ASN A 1 322 ? -12.307 -11.453 -11.996 1.00 92.69 322 ASN A CA 1
ATOM 2501 C C . ASN A 1 322 ? -11.887 -12.560 -11.042 1.00 92.69 322 ASN A C 1
ATOM 2503 O O . ASN A 1 322 ? -11.910 -13.738 -11.412 1.00 92.69 322 ASN A O 1
ATOM 2507 N N . MET A 1 323 ? -11.585 -12.177 -9.812 1.00 92.31 323 MET A N 1
ATOM 2508 C CA . MET A 1 323 ? -11.346 -13.071 -8.693 1.00 92.31 323 MET A CA 1
ATOM 2509 C C . MET A 1 323 ? -12.162 -12.602 -7.493 1.00 92.31 323 MET A C 1
ATOM 2511 O O . MET A 1 323 ? -12.375 -11.408 -7.305 1.00 92.31 323 MET A O 1
ATOM 2515 N N . GLY A 1 324 ? -12.631 -13.539 -6.684 1.00 94.75 324 GLY A N 1
ATOM 2516 C CA . GLY A 1 324 ? -13.281 -13.245 -5.421 1.00 94.75 324 GLY A CA 1
ATOM 2517 C C . GLY A 1 324 ? -12.881 -14.240 -4.348 1.00 94.75 324 GLY A C 1
ATOM 2518 O O . GLY A 1 324 ? -12.534 -15.385 -4.644 1.00 94.75 324 GLY A O 1
ATOM 2519 N N . ILE A 1 325 ? -12.943 -13.790 -3.102 1.00 95.50 325 ILE A N 1
ATOM 2520 C CA . ILE A 1 325 ? -12.709 -14.608 -1.918 1.00 95.50 325 ILE A CA 1
ATOM 2521 C C . ILE A 1 325 ? -13.845 -14.406 -0.926 1.00 95.50 325 ILE A C 1
ATOM 2523 O O . ILE A 1 325 ? -14.366 -13.301 -0.773 1.00 95.50 325 ILE A O 1
ATOM 2527 N N . ILE A 1 326 ? -14.213 -15.481 -0.242 1.00 97.94 326 ILE A N 1
ATOM 2528 C CA . ILE A 1 326 ? -15.144 -15.465 0.881 1.00 97.94 326 ILE A CA 1
ATOM 2529 C C . ILE A 1 326 ? -14.511 -16.265 2.009 1.00 97.94 326 ILE A C 1
ATOM 2531 O O . ILE A 1 326 ? -14.138 -17.417 1.812 1.00 97.94 326 ILE A O 1
ATOM 2535 N N . THR A 1 327 ? -14.419 -15.674 3.193 1.00 98.38 327 THR A N 1
ATOM 2536 C CA . THR A 1 327 ? -13.830 -16.288 4.383 1.00 98.38 327 THR A CA 1
ATOM 2537 C C . THR A 1 327 ? -14.793 -16.181 5.552 1.00 98.38 327 THR A C 1
ATOM 2539 O O . THR A 1 327 ? -15.395 -15.132 5.764 1.00 98.38 327 THR A O 1
ATOM 2542 N N . ILE A 1 328 ? -14.884 -17.238 6.354 1.00 98.44 328 ILE A N 1
ATOM 2543 C CA . ILE A 1 328 ? -15.450 -17.193 7.704 1.00 98.44 328 ILE A CA 1
ATOM 2544 C C . ILE A 1 328 ? -14.409 -17.697 8.698 1.00 98.44 328 ILE A C 1
ATOM 2546 O O . ILE A 1 328 ? -13.696 -18.664 8.426 1.00 98.44 328 ILE A O 1
ATOM 2550 N N . ALA A 1 329 ? -14.310 -17.028 9.842 1.00 98.56 329 ALA A N 1
ATOM 2551 C CA . ALA A 1 329 ? -13.294 -17.296 10.840 1.00 98.56 329 ALA A CA 1
ATOM 2552 C C . ALA A 1 329 ? -13.828 -17.087 12.266 1.00 98.56 329 ALA A C 1
ATOM 2554 O O . ALA A 1 329 ? -13.928 -15.948 12.732 1.00 98.56 329 ALA A O 1
ATOM 2555 N N . PRO A 1 330 ? -14.180 -18.169 12.981 1.00 98.38 330 PRO A N 1
ATOM 2556 C CA . PRO A 1 330 ? -14.277 -18.142 14.431 1.00 98.38 330 PRO A CA 1
ATOM 2557 C C . PRO A 1 330 ? -12.918 -17.812 15.057 1.00 98.38 330 PRO A C 1
ATOM 2559 O O . PRO A 1 330 ? -11.908 -18.465 14.777 1.00 98.38 330 PRO A O 1
ATOM 2562 N N . THR A 1 331 ? -12.902 -16.802 15.921 1.00 98.44 331 THR A N 1
ATOM 2563 C CA . THR A 1 331 ? -11.671 -16.171 16.388 1.00 98.44 331 THR A CA 1
ATOM 2564 C C . THR A 1 331 ? -11.721 -15.889 17.883 1.00 98.44 331 THR A C 1
ATOM 2566 O O . THR A 1 331 ? -12.621 -15.211 18.377 1.00 98.44 331 THR A O 1
ATOM 2569 N N . ILE A 1 332 ? -10.704 -16.354 18.603 1.00 98.25 332 ILE A N 1
ATOM 2570 C CA . ILE A 1 332 ? -10.443 -15.950 19.983 1.00 98.25 332 ILE A CA 1
ATOM 2571 C C . ILE A 1 332 ? -9.696 -14.618 19.928 1.00 98.25 332 ILE A C 1
ATOM 2573 O O . ILE A 1 332 ? -8.570 -14.558 19.429 1.00 98.25 332 ILE A O 1
ATOM 2577 N N . LYS A 1 333 ? -10.329 -13.545 20.404 1.00 97.19 333 LYS A N 1
ATOM 2578 C CA . LYS A 1 333 ? -9.735 -12.203 20.469 1.00 97.19 333 LYS A CA 1
ATOM 2579 C C . LYS A 1 333 ? -10.421 -11.340 21.525 1.00 97.19 333 LYS A C 1
ATOM 2581 O O . LYS A 1 333 ? -11.620 -11.520 21.739 1.00 97.19 333 LYS A O 1
ATOM 2586 N N . PRO A 1 334 ? -9.717 -10.375 22.142 1.00 95.44 334 PRO A N 1
ATOM 2587 C CA . PRO A 1 334 ? -10.350 -9.418 23.037 1.00 95.44 334 PRO A CA 1
ATOM 2588 C C . PRO A 1 334 ? -11.391 -8.561 22.309 1.00 95.44 334 PRO A C 1
ATOM 2590 O O . PRO A 1 334 ? -11.282 -8.274 21.111 1.00 95.44 334 PRO A O 1
ATOM 2593 N N . ARG A 1 335 ? -12.383 -8.096 23.061 1.00 94.12 335 ARG A N 1
ATOM 2594 C CA . ARG A 1 335 ? -13.238 -6.969 22.681 1.00 94.12 335 ARG A CA 1
ATOM 2595 C C . ARG A 1 335 ? -12.430 -5.661 22.638 1.00 94.12 335 ARG A C 1
ATOM 2597 O O . ARG A 1 335 ? -11.505 -5.483 23.427 1.00 94.12 335 ARG A O 1
ATOM 2604 N N . GLY A 1 336 ? -12.761 -4.741 21.725 1.00 89.25 336 GLY A N 1
ATOM 2605 C CA . GLY A 1 336 ? -12.125 -3.408 21.689 1.00 89.25 336 GLY A CA 1
ATOM 2606 C C . GLY A 1 336 ? -12.094 -2.663 20.345 1.00 89.25 336 GLY A C 1
ATOM 2607 O O . GLY A 1 336 ? -11.509 -1.576 20.288 1.00 89.25 336 GLY A O 1
ATOM 2608 N N . GLY A 1 337 ? -12.694 -3.234 19.294 1.00 93.25 337 GLY A N 1
ATOM 2609 C CA . GLY A 1 337 ? -12.787 -2.654 17.952 1.00 93.25 337 GLY A CA 1
ATOM 2610 C C . GLY A 1 337 ? -12.116 -3.503 16.868 1.00 93.25 337 GLY A C 1
ATOM 2611 O O . GLY A 1 337 ? -11.509 -4.541 17.145 1.00 93.25 337 GLY A O 1
ATOM 2612 N N . TYR A 1 338 ? -12.232 -3.061 15.616 1.00 96.44 338 TYR A N 1
ATOM 2613 C CA . TYR A 1 338 ? -11.762 -3.795 14.437 1.00 96.44 338 TYR A CA 1
ATOM 2614 C C . TYR A 1 338 ? -10.270 -4.179 14.523 1.00 96.44 338 TYR A C 1
ATOM 2616 O O . TYR A 1 338 ? -9.895 -5.351 14.400 1.00 96.44 338 TYR A O 1
ATOM 2624 N N . PHE A 1 339 ? -9.426 -3.201 14.862 1.00 95.81 339 PHE A N 1
ATOM 2625 C CA . PHE A 1 339 ? -7.973 -3.355 14.985 1.00 95.81 339 PHE A CA 1
ATOM 2626 C C . PHE A 1 339 ? -7.506 -3.987 16.303 1.00 95.81 339 PHE A C 1
ATOM 2628 O O . PHE A 1 339 ? -6.307 -4.049 16.567 1.00 95.81 339 PHE A O 1
ATOM 2635 N N . THR A 1 340 ? -8.411 -4.465 17.161 1.00 95.38 340 THR A N 1
ATOM 2636 C CA . THR A 1 340 ? -7.997 -5.136 18.397 1.00 95.38 340 THR A CA 1
ATOM 2637 C C . THR A 1 340 ? -7.290 -6.451 18.086 1.00 95.38 340 THR A C 1
ATOM 2639 O O . THR A 1 340 ? -7.787 -7.271 17.305 1.00 95.38 340 THR A O 1
ATOM 2642 N N . ARG A 1 341 ? -6.134 -6.635 18.728 1.00 96.44 341 ARG A N 1
ATOM 2643 C CA . ARG A 1 341 ? -5.251 -7.807 18.695 1.00 96.44 341 ARG A CA 1
ATOM 2644 C C . ARG A 1 341 ? -4.718 -8.083 20.116 1.00 96.44 341 ARG A C 1
ATOM 2646 O O . ARG A 1 341 ? -4.828 -7.187 20.957 1.00 96.44 341 ARG A O 1
ATOM 2653 N N . PRO A 1 342 ? -4.173 -9.279 20.425 1.00 97.75 342 PRO A N 1
ATOM 2654 C CA . PRO A 1 342 ? -3.946 -10.436 19.549 1.00 97.75 342 PRO A CA 1
ATOM 2655 C C . PRO A 1 342 ? -5.233 -11.130 19.108 1.00 97.75 342 PRO A C 1
ATOM 2657 O O . PRO A 1 342 ? -6.287 -10.966 19.723 1.00 97.75 342 PRO A O 1
ATOM 2660 N N . GLU A 1 343 ? -5.133 -11.943 18.061 1.00 97.38 343 GLU A N 1
ATOM 2661 C CA . GLU A 1 343 ? -6.198 -12.856 17.668 1.00 97.38 343 GLU A CA 1
ATOM 2662 C C . GLU A 1 343 ? -5.670 -14.225 17.228 1.00 97.38 343 GLU A C 1
ATOM 2664 O O . GLU A 1 343 ? -4.615 -14.329 16.604 1.00 97.38 343 GLU A O 1
ATOM 2669 N N . LEU A 1 344 ? -6.421 -15.277 17.557 1.00 98.12 344 LEU A N 1
ATOM 2670 C CA . LEU A 1 344 ? -6.199 -16.648 17.102 1.00 98.12 344 LEU A CA 1
ATOM 2671 C C . LEU A 1 344 ? -7.458 -17.126 16.378 1.00 98.12 344 LEU A C 1
ATOM 2673 O O . LEU A 1 344 ? -8.518 -17.251 16.994 1.00 98.12 344 LEU A O 1
ATOM 2677 N N . ARG A 1 345 ? -7.342 -17.391 15.077 1.00 97.69 345 ARG A N 1
ATOM 2678 C CA . ARG A 1 345 ? -8.455 -17.738 14.189 1.00 97.69 345 ARG A CA 1
ATOM 2679 C C . ARG A 1 345 ? -8.323 -19.149 13.638 1.00 97.69 345 ARG A C 1
ATOM 2681 O O . ARG A 1 345 ? -7.233 -19.555 13.241 1.00 97.69 345 ARG A O 1
ATOM 2688 N N . VAL A 1 346 ? -9.440 -19.865 13.570 1.00 98.38 346 VAL A N 1
ATOM 2689 C CA . VAL A 1 346 ? -9.627 -21.006 12.662 1.00 98.38 346 VAL A CA 1
ATOM 2690 C C . VAL A 1 346 ? -10.512 -20.502 11.537 1.00 98.38 346 VAL A C 1
ATOM 2692 O O . VAL A 1 346 ? -11.460 -19.773 11.804 1.00 98.38 346 VAL A O 1
ATOM 2695 N N . PHE A 1 347 ? -10.207 -20.830 10.290 1.00 98.25 347 PHE A N 1
ATOM 2696 C CA . PHE A 1 347 ? -10.899 -20.236 9.154 1.00 98.25 347 PHE A CA 1
ATOM 2697 C C . PHE A 1 347 ? -11.143 -21.232 8.029 1.00 98.25 347 PHE A C 1
ATOM 2699 O O . PHE A 1 347 ? -10.420 -22.218 7.877 1.00 98.25 347 PHE A O 1
ATOM 2706 N N . ALA A 1 348 ? -12.156 -20.923 7.227 1.00 98.31 348 ALA A N 1
ATOM 2707 C CA . ALA A 1 348 ? -12.406 -21.534 5.935 1.00 98.31 348 ALA A CA 1
ATOM 2708 C C . ALA A 1 348 ? -12.594 -20.424 4.898 1.00 98.31 348 ALA A C 1
ATOM 2710 O O . ALA A 1 348 ? -13.408 -19.519 5.092 1.00 98.31 348 ALA A O 1
ATOM 2711 N N . THR A 1 349 ? -11.846 -20.517 3.807 1.00 98.06 349 THR A N 1
ATOM 2712 C CA . THR A 1 349 ? -11.852 -19.584 2.685 1.00 98.06 349 THR A CA 1
ATOM 2713 C C . THR A 1 349 ? -12.216 -20.331 1.415 1.00 98.06 349 THR A C 1
ATOM 2715 O O . THR A 1 349 ? -11.639 -21.377 1.113 1.00 98.06 349 THR A O 1
ATOM 2718 N N . TRP A 1 350 ? -13.149 -19.772 0.656 1.00 96.94 350 TRP A N 1
ATOM 2719 C CA . TRP A 1 350 ? -13.459 -20.174 -0.704 1.00 96.94 350 TRP A CA 1
ATOM 2720 C C . TRP A 1 350 ? -13.032 -19.068 -1.659 1.00 96.94 350 TRP A C 1
ATOM 2722 O O . TRP A 1 350 ? -13.458 -17.921 -1.521 1.00 96.94 350 TRP A O 1
ATOM 2732 N N . SER A 1 351 ? -12.196 -19.423 -2.624 1.00 94.44 351 SER A N 1
ATOM 2733 C CA . SER A 1 351 ? -11.735 -18.525 -3.678 1.00 94.44 351 SER A CA 1
ATOM 2734 C C . SER A 1 351 ? -12.345 -18.952 -5.005 1.00 94.44 351 SER A C 1
ATOM 2736 O O . SER A 1 351 ? -12.442 -20.149 -5.281 1.00 94.44 351 SER A O 1
ATOM 2738 N N . ILE A 1 352 ? -12.721 -17.984 -5.836 1.00 93.69 352 ILE A N 1
ATOM 2739 C CA . ILE A 1 352 ? -13.294 -18.188 -7.169 1.00 93.69 352 ILE A CA 1
ATOM 2740 C C . ILE A 1 352 ? -12.651 -17.225 -8.166 1.00 93.69 352 ILE A C 1
ATOM 2742 O O . ILE A 1 352 ? -12.377 -16.077 -7.833 1.00 93.69 352 ILE A O 1
ATOM 2746 N N . TRP A 1 353 ? -12.413 -17.671 -9.395 1.00 91.31 353 TRP A N 1
ATOM 2747 C CA . TRP A 1 353 ? -11.850 -16.842 -10.456 1.00 91.31 353 TRP A CA 1
ATOM 2748 C C . TRP A 1 353 ? -12.388 -17.220 -11.837 1.00 91.31 353 TRP A C 1
ATOM 2750 O O . TRP A 1 353 ? -12.885 -18.322 -12.077 1.00 91.31 353 TRP A O 1
ATOM 2760 N N . THR A 1 354 ? -12.319 -16.278 -12.775 1.00 89.62 354 THR A N 1
ATOM 2761 C CA . THR A 1 354 ? -12.744 -16.496 -14.165 1.00 89.62 354 THR A CA 1
ATOM 2762 C C . THR A 1 354 ? -11.797 -17.427 -14.921 1.00 89.62 354 THR A C 1
ATOM 2764 O O . THR A 1 354 ? -10.602 -17.459 -14.649 1.00 89.62 354 THR A O 1
ATOM 2767 N N . HIS A 1 355 ? -12.314 -18.099 -15.956 1.00 85.25 355 HIS A N 1
ATOM 2768 C CA . HIS A 1 355 ? -11.549 -18.998 -16.834 1.00 85.25 355 HIS A CA 1
ATOM 2769 C C . HIS A 1 355 ? -10.255 -18.379 -17.385 1.00 85.25 355 HIS A C 1
ATOM 2771 O O . HIS A 1 355 ? -9.244 -19.065 -17.486 1.00 85.25 355 HIS A O 1
ATOM 2777 N N . ASN A 1 356 ? -10.282 -17.082 -17.695 1.00 79.75 356 ASN A N 1
ATOM 2778 C CA . ASN A 1 356 ? -9.142 -16.334 -18.226 1.00 79.75 356 ASN A CA 1
ATOM 2779 C C . ASN A 1 356 ? -7.973 -16.178 -17.238 1.00 79.75 356 ASN A C 1
ATOM 2781 O O . ASN A 1 356 ? -6.881 -15.809 -17.661 1.00 79.75 356 ASN A O 1
ATOM 2785 N N . LEU A 1 357 ? -8.216 -16.425 -15.944 1.00 77.75 357 LEU A N 1
ATOM 2786 C CA . LEU A 1 357 ? -7.217 -16.369 -14.871 1.00 77.75 357 LEU A CA 1
ATOM 2787 C C . LEU A 1 357 ? -6.736 -17.768 -14.445 1.00 77.75 357 LEU A C 1
ATOM 2789 O O . LEU A 1 357 ? -6.006 -17.910 -13.466 1.00 77.75 357 LEU A O 1
ATOM 2793 N N . ARG A 1 358 ? -7.156 -18.833 -15.142 1.00 75.94 358 ARG A N 1
ATOM 2794 C CA . ARG A 1 358 ? -6.708 -20.200 -14.846 1.00 75.94 358 ARG A CA 1
ATOM 2795 C C . ARG A 1 358 ? -5.208 -20.329 -15.063 1.00 75.94 358 ARG A C 1
ATOM 2797 O O . ARG A 1 358 ? -4.714 -20.055 -16.151 1.00 75.94 358 ARG A O 1
ATOM 2804 N N . GLY A 1 359 ? -4.494 -20.794 -14.041 1.00 65.12 359 GLY A N 1
ATOM 2805 C CA . GLY A 1 359 ? -3.039 -20.948 -14.110 1.00 65.12 359 GLY A CA 1
ATOM 2806 C C . GLY A 1 359 ? -2.281 -19.620 -14.212 1.00 65.12 359 GLY A C 1
ATOM 2807 O O . GLY A 1 359 ? -1.067 -19.638 -14.400 1.00 65.12 359 GLY A O 1
ATOM 2808 N N . SER A 1 360 ? -2.966 -18.479 -14.079 1.00 62.34 360 SER A N 1
ATOM 2809 C CA . SER A 1 360 ? -2.318 -17.181 -13.958 1.00 62.34 360 SER A CA 1
ATOM 2810 C C . SER A 1 360 ? -1.727 -17.064 -12.561 1.00 62.34 360 SER A C 1
ATOM 2812 O O . SER A 1 360 ? -2.443 -16.861 -11.585 1.00 62.34 360 SER A O 1
ATOM 2814 N N . THR A 1 361 ? -0.413 -17.220 -12.461 1.00 53.34 361 THR A N 1
ATOM 2815 C CA . THR A 1 361 ? 0.343 -16.970 -11.232 1.00 53.34 361 THR A CA 1
ATOM 2816 C C . THR A 1 361 ? 1.400 -15.924 -11.515 1.00 53.34 361 THR A C 1
ATOM 2818 O O . THR A 1 361 ? 2.016 -15.967 -12.581 1.00 53.34 361 THR A O 1
ATOM 2821 N N . THR A 1 362 ? 1.634 -15.008 -10.578 1.00 45.62 362 THR A N 1
ATOM 2822 C CA . THR A 1 362 ? 2.820 -14.154 -10.630 1.00 45.62 362 THR A CA 1
ATOM 2823 C C . THR A 1 362 ? 4.048 -15.064 -10.547 1.00 45.62 362 THR A C 1
ATOM 2825 O O . THR A 1 362 ? 4.152 -15.887 -9.631 1.00 45.62 362 THR A O 1
ATOM 2828 N N . PRO A 1 363 ? 4.966 -15.032 -11.525 1.00 41.91 363 PRO A N 1
ATOM 2829 C CA . PRO A 1 363 ? 6.238 -15.702 -11.358 1.00 41.91 363 PRO A CA 1
ATOM 2830 C C . PRO A 1 363 ? 7.002 -15.059 -10.199 1.00 41.91 363 PRO A C 1
ATOM 2832 O O . PRO A 1 363 ? 6.991 -13.842 -10.052 1.00 41.91 363 PRO A O 1
ATOM 2835 N N . ILE A 1 364 ? 7.675 -15.923 -9.443 1.00 40.78 364 ILE A N 1
ATOM 2836 C CA . ILE A 1 364 ? 8.644 -15.818 -8.330 1.00 40.78 364 ILE A CA 1
ATOM 2837 C C . ILE A 1 364 ? 9.366 -14.461 -8.085 1.00 40.78 364 ILE A C 1
ATOM 2839 O O . ILE A 1 364 ? 9.875 -14.238 -6.992 1.00 40.78 364 ILE A O 1
ATOM 2843 N N . ALA A 1 365 ? 9.428 -13.540 -9.048 1.00 34.28 365 ALA A N 1
ATOM 2844 C CA . ALA A 1 365 ? 10.183 -12.289 -8.966 1.00 34.28 365 ALA A CA 1
ATOM 2845 C C . ALA A 1 365 ? 9.382 -11.037 -8.524 1.00 34.28 365 ALA A C 1
ATOM 2847 O O . ALA A 1 365 ? 10.013 -10.024 -8.249 1.00 34.28 365 ALA A O 1
ATOM 2848 N N . GLU A 1 366 ? 8.049 -11.089 -8.383 1.00 34.81 366 GLU A N 1
ATOM 2849 C CA . GLU A 1 366 ? 7.254 -10.069 -7.651 1.00 34.81 366 GLU A CA 1
ATOM 2850 C C . GLU A 1 366 ? 7.074 -10.497 -6.174 1.00 34.81 366 GLU A C 1
ATOM 2852 O O . GLU A 1 366 ? 5.969 -10.753 -5.701 1.00 34.81 366 GLU A O 1
ATOM 2857 N N . GLY A 1 367 ? 8.181 -10.728 -5.455 1.00 32.66 367 GLY A N 1
ATOM 2858 C CA . GLY A 1 367 ? 8.186 -10.976 -3.999 1.00 32.66 367 GLY A CA 1
ATOM 2859 C C . GLY A 1 367 ? 7.635 -12.328 -3.496 1.00 32.66 367 GLY A C 1
ATOM 2860 O O . GLY A 1 367 ? 7.762 -12.641 -2.311 1.00 32.66 367 GLY A O 1
ATOM 2861 N N . GLY A 1 368 ? 7.066 -13.171 -4.361 1.00 30.36 368 GLY A N 1
ATOM 2862 C CA . GLY A 1 368 ? 6.536 -14.492 -4.004 1.00 30.36 368 GLY A CA 1
ATOM 2863 C C . GLY A 1 368 ? 7.603 -15.590 -4.004 1.00 30.36 368 GLY A C 1
ATOM 2864 O O . GLY A 1 368 ? 7.803 -16.265 -5.009 1.00 30.36 368 GLY A O 1
ATOM 2865 N N . ASN A 1 369 ? 8.268 -15.825 -2.871 1.00 30.77 369 ASN A N 1
ATOM 2866 C CA . ASN A 1 369 ? 9.312 -16.850 -2.733 1.00 30.77 369 ASN A CA 1
ATOM 2867 C C . ASN A 1 369 ? 8.747 -18.291 -2.644 1.00 30.77 369 ASN A C 1
ATOM 2869 O O . ASN A 1 369 ? 9.025 -19.027 -1.696 1.00 30.77 369 ASN A O 1
ATOM 2873 N N . THR A 1 370 ? 7.932 -18.722 -3.609 1.00 37.78 370 THR A N 1
ATOM 2874 C CA . THR A 1 370 ? 7.640 -20.149 -3.803 1.00 37.78 370 THR A CA 1
ATOM 2875 C C . THR A 1 370 ? 8.661 -20.684 -4.794 1.00 37.78 370 THR A C 1
ATOM 2877 O O . THR A 1 370 ? 8.650 -20.279 -5.951 1.00 37.78 370 THR A O 1
ATOM 2880 N N . GLY A 1 371 ? 9.573 -21.546 -4.335 1.00 30.67 371 GLY A N 1
ATOM 2881 C CA . GLY A 1 371 ? 10.594 -22.184 -5.173 1.00 30.67 371 GLY A CA 1
ATOM 2882 C C . GLY A 1 371 ? 10.017 -22.954 -6.379 1.00 30.67 371 GLY A C 1
ATOM 2883 O O . GLY A 1 371 ? 8.818 -22.911 -6.632 1.00 30.67 371 GLY A O 1
ATOM 2884 N N . PRO A 1 372 ? 10.840 -23.710 -7.130 1.00 32.97 372 PRO A N 1
ATOM 2885 C CA . PRO A 1 372 ? 10.516 -24.260 -8.459 1.00 32.97 372 PRO A CA 1
ATOM 2886 C C . PRO A 1 372 ? 9.362 -25.286 -8.506 1.00 32.97 372 PRO A C 1
ATOM 2888 O O . PRO A 1 372 ? 9.114 -25.909 -9.537 1.00 32.97 372 PRO A O 1
ATOM 2891 N N . SER A 1 373 ? 8.623 -25.471 -7.415 1.00 33.75 373 SER A N 1
ATOM 2892 C CA . SER A 1 373 ? 7.303 -26.078 -7.430 1.00 33.75 373 SER A CA 1
ATOM 2893 C C . SER A 1 373 ? 6.311 -25.130 -8.105 1.00 33.75 373 SER A C 1
ATOM 2895 O O . SER A 1 373 ? 5.807 -24.197 -7.481 1.00 33.75 373 SER A O 1
ATOM 2897 N N . SER A 1 374 ? 6.019 -25.406 -9.377 1.00 39.84 374 SER A N 1
ATOM 2898 C CA . SER A 1 374 ? 4.788 -24.983 -10.051 1.00 39.84 374 SER A CA 1
ATOM 2899 C C . SER A 1 374 ? 3.634 -24.908 -9.039 1.00 39.84 374 SER A C 1
ATOM 2901 O O . SER A 1 374 ? 3.400 -25.906 -8.346 1.00 39.84 374 SER A O 1
ATOM 2903 N N . PRO A 1 375 ? 2.919 -23.777 -8.907 1.00 46.00 375 PRO A N 1
ATOM 2904 C CA . PRO A 1 375 ? 1.794 -23.706 -7.989 1.00 46.00 375 PRO A CA 1
ATOM 2905 C C . PRO A 1 375 ? 0.803 -24.843 -8.305 1.00 46.00 375 PRO A C 1
ATOM 2907 O O . PRO A 1 375 ? 0.571 -25.147 -9.478 1.00 46.00 375 PRO A O 1
ATOM 2910 N N . PRO A 1 376 ? 0.223 -25.502 -7.285 1.00 44.84 376 PRO A N 1
ATOM 2911 C CA . PRO A 1 376 ? -0.545 -26.745 -7.430 1.00 44.84 376 PRO A CA 1
ATOM 2912 C C . PRO A 1 376 ? -1.907 -26.566 -8.120 1.00 44.84 376 PRO A C 1
ATOM 2914 O O . PRO A 1 376 ? -2.704 -27.505 -8.185 1.00 44.84 376 PRO A O 1
ATOM 2917 N N . TYR A 1 377 ? -2.213 -25.371 -8.627 1.00 51.47 377 TYR A N 1
ATOM 2918 C CA . TYR A 1 377 ? -3.476 -25.107 -9.293 1.00 51.47 377 TYR A CA 1
ATOM 2919 C C . TYR A 1 377 ? -3.430 -25.677 -10.706 1.00 51.47 377 TYR A C 1
ATOM 2921 O O . TYR A 1 377 ? -2.896 -25.082 -11.639 1.00 51.47 377 TYR A O 1
ATOM 2929 N N . ASN A 1 378 ? -4.012 -26.867 -10.846 1.00 51.56 378 ASN A N 1
ATOM 2930 C CA . ASN A 1 378 ? -4.394 -27.438 -12.129 1.00 51.56 378 ASN A CA 1
ATOM 2931 C C . ASN A 1 378 ? -5.055 -26.337 -12.977 1.00 51.56 378 ASN A C 1
ATOM 2933 O O . ASN A 1 378 ? -6.065 -25.772 -12.556 1.00 51.56 378 ASN A O 1
ATOM 2937 N N . GLY A 1 379 ? -4.516 -26.052 -14.168 1.00 60.09 379 GLY A N 1
ATOM 2938 C CA . GLY A 1 379 ? -4.997 -25.009 -15.090 1.00 60.09 379 GLY A CA 1
ATOM 2939 C C . GLY A 1 379 ? -6.442 -25.184 -15.586 1.00 60.09 379 GLY A C 1
ATOM 2940 O O . GLY A 1 379 ? -6.868 -24.501 -16.508 1.00 60.09 379 GLY A O 1
ATOM 2941 N N . ASN A 1 380 ? -7.208 -26.096 -14.988 1.00 69.06 380 ASN A N 1
ATOM 2942 C CA . ASN A 1 380 ? -8.601 -26.387 -15.285 1.00 69.06 380 ASN A CA 1
ATOM 2943 C C . ASN A 1 380 ? -9.576 -25.999 -14.159 1.00 69.06 380 ASN A C 1
ATOM 2945 O O . ASN A 1 380 ? -10.784 -26.142 -14.354 1.00 69.06 380 ASN A O 1
ATOM 2949 N N . THR A 1 381 ? -9.111 -25.526 -12.997 1.00 78.69 381 THR A N 1
ATOM 2950 C CA . THR A 1 381 ? -10.003 -25.136 -11.890 1.00 78.69 381 THR A CA 1
ATOM 2951 C C . THR A 1 381 ? -10.232 -23.625 -11.846 1.00 78.69 381 THR A C 1
ATOM 2953 O O . THR A 1 381 ? -9.346 -22.837 -12.154 1.00 78.69 381 THR A O 1
ATOM 2956 N N . ASN A 1 382 ? -11.449 -23.227 -11.470 1.00 86.94 382 ASN A N 1
ATOM 2957 C CA . ASN A 1 382 ? -11.871 -21.829 -11.275 1.00 86.94 382 ASN A CA 1
ATOM 2958 C C . ASN A 1 382 ? -12.168 -21.500 -9.814 1.00 86.94 382 ASN A C 1
ATOM 2960 O O . ASN A 1 382 ? -12.786 -20.485 -9.517 1.00 86.94 382 ASN A O 1
ATOM 2964 N N . GLN A 1 383 ? -11.839 -22.418 -8.915 1.00 90.38 383 GLN A N 1
ATOM 2965 C CA . GLN A 1 383 ? -12.150 -22.284 -7.509 1.00 90.38 383 GLN A CA 1
ATOM 2966 C C . GLN A 1 383 ? -11.215 -23.137 -6.666 1.00 90.38 383 GLN A C 1
ATOM 2968 O O . GLN A 1 383 ? -10.663 -24.134 -7.146 1.00 90.38 383 GLN A O 1
ATOM 2973 N N . GLY A 1 384 ? -11.092 -22.768 -5.398 1.00 89.94 384 GLY A N 1
ATOM 2974 C CA . GLY A 1 384 ? -10.308 -23.490 -4.408 1.00 89.94 384 GLY A CA 1
ATOM 2975 C C . GLY A 1 384 ? -10.828 -23.244 -2.999 1.00 89.94 384 GLY A C 1
ATOM 2976 O O . GLY A 1 384 ? -11.457 -22.223 -2.730 1.00 89.94 384 GLY A O 1
ATOM 2977 N N . TRP A 1 385 ? -10.561 -24.198 -2.111 1.00 92.56 385 TRP A N 1
ATOM 2978 C CA . TRP A 1 385 ? -10.820 -24.071 -0.681 1.00 92.56 385 TRP A CA 1
ATOM 2979 C C . TRP A 1 385 ? -9.501 -24.063 0.078 1.00 92.56 385 TRP A C 1
ATOM 2981 O O . TRP A 1 385 ? -8.598 -24.840 -0.232 1.00 92.56 385 TRP A O 1
ATOM 2991 N N . LEU A 1 386 ? -9.425 -23.220 1.101 1.00 93.00 386 LEU A N 1
ATOM 2992 C CA . LEU A 1 386 ? -8.347 -23.200 2.077 1.00 93.00 386 LEU A CA 1
ATOM 2993 C C . LEU A 1 386 ? -8.970 -23.233 3.468 1.00 93.00 386 LEU A C 1
ATOM 2995 O O . LEU A 1 386 ? -9.847 -22.434 3.780 1.00 93.00 386 LEU A O 1
ATOM 2999 N N . ILE A 1 387 ? -8.526 -24.164 4.302 1.00 96.12 387 ILE A N 1
ATOM 3000 C CA . ILE A 1 387 ? -8.964 -24.277 5.693 1.00 96.12 387 ILE A CA 1
ATOM 3001 C C . ILE A 1 387 ? -7.706 -24.321 6.544 1.00 96.12 387 ILE A C 1
ATOM 3003 O O . ILE A 1 387 ? -6.757 -25.030 6.207 1.00 96.12 387 ILE A O 1
ATOM 3007 N N . GLY A 1 388 ? -7.683 -23.565 7.633 1.00 96.69 388 GLY A N 1
ATOM 3008 C CA . GLY A 1 388 ? -6.499 -23.500 8.472 1.00 96.69 388 GLY A CA 1
ATOM 3009 C C . GLY A 1 388 ? -6.717 -22.755 9.773 1.00 96.69 388 GLY A C 1
ATOM 3010 O O . GLY A 1 388 ? -7.837 -22.422 10.158 1.00 96.69 388 GLY A O 1
ATOM 3011 N N . SER A 1 389 ? -5.608 -22.496 10.451 1.00 97.56 389 SER A N 1
ATOM 3012 C CA . SER A 1 389 ? -5.559 -21.681 11.657 1.00 97.56 389 SER A CA 1
ATOM 3013 C C . SER A 1 389 ? -4.409 -20.688 11.577 1.00 97.56 389 SER A C 1
ATOM 3015 O O . SER A 1 389 ? -3.379 -20.992 10.978 1.00 97.56 389 SER A O 1
ATOM 3017 N N . GLN A 1 390 ? -4.561 -19.526 12.202 1.00 97.19 390 GLN A N 1
ATOM 3018 C CA . GLN A 1 390 ? -3.559 -18.462 12.189 1.00 97.19 390 GLN A CA 1
ATOM 3019 C C . GLN A 1 390 ? -3.626 -17.633 13.472 1.00 97.19 390 GLN A C 1
ATOM 3021 O O . GLN A 1 390 ? -4.707 -17.424 14.019 1.00 97.19 390 GLN A O 1
ATOM 3026 N N . MET A 1 391 ? -2.477 -17.127 13.919 1.00 97.31 391 MET A N 1
ATOM 3027 C CA . MET A 1 391 ? -2.369 -16.123 14.978 1.00 97.31 391 MET A CA 1
ATOM 3028 C C . MET A 1 391 ? -1.841 -14.807 14.395 1.00 97.31 391 MET A C 1
ATOM 3030 O O . MET A 1 391 ? -0.955 -14.835 13.544 1.00 97.31 391 MET A O 1
ATOM 3034 N N . GLU A 1 392 ? -2.357 -13.674 14.867 1.00 96.50 392 GLU A N 1
ATOM 3035 C CA . GLU A 1 392 ? -1.936 -12.327 14.460 1.00 96.50 392 GLU A CA 1
ATOM 3036 C C . GLU A 1 392 ? -1.851 -11.395 15.679 1.00 96.50 392 GLU A C 1
ATOM 3038 O O . GLU A 1 392 ? -2.734 -11.402 16.543 1.00 96.50 392 GLU A O 1
ATOM 3043 N N . ILE A 1 393 ? -0.771 -10.611 15.779 1.00 96.88 393 ILE A N 1
ATOM 3044 C CA . ILE A 1 393 ? -0.487 -9.740 16.928 1.00 96.88 393 ILE A CA 1
ATOM 3045 C C . ILE A 1 393 ? 0.366 -8.528 16.531 1.00 96.88 393 ILE A C 1
ATOM 3047 O O . ILE A 1 393 ? 1.293 -8.644 15.734 1.00 96.88 393 ILE A O 1
ATOM 3051 N N . TRP A 1 394 ? 0.081 -7.388 17.160 1.00 94.62 394 TRP A N 1
ATOM 3052 C CA . TRP A 1 394 ? 0.926 -6.193 17.242 1.00 94.62 394 TRP A CA 1
ATOM 3053 C C . TRP A 1 394 ? 0.694 -5.519 18.605 1.00 94.62 394 TRP A C 1
ATOM 3055 O O . TRP A 1 394 ? -0.323 -5.798 19.249 1.00 94.62 394 TRP A O 1
ATOM 3065 N N . PHE A 1 395 ? 1.635 -4.687 19.065 1.00 90.19 395 PHE A N 1
ATOM 3066 C CA . PHE A 1 395 ? 1.611 -4.066 20.396 1.00 90.19 395 PHE A CA 1
ATOM 3067 C C . PHE A 1 395 ? 2.179 -2.647 20.412 1.00 90.19 395 PHE A C 1
ATOM 3069 O O . PHE A 1 395 ? 3.050 -2.348 19.562 1.00 90.19 395 PHE A O 1
#